Protein AF-0000000086004642 (afdb_homodimer)

pLDDT: mean 96.32, std 4.71, range [56.56, 99.0]

Organism: Nephila pilipes (NCBI:txid299642)

Nearest PDB structures (foldseek):
  8qyt-assembly1_A-2  TM=9.720E-01  e=3.850E-26  Homo sapiens
  8qyw-assembly1_A-2  TM=9.687E-01  e=6.952E-26  Homo sapiens
  1jnw-assembly1_A-2  TM=9.785E-01  e=1.687E-25  Escherichia coli
  3hy8-assembly1_A-2  TM=9.588E-01  e=1.332E-25  Homo sapiens
  1nrg-assembly1_A-2  TM=9.695E-01  e=3.046E-25  Homo sapiens

Sequence (394 aa):
MTFLPEKDPINLFSKWYEEVLNSPCKQPTAMTLATCSKDCIPSARVVLLKEYSKEGFVFFTNINSRKGKELTENPKAALVFHWVEFARQVRIEGDVKLLNDERTDKYFSSRALGSQISAWCSKQSSILKDWQDFEQAIKLKEKEFYNTQVPRPDFWVGFCVIPKVIEFWQEGKYRKHIRFRYTLVEGSDWKVEQLYPMTFLPEKDPINLFSKWYEEVLNSPCKQPTAMTLATCSKDCIPSARVVLLKEYSKEGFVFFTNINSRKGKELTENPKAALVFHWVEFARQVRIEGDVKLLNDERTDKYFSSRALGSQISAWCSKQSSILKDWQDFEQAIKLKEKEFYNTQVPRPDFWVGFCVIPKVIEFWQEGKYRKHIRFRYTLVEGSDWKVEQLYP

Secondary structure (DSSP, 8-state):
--PPPPSSHHHHHHHHHHHHHTSS-S-TTEEEEEEE-TTS-EEEEEEE--EEETTEEEEEEETTSHHHHHHHHS-EEEEEEEEGGGTEEEEEEEEEEEPPHHHHHHHHHHS-HHHHHHHHH--TTSB-S-HHHHHHHHHHHHHHTTTS--PPPTTEEEEEEEEEEEEEEE--GGG--EEEEEEEETTTEEEEEEE--/--PPPPSSHHHHHHHHHHHHHTSS-S-TTEEEEEEE-TTS-EEEEEEE--EEETTEEEEEEETTSHHHHHHHHS-EEEEEEEEGGGTEEEEEEEEEEEPPHHHHHHHHHHS-HHHHHHHHH--TTSB-S-HHHHHHHHHHHHHHTTTSPPPPPTTEEEEEEEEEEEEEEE--GGG--EEEEEEEETTTEEEEEEE--

InterPro domains:
  IPR000659 Pyridoxamine 5'-phosphate oxidase [MF_01629] (2-197)
  IPR000659 Pyridoxamine 5'-phosphate oxidase [PIRSF000190] (5-197)
  IPR000659 Pyridoxamine 5'-phosphate oxidase [PTHR10851] (6-197)
  IPR000659 Pyridoxamine 5'-phosphate oxidase [TIGR00558] (8-197)
  IPR011576 Pyridoxamine 5'-phosphate oxidase, N-terminal [PF01243] (25-131)
  IPR012349 FMN-binding split barrel [G3DSA:2.30.110.10] (3-197)
  IPR019576 Pyridoxine 5'-phosphate oxidase, dimerisation, C-terminal [PF10590] (156-197)
  IPR019740 Pyridoxamine 5'-phosphate oxidase, conserved site [PS01064] (166-179)

Radius of gyration: 21.8 Å; Cα contacts (8 Å, |Δi|>4): 813; chains: 2; bounding box: 55×70×46 Å

Solvent-accessible surface area (backbone atoms only — not comparable to full-atom values): 20864 Å² total; per-residue (Å²): 130,87,79,77,87,58,82,50,63,65,58,47,46,50,56,56,48,52,54,39,65,75,41,90,57,87,60,67,45,47,26,36,41,19,34,17,36,94,84,43,45,27,39,52,46,77,45,52,57,75,47,73,59,97,76,23,42,26,35,70,48,46,44,79,16,64,68,32,46,29,40,71,76,33,40,37,32,12,35,32,37,71,43,70,95,74,41,33,36,41,31,37,28,27,43,47,43,74,54,56,65,67,65,38,47,53,54,52,68,70,46,56,67,58,39,50,45,38,58,74,58,38,58,32,70,34,81,41,91,46,69,65,58,51,54,49,46,36,54,53,45,48,61,72,39,56,98,47,84,71,77,76,55,87,50,56,41,30,39,31,39,32,69,43,32,43,35,44,36,35,71,35,74,51,65,53,29,48,35,40,38,34,36,63,40,88,91,80,41,58,46,77,45,38,29,29,66,130,87,78,78,87,56,80,48,63,65,58,47,46,49,54,56,48,50,54,40,64,74,40,91,57,88,60,66,46,47,27,37,41,20,34,18,35,94,85,44,46,26,40,52,44,77,45,53,57,75,46,71,57,95,76,22,43,27,35,71,48,48,44,79,16,64,70,31,45,29,40,71,76,32,39,38,32,14,34,32,36,71,44,70,94,74,42,33,35,40,32,37,29,27,44,48,43,75,53,57,66,67,66,39,46,55,54,52,66,70,46,56,67,59,37,50,46,38,57,74,58,38,58,31,70,34,80,41,92,46,70,66,58,51,53,49,46,37,53,52,48,49,62,71,38,55,98,48,86,72,76,74,54,87,51,57,42,29,39,30,38,32,69,42,32,42,33,44,38,36,70,36,74,51,66,53,28,47,34,40,38,34,36,64,39,90,92,80,42,61,47,77,44,38,30,28,66

Structure (mmCIF, N/CA/C/O backbone):
data_AF-0000000086004642-model_v1
#
loop_
_entity.id
_entity.type
_entity.pdbx_description
1 polymer "pyridoxal 5'-phosphate synthase"
#
loop_
_atom_site.group_PDB
_atom_site.id
_atom_site.type_symbol
_atom_site.label_atom_id
_atom_site.label_alt_id
_atom_site.label_comp_id
_atom_site.label_asym_id
_atom_site.label_entity_id
_atom_site.label_seq_id
_atom_site.pdbx_PDB_ins_code
_atom_site.Cartn_x
_atom_site.Cartn_y
_atom_site.Cartn_z
_atom_site.occupancy
_atom_site.B_iso_or_equiv
_atom_site.auth_seq_id
_atom_site.auth_comp_id
_atom_site.auth_asym_id
_atom_site.auth_atom_id
_atom_site.pdbx_PDB_model_num
ATOM 1 N N . MET A 1 1 ? 12.594 -7.992 -19.703 1 56.66 1 MET A N 1
ATOM 2 C CA . MET A 1 1 ? 14.016 -7.828 -19.406 1 56.66 1 MET A CA 1
ATOM 3 C C . MET A 1 1 ? 14.305 -8.133 -17.953 1 56.66 1 MET A C 1
ATOM 5 O O . MET A 1 1 ? 13.633 -7.617 -17.047 1 56.66 1 MET A O 1
ATOM 9 N N . THR A 1 2 ? 14.938 -9.203 -17.719 1 77.19 2 THR A N 1
ATOM 10 C CA . THR A 1 2 ? 15.359 -9.68 -16.406 1 77.19 2 THR A CA 1
ATOM 11 C C . THR A 1 2 ? 16.375 -8.727 -15.789 1 77.19 2 THR A C 1
ATOM 13 O O . THR A 1 2 ? 17.328 -8.297 -16.453 1 77.19 2 THR A O 1
ATOM 16 N N . PHE A 1 3 ? 15.977 -8.117 -14.75 1 85.69 3 PHE A N 1
ATOM 17 C CA . PHE A 1 3 ? 16.984 -7.32 -14.078 1 85.69 3 PHE A CA 1
ATOM 18 C C . PHE A 1 3 ? 17.875 -8.195 -13.203 1 85.69 3 PHE A C 1
ATOM 20 O O . PHE A 1 3 ? 17.453 -9.258 -12.742 1 85.69 3 PHE A O 1
ATOM 27 N N . LEU A 1 4 ? 19.078 -7.824 -13.094 1 90.31 4 LEU A N 1
ATOM 28 C CA . LEU A 1 4 ? 20.031 -8.516 -12.227 1 90.31 4 LEU A CA 1
ATOM 29 C C . LEU A 1 4 ? 20.172 -7.789 -10.898 1 90.31 4 LEU A C 1
ATOM 31 O O . LEU A 1 4 ? 20.219 -6.555 -10.859 1 90.31 4 LEU A O 1
ATOM 35 N N . PRO A 1 5 ? 20.312 -8.578 -9.875 1 92.75 5 PRO A N 1
ATOM 36 C CA . PRO A 1 5 ? 20.438 -7.926 -8.562 1 92.75 5 PRO A CA 1
ATOM 37 C C . PRO A 1 5 ? 21.844 -7.344 -8.328 1 92.75 5 PRO A C 1
ATOM 39 O O . PRO A 1 5 ? 22.812 -7.828 -8.906 1 92.75 5 PRO A O 1
ATOM 42 N N . GLU A 1 6 ? 21.875 -6.281 -7.523 1 93.62 6 GLU A N 1
ATOM 43 C CA . GLU A 1 6 ? 23.109 -5.691 -7 1 93.62 6 GLU A CA 1
ATOM 44 C C . GLU A 1 6 ? 23.438 -6.254 -5.617 1 93.62 6 GLU A C 1
ATOM 46 O O . GLU A 1 6 ? 22.578 -6.824 -4.953 1 93.62 6 GLU A O 1
ATOM 51 N N . LYS A 1 7 ? 24.766 -6.113 -5.297 1 92.94 7 LYS A N 1
ATOM 52 C CA . LYS A 1 7 ? 25.156 -6.555 -3.963 1 92.94 7 LYS A CA 1
ATOM 53 C C . LYS A 1 7 ? 24.422 -5.754 -2.885 1 92.94 7 LYS A C 1
ATOM 55 O O . LYS A 1 7 ? 23.906 -6.324 -1.919 1 92.94 7 LYS A O 1
ATOM 60 N N . ASP A 1 8 ? 24.375 -4.449 -3.045 1 95 8 ASP A N 1
ATOM 61 C CA . ASP A 1 8 ? 23.703 -3.559 -2.107 1 95 8 ASP A CA 1
ATOM 62 C C . ASP A 1 8 ? 22.312 -3.162 -2.625 1 95 8 ASP A C 1
ATOM 64 O O . ASP A 1 8 ? 22.203 -2.48 -3.646 1 95 8 ASP A O 1
ATOM 68 N N . PRO A 1 9 ? 21.297 -3.549 -1.919 1 97.69 9 PRO A N 1
ATOM 69 C CA . PRO A 1 9 ? 19.953 -3.234 -2.41 1 97.69 9 PRO A CA 1
ATOM 70 C C . PRO A 1 9 ? 19.688 -1.733 -2.461 1 97.69 9 PRO A C 1
ATOM 72 O O . PRO A 1 9 ? 18.844 -1.282 -3.238 1 97.69 9 PRO A O 1
ATOM 75 N N . ILE A 1 10 ? 20.328 -0.924 -1.676 1 97.56 10 ILE A N 1
ATOM 76 C CA . ILE A 1 10 ? 20.125 0.52 -1.706 1 97.56 10 ILE A CA 1
ATOM 77 C C . ILE A 1 10 ? 20.625 1.085 -3.031 1 97.56 10 ILE A C 1
ATOM 79 O O . ILE A 1 10 ? 20.047 2.029 -3.572 1 97.56 10 ILE A O 1
ATOM 83 N N . ASN A 1 11 ? 21.688 0.501 -3.52 1 97.19 11 ASN A N 1
ATOM 84 C CA . ASN A 1 11 ? 22.188 0.895 -4.836 1 97.19 11 ASN A CA 1
ATOM 85 C C . ASN A 1 11 ? 21.156 0.592 -5.926 1 97.19 11 ASN A C 1
ATOM 87 O O . ASN A 1 11 ? 20.922 1.42 -6.809 1 97.19 11 ASN A O 1
ATOM 91 N N . LEU A 1 12 ? 20.641 -0.6 -5.887 1 98 12 LEU A N 1
ATOM 92 C CA . LEU A 1 12 ? 19.641 -0.976 -6.871 1 98 12 LEU A CA 1
ATOM 93 C C . LEU A 1 12 ? 18.406 -0.085 -6.754 1 98 12 LEU A C 1
ATOM 95 O O . LEU A 1 12 ? 17.859 0.361 -7.77 1 98 12 LEU A O 1
ATOM 99 N N . PHE A 1 13 ? 18.016 0.219 -5.551 1 98.56 13 PHE A N 1
ATOM 100 C CA . PHE A 1 13 ? 16.906 1.14 -5.344 1 98.56 13 PHE A CA 1
ATOM 101 C C . PHE A 1 13 ? 17.188 2.492 -5.984 1 98.56 13 PHE A C 1
ATOM 103 O O . PHE A 1 13 ? 16.344 3.049 -6.684 1 98.56 13 PHE A O 1
ATOM 110 N N . SER A 1 14 ? 18.312 2.973 -5.695 1 98 14 SER A N 1
ATOM 111 C CA . SER A 1 14 ? 18.719 4.273 -6.219 1 98 14 SER A CA 1
ATOM 112 C C . SER A 1 14 ? 18.609 4.312 -7.742 1 98 14 SER A C 1
ATOM 114 O O . SER A 1 14 ? 18.109 5.281 -8.312 1 98 14 SER A O 1
ATOM 116 N N . LYS A 1 15 ? 19.047 3.305 -8.359 1 97.56 15 LYS A N 1
ATOM 117 C CA . LYS A 1 15 ? 19 3.221 -9.812 1 97.56 15 LYS A CA 1
ATOM 118 C C . LYS A 1 15 ? 17.547 3.248 -10.312 1 97.56 15 LYS A C 1
ATOM 120 O O . LYS A 1 15 ? 17.219 4.008 -11.219 1 97.56 15 LYS A O 1
ATOM 125 N N . TRP A 1 16 ? 16.734 2.385 -9.719 1 97.75 16 TRP A N 1
ATOM 126 C CA . TRP A 1 16 ? 15.336 2.344 -10.109 1 97.75 16 TRP A CA 1
ATOM 127 C C . TRP A 1 16 ? 14.656 3.684 -9.844 1 97.75 16 TRP A C 1
ATOM 129 O O . TRP A 1 16 ? 13.922 4.195 -10.688 1 97.75 16 TRP A O 1
ATOM 139 N N . TYR A 1 17 ? 14.914 4.238 -8.68 1 97.94 17 TYR A N 1
ATOM 140 C CA . TYR A 1 17 ? 14.281 5.477 -8.242 1 97.94 17 TYR A CA 1
ATOM 141 C C . TYR A 1 17 ? 14.68 6.641 -9.141 1 97.94 17 TYR A C 1
ATOM 143 O O . TYR A 1 17 ? 13.836 7.453 -9.523 1 97.94 17 TYR A O 1
ATOM 151 N N . GLU A 1 18 ? 15.891 6.746 -9.469 1 97.19 18 GLU A N 1
ATOM 152 C CA . GLU A 1 18 ? 16.375 7.82 -10.336 1 97.19 18 GLU A CA 1
ATOM 153 C C . GLU A 1 18 ? 15.734 7.738 -11.719 1 97.19 18 GLU A C 1
ATOM 155 O O . GLU A 1 18 ? 15.43 8.766 -12.328 1 97.19 18 GLU A O 1
ATOM 160 N N . GLU A 1 19 ? 15.594 6.531 -12.188 1 97.12 19 GLU A N 1
ATOM 161 C CA . GLU A 1 19 ? 14.914 6.352 -13.469 1 97.12 19 GLU A CA 1
ATOM 162 C C . GLU A 1 19 ? 13.484 6.891 -13.414 1 97.12 19 GLU A C 1
ATOM 164 O O . GLU A 1 19 ? 13.031 7.551 -14.352 1 97.12 19 GLU A O 1
ATOM 169 N N . VAL A 1 20 ? 12.828 6.586 -12.289 1 96.94 20 VAL A N 1
ATOM 170 C CA . VAL A 1 20 ? 11.453 7.027 -12.117 1 96.94 20 VAL A CA 1
ATOM 171 C C . VAL A 1 20 ? 11.406 8.547 -12 1 96.94 20 VAL A C 1
ATOM 173 O O . VAL A 1 20 ? 10.562 9.203 -12.617 1 96.94 20 VAL A O 1
ATOM 176 N N . LEU A 1 21 ? 12.32 9.125 -11.234 1 95.75 21 LEU A N 1
ATOM 177 C CA . LEU A 1 21 ? 12.375 10.57 -11.023 1 95.75 21 LEU A CA 1
ATOM 178 C C . LEU A 1 21 ? 12.586 11.305 -12.344 1 95.75 21 LEU A C 1
ATOM 180 O O . LEU A 1 21 ? 12.078 12.414 -12.531 1 95.75 21 LEU A O 1
ATOM 184 N N . ASN A 1 22 ? 13.281 10.695 -13.211 1 94.94 22 ASN A N 1
ATOM 185 C CA . ASN A 1 22 ? 13.633 11.32 -14.484 1 94.94 22 ASN A CA 1
ATOM 186 C C . ASN A 1 22 ? 12.594 11 -15.562 1 94.94 22 ASN A C 1
ATOM 188 O O . ASN A 1 22 ? 12.836 11.234 -16.75 1 94.94 22 ASN A O 1
ATOM 192 N N . SER A 1 23 ? 11.539 10.461 -15.203 1 92.94 23 SER A N 1
ATOM 193 C CA . SER A 1 23 ? 10.438 10.141 -16.109 1 92.94 23 SER A CA 1
ATOM 194 C C . SER A 1 23 ? 9.227 11.031 -15.852 1 92.94 23 SER A C 1
ATOM 196 O O . SER A 1 23 ? 9.219 11.805 -14.891 1 92.94 23 SER A O 1
ATOM 198 N N . PRO A 1 24 ? 8.234 10.992 -16.719 1 89.81 24 PRO A N 1
ATOM 199 C CA . PRO A 1 24 ? 7.043 11.82 -16.516 1 89.81 24 PRO A CA 1
ATOM 200 C C . PRO A 1 24 ? 6.113 11.266 -15.438 1 89.81 24 PRO A C 1
ATOM 202 O O . PRO A 1 24 ? 4.98 11.734 -15.289 1 89.81 24 PRO A O 1
ATOM 205 N N . CYS A 1 25 ? 6.617 10.383 -14.656 1 88.5 25 CYS A N 1
ATOM 206 C CA . CYS A 1 25 ? 5.824 9.844 -13.555 1 88.5 25 CYS A CA 1
ATOM 207 C C . CYS A 1 25 ? 5.324 10.953 -12.641 1 88.5 25 CYS A C 1
ATOM 209 O O . CYS A 1 25 ? 6.105 11.797 -12.203 1 88.5 25 CYS A O 1
ATOM 211 N N . LYS A 1 26 ? 4.051 10.984 -12.289 1 88.88 26 LYS A N 1
ATOM 212 C CA . LYS A 1 26 ? 3.402 12.086 -11.578 1 88.88 26 LYS A CA 1
ATOM 213 C C . LYS A 1 26 ? 3.789 12.086 -10.102 1 88.88 26 LYS A C 1
ATOM 215 O O . LYS A 1 26 ? 3.961 13.156 -9.5 1 88.88 26 LYS A O 1
ATOM 220 N N . GLN A 1 27 ? 3.881 10.977 -9.492 1 93.31 27 GLN A N 1
ATOM 221 C CA . GLN A 1 27 ? 4.203 10.898 -8.07 1 93.31 27 GLN A CA 1
ATOM 222 C C . GLN A 1 27 ? 5.254 9.828 -7.801 1 93.31 27 GLN A C 1
ATOM 224 O O . GLN A 1 27 ? 4.973 8.828 -7.141 1 93.31 27 GLN A O 1
ATOM 229 N N . PRO A 1 28 ? 6.473 10.102 -8.203 1 95.19 28 PRO A N 1
ATOM 230 C CA . PRO A 1 28 ? 7.512 9.078 -8.07 1 95.19 28 PRO A CA 1
ATOM 231 C C . PRO A 1 28 ? 7.863 8.773 -6.617 1 95.19 28 PRO A C 1
ATOM 233 O O . PRO A 1 28 ? 8.398 7.703 -6.32 1 95.19 28 PRO A O 1
ATOM 236 N N . THR A 1 29 ? 7.555 9.727 -5.684 1 97.5 29 THR A N 1
ATOM 237 C CA . THR A 1 29 ? 7.965 9.578 -4.289 1 97.5 29 THR A CA 1
ATOM 238 C C . THR A 1 29 ? 6.875 8.891 -3.475 1 97.5 29 THR A C 1
ATOM 240 O O . THR A 1 29 ? 7.078 8.57 -2.301 1 97.5 29 THR A O 1
ATOM 243 N N . ALA A 1 30 ? 5.695 8.711 -4.047 1 98.38 30 ALA A N 1
ATOM 244 C CA . ALA A 1 30 ? 4.574 8.125 -3.311 1 98.38 30 ALA A CA 1
ATOM 245 C C . ALA A 1 30 ? 4.84 6.66 -2.982 1 98.38 30 ALA A C 1
ATOM 247 O O . ALA A 1 30 ? 5.336 5.91 -3.826 1 98.38 30 ALA A O 1
ATOM 248 N N . MET A 1 31 ? 4.594 6.328 -1.786 1 98.88 31 MET A N 1
ATOM 249 C CA . MET A 1 31 ? 4.68 4.938 -1.342 1 98.88 31 MET A CA 1
ATOM 250 C C . MET A 1 31 ? 3.566 4.613 -0.354 1 98.88 31 MET A C 1
ATOM 252 O O . MET A 1 31 ? 3.084 5.496 0.358 1 98.88 31 MET A O 1
ATOM 256 N N . THR A 1 32 ? 3.158 3.35 -0.374 1 98.94 32 THR A N 1
ATOM 257 C CA . THR A 1 32 ? 2.227 2.895 0.652 1 98.94 32 THR A CA 1
ATOM 258 C C . THR A 1 32 ? 2.971 2.533 1.935 1 98.94 32 THR A C 1
ATOM 260 O O . THR A 1 32 ? 3.996 1.854 1.894 1 98.94 32 THR A O 1
ATOM 263 N N . LEU A 1 33 ? 2.49 3.047 3.01 1 99 33 LEU A N 1
ATOM 264 C CA . LEU A 1 33 ? 2.947 2.686 4.344 1 99 33 LEU A CA 1
ATOM 265 C C . LEU A 1 33 ? 1.953 1.751 5.027 1 99 33 LEU A C 1
ATOM 267 O O . LEU A 1 33 ? 0.793 2.115 5.23 1 99 33 LEU A O 1
ATOM 271 N N . ALA A 1 34 ? 2.41 0.58 5.336 1 98.94 34 ALA A N 1
ATOM 272 C CA . ALA A 1 34 ? 1.61 -0.354 6.125 1 98.94 34 ALA A CA 1
ATOM 273 C C . ALA A 1 34 ? 2.102 -0.412 7.57 1 98.94 34 ALA A C 1
ATOM 275 O O . ALA A 1 34 ? 3.305 -0.523 7.816 1 98.94 34 ALA A O 1
ATOM 276 N N . THR A 1 35 ? 1.223 -0.27 8.516 1 98.88 35 THR A N 1
ATOM 277 C CA . THR A 1 35 ? 1.46 -0.385 9.945 1 98.88 35 THR A CA 1
ATOM 278 C C . THR A 1 35 ? 0.513 -1.404 10.57 1 98.88 35 THR A C 1
ATOM 280 O O . THR A 1 35 ? -0.356 -1.952 9.891 1 98.88 35 THR A O 1
ATOM 283 N N . CYS A 1 36 ? 0.765 -1.748 11.781 1 97.62 36 CYS A N 1
ATOM 284 C CA . CYS A 1 36 ? -0.099 -2.658 12.523 1 97.62 36 CYS A CA 1
ATOM 285 C C . CYS A 1 36 ? -0.291 -2.182 13.953 1 97.62 36 CYS A C 1
ATOM 287 O O . CYS A 1 36 ? 0.66 -1.728 14.594 1 97.62 36 CYS A O 1
ATOM 289 N N . SER A 1 37 ? -1.523 -2.264 14.398 1 96.38 37 SER A N 1
ATOM 290 C CA . SER A 1 37 ? -1.776 -1.946 15.805 1 96.38 37 SER A CA 1
ATOM 291 C C . SER A 1 37 ? -1.261 -3.049 16.719 1 96.38 37 SER A C 1
ATOM 293 O O . SER A 1 37 ? -0.862 -4.117 16.25 1 96.38 37 SER A O 1
ATOM 295 N N . LYS A 1 38 ? -1.326 -2.84 17.984 1 93.5 38 LYS A N 1
ATOM 296 C CA . LYS A 1 38 ? -0.883 -3.824 18.969 1 93.5 38 LYS A CA 1
ATOM 297 C C . LYS A 1 38 ? -1.801 -5.043 18.984 1 93.5 38 LYS A C 1
ATOM 299 O O . LYS A 1 38 ? -1.439 -6.098 19.516 1 93.5 38 LYS A O 1
ATOM 304 N N . ASP A 1 39 ? -2.967 -4.93 18.453 1 94.06 39 ASP A N 1
ATOM 305 C CA . ASP A 1 39 ? -3.934 -6.02 18.406 1 94.06 39 ASP A CA 1
ATOM 306 C C . ASP A 1 39 ? -3.867 -6.742 17.062 1 94.06 39 ASP A C 1
ATOM 308 O O . ASP A 1 39 ? -4.828 -7.406 16.656 1 94.06 39 ASP A O 1
ATOM 312 N N . CYS A 1 40 ? -2.811 -6.48 16.234 1 95.88 40 CYS A N 1
ATOM 313 C CA . CYS A 1 40 ? -2.531 -7.16 14.977 1 95.88 40 CYS A CA 1
ATOM 314 C C . CYS A 1 40 ? -3.539 -6.766 13.906 1 95.88 40 CYS A C 1
ATOM 316 O O . CYS A 1 40 ? -3.982 -7.605 13.117 1 95.88 40 CYS A O 1
ATOM 318 N N . ILE A 1 41 ? -3.98 -5.539 13.945 1 97.81 41 ILE A N 1
ATOM 319 C CA . ILE A 1 41 ? -4.844 -5 12.898 1 97.81 41 ILE A CA 1
ATOM 320 C C . ILE A 1 41 ? -4.012 -4.191 11.906 1 97.81 41 ILE A C 1
ATOM 322 O O . ILE A 1 41 ? -3.449 -3.152 12.258 1 97.81 41 ILE A O 1
ATOM 326 N N . PRO A 1 42 ? -3.957 -4.621 10.68 1 98.62 42 PRO A N 1
ATOM 327 C CA . PRO A 1 42 ? -3.176 -3.883 9.688 1 98.62 42 PRO A CA 1
ATOM 328 C C . PRO A 1 42 ? -3.883 -2.623 9.195 1 98.62 42 PRO A C 1
ATOM 330 O O . PRO A 1 42 ? -5.117 -2.588 9.133 1 98.62 42 PRO A O 1
ATOM 333 N N . SER A 1 43 ? -3.213 -1.63 8.875 1 98.75 43 SER A N 1
ATOM 334 C CA . SER A 1 43 ? -3.646 -0.414 8.195 1 98.75 43 SER A CA 1
ATOM 335 C C . SER A 1 43 ? -2.611 0.046 7.176 1 98.75 43 SER A C 1
ATOM 337 O O . SER A 1 43 ? -1.449 -0.363 7.234 1 98.75 43 SER A O 1
ATOM 339 N N . ALA A 1 44 ? -3.031 0.816 6.23 1 98.94 44 ALA A N 1
ATOM 340 C CA . ALA A 1 44 ? -2.119 1.259 5.18 1 98.94 44 ALA A CA 1
ATOM 341 C C . ALA A 1 44 ? -2.615 2.547 4.527 1 98.94 44 ALA A C 1
ATOM 343 O O . ALA A 1 44 ? -3.822 2.789 4.457 1 98.94 44 ALA A O 1
ATOM 344 N N . ARG A 1 45 ? -1.697 3.365 4.109 1 98.94 45 ARG A N 1
ATOM 345 C CA . ARG A 1 45 ? -1.979 4.617 3.412 1 98.94 45 ARG A CA 1
ATOM 346 C C . ARG A 1 45 ? -0.761 5.09 2.623 1 98.94 45 ARG A C 1
ATOM 348 O O . ARG A 1 45 ? 0.364 4.664 2.895 1 98.94 45 ARG A O 1
ATOM 355 N N . VAL A 1 46 ? -1.061 5.961 1.71 1 98.81 46 VAL A N 1
ATOM 356 C CA . VAL A 1 46 ? 0.027 6.543 0.93 1 98.81 46 VAL A CA 1
ATOM 357 C C . VAL A 1 46 ? 0.704 7.652 1.733 1 98.81 46 VAL A C 1
ATOM 359 O O . VAL A 1 46 ? 0.031 8.453 2.389 1 98.81 46 VAL A O 1
ATOM 362 N N . VAL A 1 47 ? 1.998 7.617 1.772 1 98.75 47 VAL A N 1
ATOM 363 C CA . VAL A 1 47 ? 2.844 8.711 2.246 1 98.75 47 VAL A CA 1
ATOM 364 C C . VAL A 1 47 ? 3.906 9.031 1.197 1 98.75 47 VAL A C 1
ATOM 366 O O . VAL A 1 47 ? 4 8.352 0.172 1 98.75 47 VAL A O 1
ATOM 369 N N . LEU A 1 48 ? 4.648 10.102 1.414 1 98.31 48 LEU A N 1
ATOM 370 C CA . LEU A 1 48 ? 5.652 10.523 0.442 1 98.31 48 LEU A CA 1
ATOM 371 C C . LEU A 1 48 ? 7.062 10.312 0.988 1 98.31 48 LEU A C 1
ATOM 373 O O . LEU A 1 48 ? 7.371 10.75 2.098 1 98.31 48 LEU A O 1
ATOM 377 N N . LEU A 1 49 ? 7.855 9.648 0.205 1 98.75 49 LEU A N 1
ATOM 378 C CA . LEU A 1 49 ? 9.273 9.547 0.533 1 98.75 49 LEU A CA 1
ATOM 379 C C . LEU A 1 49 ? 9.953 10.914 0.437 1 98.75 49 LEU A C 1
ATOM 381 O O . LEU A 1 49 ? 9.82 11.609 -0.574 1 98.75 49 LEU A O 1
ATOM 385 N N . LYS A 1 50 ? 10.711 11.273 1.434 1 98.12 50 LYS A N 1
ATOM 386 C CA . LYS A 1 50 ? 11.367 12.578 1.403 1 98.12 50 LYS A CA 1
ATOM 387 C C . LYS A 1 50 ? 12.883 12.422 1.312 1 98.12 50 LYS A C 1
ATOM 389 O O . LYS A 1 50 ? 13.562 13.25 0.7 1 98.12 50 LYS A O 1
ATOM 394 N N . GLU A 1 51 ? 13.375 11.414 1.974 1 96.88 51 GLU A N 1
ATOM 395 C CA . GLU A 1 51 ? 14.789 11.07 1.969 1 96.88 51 GLU A CA 1
ATOM 396 C C . GLU A 1 51 ? 14.992 9.562 2.041 1 96.88 51 GLU A C 1
ATOM 398 O O . GLU A 1 51 ? 14.148 8.844 2.58 1 96.88 51 GLU A O 1
ATOM 403 N N . TYR A 1 52 ? 16.109 9.18 1.467 1 97.81 52 TYR A N 1
ATOM 404 C CA . TYR A 1 52 ? 16.547 7.801 1.686 1 97.81 52 TYR A CA 1
ATOM 405 C C . TYR A 1 52 ? 18.062 7.707 1.688 1 97.81 52 TYR A C 1
ATOM 407 O O . TYR A 1 52 ? 18.75 8.547 1.1 1 97.81 52 TYR A O 1
ATOM 415 N N . SER A 1 53 ? 18.578 6.781 2.377 1 97 53 SER A N 1
ATOM 416 C CA . SER A 1 53 ? 19.984 6.426 2.457 1 97 53 SER A CA 1
ATOM 417 C C . SER A 1 53 ? 20.172 5.008 2.994 1 97 53 SER A C 1
ATOM 419 O O . SER A 1 53 ? 19.203 4.254 3.113 1 97 53 SER A O 1
ATOM 421 N N . LYS A 1 54 ? 21.375 4.645 3.277 1 93.62 54 LYS A N 1
ATOM 422 C CA . LYS A 1 54 ? 21.641 3.352 3.898 1 93.62 54 LYS A CA 1
ATOM 423 C C . LYS A 1 54 ? 21.016 3.27 5.289 1 93.62 54 LYS A C 1
ATOM 425 O O . LYS A 1 54 ? 20.766 2.176 5.793 1 93.62 54 LYS A O 1
ATOM 430 N N . GLU A 1 55 ? 20.734 4.488 5.852 1 95.12 55 GLU A N 1
ATOM 431 C CA . GLU A 1 55 ? 20.156 4.527 7.191 1 95.12 55 GLU A CA 1
ATOM 432 C C . GLU A 1 55 ? 18.672 4.207 7.164 1 95.12 55 GLU A C 1
ATOM 434 O O . GLU A 1 55 ? 18.094 3.84 8.188 1 95.12 55 GLU A O 1
ATOM 439 N N . GLY A 1 56 ? 18.062 4.5 5.98 1 98.19 56 GLY A N 1
ATOM 440 C CA . GLY A 1 56 ? 16.656 4.133 5.898 1 98.19 56 GLY A CA 1
ATOM 441 C C . GLY A 1 56 ? 15.844 5.066 5.02 1 98.19 56 GLY A C 1
ATOM 442 O O . GLY A 1 56 ? 16.406 5.801 4.203 1 98.19 56 GLY A O 1
ATOM 443 N N . PHE A 1 57 ? 14.57 4.965 5.039 1 98.88 57 PHE A N 1
ATOM 444 C CA . PHE A 1 57 ? 13.594 5.695 4.242 1 98.88 57 PHE A CA 1
ATOM 445 C C . PHE A 1 57 ? 12.766 6.633 5.121 1 98.88 57 PHE A C 1
ATOM 447 O O . PHE A 1 57 ? 12.156 6.195 6.098 1 98.88 57 PHE A O 1
ATOM 454 N N . VAL A 1 58 ? 12.641 7.918 4.762 1 98.88 58 VAL A N 1
ATOM 455 C CA . VAL A 1 58 ? 12.125 8.93 5.672 1 98.88 58 VAL A CA 1
ATOM 456 C C . VAL A 1 58 ? 10.836 9.523 5.109 1 98.88 58 VAL A C 1
ATOM 458 O O . VAL A 1 58 ? 10.742 9.805 3.912 1 98.88 58 VAL A O 1
ATOM 461 N N . PHE A 1 59 ? 9.906 9.656 5.965 1 98.88 59 PHE A N 1
ATOM 462 C CA . PHE A 1 59 ? 8.695 10.43 5.691 1 98.88 59 PHE A CA 1
ATOM 463 C C . PHE A 1 59 ? 8.289 11.25 6.906 1 98.88 59 PHE A C 1
ATOM 465 O O . PHE A 1 59 ? 8.742 10.984 8.023 1 98.88 59 PHE A O 1
ATOM 472 N N . PHE A 1 60 ? 7.469 12.266 6.723 1 98.75 60 PHE A N 1
ATOM 473 C CA . PHE A 1 60 ? 7.043 13.164 7.789 1 98.75 60 PHE A CA 1
ATOM 474 C C . PHE A 1 60 ? 5.527 13.117 7.965 1 98.75 60 PHE A C 1
ATOM 476 O O . PHE A 1 60 ? 4.797 12.852 7.008 1 98.75 60 PHE A O 1
ATOM 483 N N . THR A 1 61 ? 5.117 13.305 9.156 1 98.38 61 THR A N 1
ATOM 484 C CA . THR A 1 61 ? 3.691 13.211 9.445 1 98.38 61 THR A CA 1
ATOM 485 C C . THR A 1 61 ? 3.381 13.805 10.82 1 98.38 61 THR A C 1
ATOM 487 O O . THR A 1 61 ? 4.254 14.398 11.453 1 98.38 61 THR A O 1
ATOM 490 N N . ASN A 1 62 ? 2.109 13.797 11.156 1 98.56 62 ASN A N 1
ATOM 491 C CA . ASN A 1 62 ? 1.638 14.141 12.492 1 98.56 62 ASN A CA 1
ATOM 492 C C . ASN A 1 62 ? 1.683 12.938 13.43 1 98.56 62 ASN A C 1
ATOM 494 O O . ASN A 1 62 ? 1.046 11.914 13.172 1 98.56 62 ASN A O 1
ATOM 498 N N . ILE A 1 63 ? 2.377 13 14.555 1 98.44 63 ILE A N 1
ATOM 499 C CA . ILE A 1 63 ? 2.582 11.875 15.453 1 98.44 63 ILE A CA 1
ATOM 500 C C . ILE A 1 63 ? 1.248 11.453 16.062 1 98.44 63 ILE A C 1
ATOM 502 O O . ILE A 1 63 ? 1.096 10.312 16.516 1 98.44 63 ILE A O 1
ATOM 506 N N . ASN A 1 64 ? 0.31 12.352 16.062 1 98.25 64 ASN A N 1
ATOM 507 C CA . ASN A 1 64 ? -0.986 12.078 16.672 1 98.25 64 ASN A CA 1
ATOM 508 C C . ASN A 1 64 ? -1.949 11.438 15.68 1 98.25 64 ASN A C 1
ATOM 510 O O . ASN A 1 64 ? -3.064 11.062 16.047 1 98.25 64 ASN A O 1
ATOM 514 N N . SER A 1 65 ? -1.561 11.352 14.398 1 98.38 65 SER A N 1
ATOM 515 C CA . SER A 1 65 ? -2.373 10.641 13.422 1 98.38 65 SER A CA 1
ATOM 516 C C . SER A 1 65 ? -2.449 9.148 13.742 1 98.38 65 SER A C 1
ATOM 518 O O . SER A 1 65 ? -1.712 8.656 14.602 1 98.38 65 SER A O 1
ATOM 520 N N . ARG A 1 66 ? -3.242 8.453 13.117 1 97.81 66 ARG A N 1
ATOM 521 C CA . ARG A 1 66 ? -3.34 7.012 13.32 1 97.81 66 ARG A CA 1
ATOM 522 C C . ARG A 1 66 ? -2 6.328 13.062 1 97.81 66 ARG A C 1
ATOM 524 O O . ARG A 1 66 ? -1.562 5.492 13.852 1 97.81 66 ARG A O 1
ATOM 531 N N . LYS A 1 67 ? -1.435 6.668 11.852 1 98.62 67 LYS A N 1
ATOM 532 C CA . LYS A 1 67 ? -0.153 6.039 11.547 1 98.62 67 LYS A CA 1
ATOM 533 C C . LYS A 1 67 ? 0.895 6.391 12.602 1 98.62 67 LYS A C 1
ATOM 535 O O . LYS A 1 67 ? 1.699 5.543 12.992 1 98.62 67 LYS A O 1
ATOM 540 N N . GLY A 1 68 ? 0.896 7.664 13.047 1 98.5 68 GLY A N 1
ATOM 541 C CA . GLY A 1 68 ? 1.823 8.062 14.094 1 98.5 68 GLY A CA 1
ATOM 542 C C . GLY A 1 68 ? 1.659 7.262 15.367 1 98.5 68 GLY A C 1
ATOM 543 O O . GLY A 1 68 ? 2.643 6.781 15.938 1 98.5 68 GLY A O 1
ATOM 544 N N . LYS A 1 69 ? 0.476 7.105 15.844 1 98.25 69 LYS A N 1
ATOM 545 C CA . LYS A 1 69 ? 0.185 6.355 17.062 1 98.25 69 LYS A CA 1
ATOM 546 C C . LYS A 1 69 ? 0.569 4.887 16.906 1 98.25 69 LYS A C 1
ATOM 548 O O . LYS A 1 69 ? 1.184 4.305 17.812 1 98.25 69 LYS A O 1
ATOM 553 N N . GLU A 1 70 ? 0.207 4.312 15.789 1 98.44 70 GLU A N 1
ATOM 554 C CA . GLU A 1 70 ? 0.527 2.91 15.547 1 98.44 70 GLU A CA 1
ATOM 555 C C . GLU A 1 70 ? 2.035 2.68 15.539 1 98.44 70 GLU A C 1
ATOM 557 O O . GLU A 1 70 ? 2.521 1.699 16.109 1 98.44 70 GLU A O 1
ATOM 562 N N . LEU A 1 71 ? 2.771 3.598 14.906 1 98.5 71 LEU A N 1
ATOM 563 C CA . LEU A 1 71 ? 4.219 3.455 14.805 1 98.5 71 LEU A CA 1
ATOM 564 C C . LEU A 1 71 ? 4.887 3.672 16.156 1 98.5 71 LEU A C 1
ATOM 566 O O . LEU A 1 71 ? 5.961 3.127 16.422 1 98.5 71 LEU A O 1
ATOM 570 N N . THR A 1 72 ? 4.254 4.492 16.969 1 97.75 72 THR A N 1
ATOM 571 C CA . THR A 1 72 ? 4.77 4.715 18.328 1 97.75 72 THR A CA 1
ATOM 572 C C . THR A 1 72 ? 4.586 3.471 19.188 1 97.75 72 THR A C 1
ATOM 574 O O . THR A 1 72 ? 5.477 3.105 19.953 1 97.75 72 THR A O 1
ATOM 577 N N . GLU A 1 73 ? 3.504 2.754 19 1 97.19 73 GLU A N 1
ATOM 578 C CA . GLU A 1 73 ? 3.172 1.581 19.797 1 97.19 73 GLU A CA 1
ATOM 579 C C . GLU A 1 73 ? 3.857 0.33 19.266 1 97.19 73 GLU A C 1
ATOM 581 O O . GLU A 1 73 ? 4.238 -0.556 20.031 1 97.19 73 GLU A O 1
ATOM 586 N N . ASN A 1 74 ? 3.922 0.204 18.016 1 98.06 74 ASN A N 1
ATOM 587 C CA . ASN A 1 74 ? 4.547 -0.889 17.281 1 98.06 74 ASN A CA 1
ATOM 588 C C . ASN A 1 74 ? 5.453 -0.369 16.172 1 98.06 74 ASN A C 1
ATOM 590 O O . ASN A 1 74 ? 5.035 -0.263 15.023 1 98.06 74 ASN A O 1
ATOM 594 N N . PRO A 1 75 ? 6.707 -0.115 16.484 1 98.44 75 PRO A N 1
ATOM 595 C CA . PRO A 1 75 ? 7.598 0.597 15.57 1 98.44 75 PRO A CA 1
ATOM 596 C C . PRO A 1 75 ? 8.141 -0.302 14.461 1 98.44 75 PRO A C 1
ATOM 598 O O . PRO A 1 75 ? 9.359 -0.409 14.289 1 98.44 75 PRO A O 1
ATOM 601 N N . LYS A 1 76 ? 7.297 -0.942 13.734 1 98.69 76 LYS A N 1
ATOM 602 C CA . LYS A 1 76 ? 7.551 -1.755 12.547 1 98.69 76 LYS A CA 1
ATOM 603 C C . LYS A 1 76 ? 6.668 -1.316 11.383 1 98.69 76 LYS A C 1
ATOM 605 O O . LYS A 1 76 ? 5.504 -0.97 11.578 1 98.69 76 LYS A O 1
ATOM 610 N N . ALA A 1 77 ? 7.227 -1.312 10.211 1 98.88 77 ALA A N 1
ATOM 611 C CA . ALA A 1 77 ? 6.461 -0.857 9.055 1 98.88 77 ALA A CA 1
ATOM 612 C C . ALA A 1 77 ? 6.883 -1.604 7.793 1 98.88 77 ALA A C 1
ATOM 614 O O . ALA A 1 77 ? 7.953 -2.215 7.754 1 98.88 77 ALA A O 1
ATOM 615 N N . ALA A 1 78 ? 6.039 -1.619 6.855 1 98.94 78 ALA A N 1
ATOM 616 C CA . ALA A 1 78 ? 6.324 -2.033 5.484 1 98.94 78 ALA A CA 1
ATOM 617 C C . ALA A 1 78 ? 6.016 -0.909 4.5 1 98.94 78 ALA A C 1
ATOM 619 O O . ALA A 1 78 ? 5.016 -0.201 4.648 1 98.94 78 ALA A O 1
ATOM 620 N N . LEU A 1 79 ? 6.832 -0.729 3.533 1 98.94 79 LEU A N 1
ATOM 621 C CA . LEU A 1 79 ? 6.656 0.242 2.459 1 98.94 79 LEU A CA 1
ATOM 622 C C . LEU A 1 79 ? 6.488 -0.459 1.115 1 98.94 79 LEU A C 1
ATOM 624 O O . LEU A 1 79 ? 7.102 -1.498 0.871 1 98.94 79 LEU A O 1
ATOM 628 N N . VAL A 1 80 ? 5.688 0.123 0.269 1 98.94 80 VAL A N 1
ATOM 629 C CA . VAL A 1 80 ? 5.535 -0.391 -1.089 1 98.94 80 VAL A CA 1
ATOM 630 C C . VAL A 1 80 ? 5.613 0.76 -2.088 1 98.94 80 VAL A C 1
ATOM 632 O O . VAL A 1 80 ? 4.781 1.672 -2.061 1 98.94 80 VAL A O 1
ATOM 635 N N . PHE A 1 81 ? 6.637 0.746 -2.934 1 98.88 81 PHE A N 1
ATOM 636 C CA . PHE A 1 81 ? 6.66 1.55 -4.148 1 98.88 81 PHE A CA 1
ATOM 637 C C . PHE A 1 81 ? 6.102 0.765 -5.328 1 98.88 81 PHE A C 1
ATOM 639 O O . PHE A 1 81 ? 6.539 -0.354 -5.602 1 98.88 81 PHE A O 1
ATOM 646 N N . HIS A 1 82 ? 5.164 1.275 -5.934 1 98.31 82 HIS A N 1
ATOM 647 C CA . HIS A 1 82 ? 4.633 0.671 -7.148 1 98.31 82 HIS A CA 1
ATOM 648 C C . HIS A 1 82 ? 4.715 1.638 -8.328 1 98.31 82 HIS A C 1
ATOM 650 O O . HIS A 1 82 ? 3.871 2.527 -8.461 1 98.31 82 HIS A O 1
ATOM 656 N N . TRP A 1 83 ? 5.688 1.441 -9.102 1 97.38 83 TRP A N 1
ATOM 657 C CA . TRP A 1 83 ? 5.895 2.277 -10.281 1 97.38 83 TRP A CA 1
ATOM 658 C C . TRP A 1 83 ? 5.324 1.61 -11.523 1 97.38 83 TRP A C 1
ATOM 660 O O . TRP A 1 83 ? 6.059 0.978 -12.289 1 97.38 83 TRP A O 1
ATOM 670 N N . VAL A 1 84 ? 4.074 1.9 -11.773 1 95.25 84 VAL A N 1
ATOM 671 C CA . VAL A 1 84 ? 3.256 1.211 -12.758 1 95.25 84 VAL A CA 1
ATOM 672 C C . VAL A 1 84 ? 3.844 1.421 -14.156 1 95.25 84 VAL A C 1
ATOM 674 O O . VAL A 1 84 ? 3.898 0.488 -14.961 1 95.25 84 VAL A O 1
ATOM 677 N N . GLU A 1 85 ? 4.312 2.643 -14.469 1 93.06 85 GLU A N 1
ATOM 678 C CA . GLU A 1 85 ? 4.844 2.971 -15.789 1 93.06 85 GLU A CA 1
ATOM 679 C C . GLU A 1 85 ? 6.078 2.135 -16.109 1 93.06 85 GLU A C 1
ATOM 681 O O . GLU A 1 85 ? 6.418 1.938 -17.281 1 93.06 85 GLU A O 1
ATOM 686 N N . PHE A 1 86 ? 6.734 1.637 -15.117 1 95 86 PHE A N 1
ATOM 687 C CA . PHE A 1 86 ? 7.957 0.861 -15.289 1 95 86 PHE A CA 1
ATOM 688 C C . PHE A 1 86 ? 7.703 -0.616 -15.008 1 95 86 PHE A C 1
ATOM 690 O O . PHE A 1 86 ? 8.617 -1.438 -15.109 1 95 86 PHE A O 1
ATOM 697 N N . ALA A 1 87 ? 6.453 -0.935 -14.555 1 95.81 87 ALA A N 1
ATOM 698 C CA . ALA A 1 87 ? 6.078 -2.295 -14.172 1 95.81 87 ALA A CA 1
ATOM 699 C C . ALA A 1 87 ? 7.012 -2.834 -13.094 1 95.81 87 ALA A C 1
ATOM 701 O O . ALA A 1 87 ? 7.512 -3.955 -13.203 1 95.81 87 ALA A O 1
ATOM 702 N N . ARG A 1 88 ? 7.246 -1.953 -12.07 1 97.69 88 ARG A N 1
ATOM 703 C CA . ARG A 1 88 ? 8.18 -2.289 -11 1 97.69 88 ARG A CA 1
ATOM 704 C C . ARG A 1 88 ? 7.547 -2.037 -9.633 1 97.69 88 ARG A C 1
ATOM 706 O O . ARG A 1 88 ? 6.777 -1.089 -9.461 1 97.69 88 ARG A O 1
ATOM 713 N N . GLN A 1 89 ? 7.902 -2.896 -8.734 1 98.62 89 GLN A N 1
ATOM 714 C CA . GLN A 1 89 ? 7.543 -2.748 -7.328 1 98.62 89 GLN A CA 1
ATOM 715 C C . GLN A 1 89 ? 8.758 -2.928 -6.426 1 98.62 89 GLN A C 1
ATOM 717 O O . GLN A 1 89 ? 9.594 -3.803 -6.668 1 98.62 89 GLN A O 1
ATOM 722 N N . VAL A 1 90 ? 8.883 -2.115 -5.422 1 98.88 90 VAL A N 1
ATOM 723 C CA . VAL A 1 90 ? 9.852 -2.309 -4.352 1 98.88 90 VAL A CA 1
ATOM 724 C C . VAL A 1 90 ? 9.133 -2.379 -3.006 1 98.88 90 VAL A C 1
ATOM 726 O O . VAL A 1 90 ? 8.297 -1.525 -2.695 1 98.88 90 VAL A O 1
ATOM 729 N N . ARG A 1 91 ? 9.422 -3.381 -2.244 1 98.94 91 ARG A N 1
ATOM 730 C CA . ARG A 1 91 ? 8.891 -3.541 -0.894 1 98.94 91 ARG A CA 1
ATOM 731 C C . ARG A 1 91 ? 10.008 -3.439 0.145 1 98.94 91 ARG A C 1
ATOM 733 O O . ARG A 1 91 ? 11.102 -3.975 -0.054 1 98.94 91 ARG A O 1
ATOM 740 N N . ILE A 1 92 ? 9.758 -2.738 1.174 1 98.88 92 ILE A N 1
ATOM 741 C CA . ILE A 1 92 ? 10.727 -2.539 2.246 1 98.88 92 ILE A CA 1
ATOM 742 C C . ILE A 1 92 ? 10.07 -2.828 3.594 1 98.88 92 ILE A C 1
ATOM 744 O O . ILE A 1 92 ? 8.945 -2.393 3.852 1 98.88 92 ILE A O 1
ATOM 748 N N . GLU A 1 93 ? 10.75 -3.592 4.383 1 98.75 93 GLU A N 1
ATOM 749 C CA . GLU A 1 93 ? 10.289 -3.873 5.742 1 98.75 93 GLU A CA 1
ATOM 750 C C . GLU A 1 93 ? 11.398 -3.607 6.762 1 98.75 93 GLU A C 1
ATOM 752 O O . GLU A 1 93 ? 12.57 -3.904 6.508 1 98.75 93 GLU A O 1
ATOM 757 N N . GLY A 1 94 ? 10.938 -3.053 7.902 1 98.38 94 GLY A N 1
ATOM 758 C CA . GLY A 1 94 ? 11.945 -2.836 8.922 1 98.38 94 GLY A CA 1
ATOM 759 C C . GLY A 1 94 ? 11.406 -2.121 10.148 1 98.38 94 GLY A C 1
ATOM 760 O O . GLY A 1 94 ? 10.195 -1.958 10.297 1 98.38 94 GLY A O 1
ATOM 761 N N . ASP A 1 95 ? 12.32 -1.761 11.062 1 98.38 95 ASP A N 1
ATOM 762 C CA . ASP A 1 95 ? 12 -1.008 12.266 1 98.38 95 ASP A CA 1
ATOM 763 C C . ASP A 1 95 ? 11.852 0.481 11.969 1 98.38 95 ASP A C 1
ATOM 765 O O . ASP A 1 95 ? 12.375 0.968 10.961 1 98.38 95 ASP A O 1
ATOM 769 N N . VAL A 1 96 ? 11.133 1.139 12.797 1 98.75 96 VAL A N 1
ATOM 770 C CA . VAL A 1 96 ? 10.883 2.564 12.602 1 98.75 96 VAL A CA 1
ATOM 771 C C . VAL A 1 96 ? 11.445 3.354 13.781 1 98.75 96 VAL A C 1
ATOM 773 O O . VAL A 1 96 ? 11.289 2.947 14.938 1 98.75 96 VAL A O 1
ATOM 776 N N . LYS A 1 97 ? 12.055 4.465 13.492 1 98.56 97 LYS A N 1
ATOM 777 C CA . LYS A 1 97 ? 12.539 5.383 14.523 1 98.56 97 LYS A CA 1
ATOM 778 C C . LYS A 1 97 ? 12.133 6.82 14.211 1 98.56 97 LYS A C 1
ATOM 780 O O . LYS A 1 97 ? 11.938 7.18 13.047 1 98.56 97 LYS A O 1
ATOM 785 N N . LEU A 1 98 ? 12.039 7.59 15.258 1 98.38 98 LEU A N 1
ATOM 786 C CA . LEU A 1 98 ? 11.828 9.023 15.086 1 98.38 98 LEU A CA 1
ATOM 787 C C . LEU A 1 98 ? 13.117 9.719 14.664 1 98.38 98 LEU A C 1
ATOM 789 O O . LEU A 1 98 ? 14.195 9.383 15.156 1 98.38 98 LEU A O 1
ATOM 793 N N . LEU A 1 99 ? 12.969 10.648 13.758 1 97.81 99 LEU A N 1
ATOM 794 C CA . LEU A 1 99 ? 14.094 11.508 13.43 1 97.81 99 LEU A CA 1
ATOM 795 C C . LEU A 1 99 ? 14.344 12.539 14.531 1 97.81 99 LEU A C 1
ATOM 797 O O . LEU A 1 99 ? 13.43 12.852 15.297 1 97.81 99 LEU A O 1
ATOM 801 N N . ASN A 1 100 ? 15.531 13.039 14.531 1 96.69 100 ASN A N 1
ATOM 802 C CA . ASN A 1 100 ? 15.805 14.094 15.5 1 96.69 100 ASN A CA 1
ATOM 803 C C . ASN A 1 100 ? 15.164 15.414 15.086 1 96.69 100 ASN A C 1
ATOM 805 O O . ASN A 1 100 ? 14.805 15.594 13.922 1 96.69 100 ASN A O 1
ATOM 809 N N . ASP A 1 101 ? 15.117 16.312 15.969 1 97.25 101 ASP A N 1
ATOM 810 C CA . ASP A 1 101 ? 14.414 17.578 15.773 1 97.25 101 ASP A CA 1
ATOM 811 C C . ASP A 1 101 ? 15.109 18.438 14.727 1 97.25 101 ASP A C 1
ATOM 813 O O . ASP A 1 101 ? 14.453 19.125 13.93 1 97.25 101 ASP A O 1
ATOM 817 N N . GLU A 1 102 ? 16.328 18.406 14.711 1 97.31 102 GLU A N 1
ATOM 818 C CA . GLU A 1 102 ? 17.078 19.25 13.789 1 97.31 102 GLU A CA 1
ATOM 819 C C . GLU A 1 102 ? 16.75 18.906 12.336 1 97.31 102 GLU A C 1
ATOM 821 O O . GLU A 1 102 ? 16.453 19.797 11.539 1 97.31 102 GLU A O 1
ATOM 826 N N . ARG A 1 103 ? 16.812 17.609 12.008 1 96.44 103 ARG A N 1
ATOM 827 C CA . ARG A 1 103 ? 16.469 17.156 10.664 1 96.44 103 ARG A CA 1
ATOM 828 C C . ARG A 1 103 ? 15.008 17.453 10.336 1 96.44 103 ARG A C 1
ATOM 830 O O . ARG A 1 103 ? 14.688 17.859 9.219 1 96.44 103 ARG A O 1
ATOM 837 N N . THR A 1 104 ? 14.219 17.25 11.266 1 98.38 104 THR A N 1
ATOM 838 C CA . THR A 1 104 ? 12.789 17.5 11.078 1 98.38 104 THR A CA 1
ATOM 839 C C . THR A 1 104 ? 12.523 19 10.875 1 98.38 104 THR A C 1
ATOM 841 O O . THR A 1 104 ? 11.758 19.375 9.992 1 98.38 104 THR A O 1
ATOM 844 N N . ASP A 1 105 ? 13.164 19.859 11.664 1 98.31 105 ASP A N 1
ATOM 845 C CA . ASP A 1 105 ? 13.031 21.312 11.523 1 98.31 105 ASP A CA 1
ATOM 846 C C . ASP A 1 105 ? 13.469 21.781 10.141 1 98.31 105 ASP A C 1
ATOM 848 O O . ASP A 1 105 ? 12.82 22.609 9.523 1 98.31 105 ASP A O 1
ATOM 852 N N . LYS A 1 106 ? 14.57 21.234 9.734 1 97.69 106 LYS A N 1
ATOM 853 C CA . LYS A 1 106 ? 15.117 21.594 8.43 1 97.69 106 LYS A CA 1
ATOM 854 C C . LYS A 1 106 ? 14.117 21.312 7.316 1 97.69 106 LYS A C 1
ATOM 856 O O . LYS A 1 106 ? 13.867 22.172 6.465 1 97.69 106 LYS A O 1
ATOM 861 N N . TYR A 1 107 ? 13.594 20.156 7.316 1 98.12 107 TYR A N 1
ATOM 862 C CA . TYR A 1 107 ? 12.641 19.828 6.262 1 98.12 107 TYR A CA 1
ATOM 863 C C . TYR A 1 107 ? 11.375 20.656 6.383 1 98.12 107 TYR A C 1
ATOM 865 O O . TYR A 1 107 ? 10.852 21.156 5.379 1 98.12 107 TYR A O 1
ATOM 873 N N . PHE A 1 108 ? 10.844 20.797 7.637 1 98.44 108 PHE A N 1
ATOM 874 C CA . PHE A 1 108 ? 9.625 21.578 7.844 1 98.44 108 PHE A CA 1
ATOM 875 C C . PHE A 1 108 ? 9.758 22.969 7.25 1 98.44 108 PHE A C 1
ATOM 877 O O . PHE A 1 108 ? 8.852 23.453 6.57 1 98.44 108 PHE A O 1
ATOM 884 N N . SER A 1 109 ? 10.836 23.594 7.449 1 97.56 109 SER A N 1
ATOM 885 C CA . SER A 1 109 ? 11.07 24.969 7.02 1 97.56 109 SER A CA 1
ATOM 886 C C . SER A 1 109 ? 11.156 25.062 5.5 1 97.56 109 SER A C 1
ATOM 888 O O . SER A 1 109 ? 10.984 26.141 4.934 1 97.56 109 SER A O 1
ATOM 890 N N . SER A 1 110 ? 11.492 23.953 4.848 1 97 110 SER A N 1
ATOM 891 C CA . SER A 1 110 ? 11.625 23.953 3.396 1 97 110 SER A CA 1
ATOM 892 C C . SER A 1 110 ? 10.266 23.797 2.719 1 97 110 SER A C 1
ATOM 894 O O . SER A 1 110 ? 10.148 24 1.506 1 97 110 SER A O 1
ATOM 896 N N . ARG A 1 111 ? 9.211 23.5 3.436 1 97.19 111 ARG A N 1
ATOM 897 C CA . ARG A 1 111 ? 7.879 23.266 2.887 1 97.19 111 ARG A CA 1
ATOM 898 C C . ARG A 1 111 ? 7.234 24.594 2.461 1 97.19 111 ARG A C 1
ATOM 900 O O . ARG A 1 111 ? 7.602 25.656 2.957 1 97.19 111 ARG A O 1
ATOM 907 N N . ALA A 1 112 ? 6.289 24.5 1.505 1 96.12 112 ALA A N 1
ATOM 908 C CA . ALA A 1 112 ? 5.504 25.672 1.128 1 96.12 112 ALA A CA 1
ATOM 909 C C . ALA A 1 112 ? 4.789 26.266 2.34 1 96.12 112 ALA A C 1
ATOM 911 O O . ALA A 1 112 ? 4.316 25.531 3.209 1 96.12 112 ALA A O 1
ATOM 912 N N . LEU A 1 113 ? 4.711 27.547 2.377 1 96.19 113 LEU A N 1
ATOM 913 C CA . LEU A 1 113 ? 4.105 28.266 3.5 1 96.19 113 LEU A CA 1
ATOM 914 C C . LEU A 1 113 ? 2.713 27.719 3.795 1 96.19 113 LEU A C 1
ATOM 916 O O . LEU A 1 113 ? 2.371 27.469 4.953 1 96.19 113 LEU A O 1
ATOM 920 N N . GLY A 1 114 ? 1.876 27.547 2.768 1 96.25 114 GLY A N 1
ATOM 921 C CA . GLY A 1 114 ? 0.542 26.984 2.955 1 96.25 114 GLY A CA 1
ATOM 922 C C . GLY A 1 114 ? 0.543 25.641 3.645 1 96.25 114 GLY A C 1
ATOM 923 O O . GLY A 1 114 ? -0.325 25.359 4.473 1 96.25 114 GLY A O 1
ATOM 924 N N . SER A 1 115 ? 1.496 24.781 3.295 1 97 115 SER A N 1
ATOM 925 C CA . SER A 1 115 ? 1.605 23.453 3.896 1 97 115 SER A CA 1
ATOM 926 C C . SER A 1 115 ? 2.031 23.531 5.359 1 97 115 SER A C 1
ATOM 928 O O . SER A 1 115 ? 1.569 22.766 6.191 1 97 115 SER A O 1
ATOM 930 N N . GLN A 1 116 ? 2.953 24.484 5.652 1 98.06 116 GLN A N 1
ATOM 931 C CA . GLN A 1 116 ? 3.346 24.703 7.039 1 98.06 116 GLN A CA 1
ATOM 932 C C . GLN A 1 116 ? 2.146 25.109 7.891 1 98.06 116 GLN A C 1
ATOM 934 O O . GLN A 1 116 ? 1.923 24.547 8.961 1 98.06 116 GLN A O 1
ATOM 939 N N . ILE A 1 117 ? 1.387 26.016 7.375 1 97.81 117 ILE A N 1
ATOM 940 C CA . ILE A 1 117 ? 0.242 26.562 8.102 1 97.81 117 ILE A CA 1
ATOM 941 C C . ILE A 1 117 ? -0.818 25.484 8.273 1 97.81 117 ILE A C 1
ATOM 943 O O . ILE A 1 117 ? -1.372 25.312 9.367 1 97.81 117 ILE A O 1
ATOM 947 N N . SER A 1 118 ? -1.08 24.75 7.203 1 97.25 118 SER A N 1
ATOM 948 C CA . SER A 1 118 ? -2.053 23.672 7.27 1 97.25 118 SER A CA 1
ATOM 949 C C . SER A 1 118 ? -1.652 22.641 8.312 1 97.25 118 SER A C 1
ATOM 951 O O . SER A 1 118 ? -2.51 22.078 9.008 1 97.25 118 SER A O 1
ATOM 953 N N . ALA A 1 119 ? -0.363 22.344 8.406 1 97.12 119 ALA A N 1
ATOM 954 C CA . ALA A 1 119 ? 0.131 21.375 9.391 1 97.12 119 ALA A CA 1
ATOM 955 C C . ALA A 1 119 ? -0.204 21.812 10.812 1 97.12 119 ALA A C 1
ATOM 957 O O . ALA A 1 119 ? -0.52 21 11.672 1 97.12 119 ALA A O 1
ATOM 958 N N . TRP A 1 120 ? -0.156 23.078 11.094 1 97.62 120 TRP A N 1
ATOM 959 C CA . TRP A 1 120 ? -0.482 23.625 12.406 1 97.62 120 TRP A CA 1
ATOM 960 C C . TRP A 1 120 ? -1.963 23.438 12.719 1 97.62 120 TRP A C 1
ATOM 962 O O . TRP A 1 120 ? -2.344 23.297 13.883 1 97.62 120 TRP A O 1
ATOM 972 N N . CYS A 1 121 ? -2.746 23.438 11.664 1 97.81 121 CYS A N 1
ATOM 973 C CA . CYS A 1 121 ? -4.188 23.562 11.859 1 97.81 121 CYS A CA 1
ATOM 974 C C . CYS A 1 121 ? -4.863 22.188 11.758 1 97.81 121 CYS A C 1
ATOM 976 O O . CYS A 1 121 ? -6.008 22.031 12.18 1 97.81 121 CYS A O 1
ATOM 978 N N . SER A 1 122 ? -4.188 21.234 11.211 1 96.88 122 SER A N 1
ATOM 979 C CA . SER A 1 122 ? -4.785 19.922 10.961 1 96.88 122 SER A CA 1
ATOM 980 C C . SER A 1 122 ? -4.602 19 12.164 1 96.88 122 SER A C 1
ATOM 982 O O . SER A 1 122 ? -3.473 18.734 12.578 1 96.88 122 SER A O 1
ATOM 984 N N . LYS A 1 123 ? -5.668 18.547 12.758 1 97.31 123 LYS A N 1
ATOM 985 C CA . LYS A 1 123 ? -5.656 17.438 13.711 1 97.31 123 LYS A CA 1
ATOM 986 C C . LYS A 1 123 ? -5.766 16.094 12.992 1 97.31 123 LYS A C 1
ATOM 988 O O . LYS A 1 123 ? -6.762 15.375 13.148 1 97.31 123 LYS A O 1
ATOM 993 N N . GLN A 1 124 ? -4.707 15.797 12.258 1 96.5 124 GLN A N 1
ATOM 994 C CA . GLN A 1 124 ? -4.691 14.766 11.227 1 96.5 124 GLN A CA 1
ATOM 995 C C . GLN A 1 124 ? -5.355 13.484 11.727 1 96.5 124 GLN A C 1
ATOM 997 O O . GLN A 1 124 ? -5.027 12.984 12.805 1 96.5 124 GLN A O 1
ATOM 1002 N N . SER A 1 125 ? -6.336 12.953 11 1 96.25 125 SER A N 1
ATOM 1003 C CA . SER A 1 125 ? -7.035 11.68 11.156 1 96.25 125 SER A CA 1
ATOM 1004 C C . SER A 1 125 ? -8.125 11.773 12.219 1 96.25 125 SER A C 1
ATOM 1006 O O . SER A 1 125 ? -8.836 10.797 12.477 1 96.25 125 SER A O 1
ATOM 1008 N N . SER A 1 126 ? -8.234 12.922 12.898 1 97.81 126 SER A N 1
ATOM 1009 C CA . SER A 1 126 ? -9.359 13.133 13.805 1 97.81 126 SER A CA 1
ATOM 1010 C C . SER A 1 126 ? -10.594 13.617 13.047 1 97.81 126 SER A C 1
ATOM 1012 O O . SER A 1 126 ? -10.5 14.023 11.883 1 97.81 126 SER A O 1
ATOM 1014 N N . ILE A 1 127 ? -11.703 13.555 13.727 1 98.12 127 ILE A N 1
ATOM 1015 C CA . ILE A 1 127 ? -12.969 13.961 13.125 1 98.12 127 ILE A CA 1
ATOM 1016 C C . ILE A 1 127 ? -12.984 15.477 12.914 1 98.12 127 ILE A C 1
ATOM 1018 O O . ILE A 1 127 ? -12.617 16.234 13.812 1 98.12 127 ILE A O 1
ATOM 1022 N N . LEU A 1 128 ? -13.289 15.914 11.719 1 97.69 128 LEU A N 1
ATOM 1023 C CA . LEU A 1 128 ? -13.516 17.297 11.344 1 97.69 128 LEU A CA 1
ATOM 1024 C C . LEU A 1 128 ? -15.008 17.609 11.289 1 97.69 128 LEU A C 1
ATOM 1026 O O . LEU A 1 128 ? -15.688 17.25 10.328 1 97.69 128 LEU A O 1
ATOM 1030 N N . LYS A 1 129 ? -15.484 18.312 12.188 1 95.69 129 LYS A N 1
ATOM 1031 C CA . LYS A 1 129 ? -16.922 18.547 12.312 1 95.69 129 LYS A CA 1
ATOM 1032 C C . LYS A 1 129 ? -17.406 19.562 11.281 1 95.69 129 LYS A C 1
ATOM 1034 O O . LYS A 1 129 ? -18.516 19.453 10.758 1 95.69 129 LYS A O 1
ATOM 1039 N N . ASP A 1 130 ? -16.547 20.531 11.086 1 94.12 130 ASP A N 1
ATOM 1040 C CA . ASP A 1 130 ? -16.922 21.609 10.172 1 94.12 130 ASP A CA 1
ATOM 1041 C C . ASP A 1 130 ? -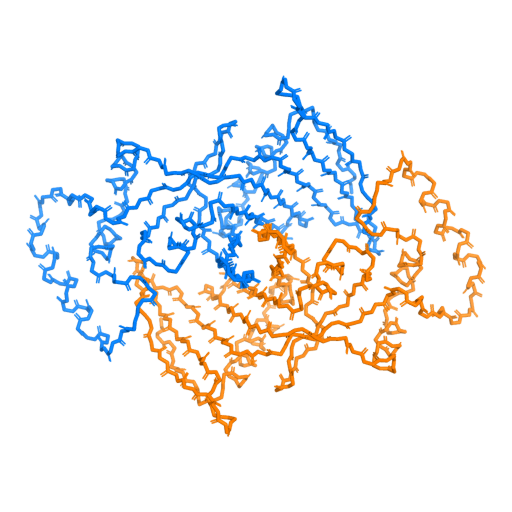15.727 22.109 9.375 1 94.12 130 ASP A C 1
ATOM 1043 O O . ASP A 1 130 ? -14.781 22.672 9.945 1 94.12 130 ASP A O 1
ATOM 1047 N N . TRP A 1 131 ? -15.805 21.969 8.109 1 94.12 131 TRP A N 1
ATOM 1048 C CA . TRP A 1 131 ? -14.742 22.391 7.195 1 94.12 131 TRP A CA 1
ATOM 1049 C C . TRP A 1 131 ? -14.453 23.875 7.355 1 94.12 131 TRP A C 1
ATOM 1051 O O . TRP A 1 131 ? -13.297 24.297 7.289 1 94.12 131 TRP A O 1
ATOM 1061 N N . GLN A 1 132 ? -15.484 24.656 7.57 1 94.62 132 GLN A N 1
ATOM 1062 C CA . GLN A 1 132 ? -15.328 26.094 7.695 1 94.62 132 GLN A CA 1
ATOM 1063 C C . GLN A 1 132 ? -14.469 26.453 8.906 1 94.62 132 GLN A C 1
ATOM 1065 O O . GLN A 1 132 ? -13.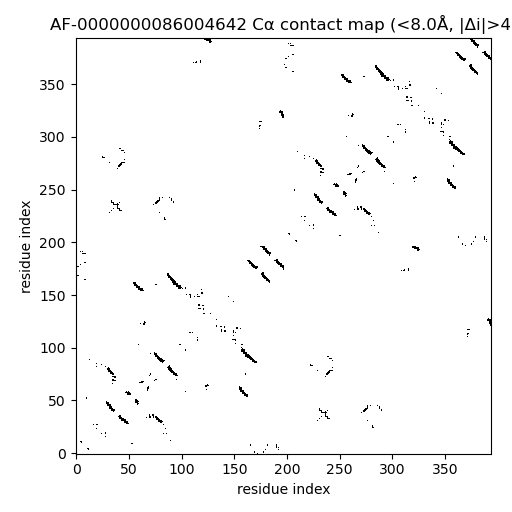727 27.438 8.867 1 94.62 132 GLN A O 1
ATOM 1070 N N . ASP A 1 133 ? -14.641 25.656 9.953 1 95.69 133 ASP A N 1
ATOM 1071 C CA . ASP A 1 133 ? -13.812 25.891 11.133 1 95.69 133 ASP A CA 1
ATOM 1072 C C . ASP A 1 133 ? -12.328 25.672 10.812 1 95.69 133 ASP A C 1
ATOM 1074 O O . ASP A 1 133 ? -11.469 26.406 11.297 1 95.69 133 ASP A O 1
ATOM 1078 N N . PHE A 1 134 ? -12.07 24.703 10.062 1 96.38 134 PHE A N 1
ATOM 1079 C CA . PHE A 1 134 ? -10.711 24.406 9.633 1 96.38 134 PHE A CA 1
ATOM 1080 C C . PHE A 1 134 ? -10.156 25.547 8.773 1 96.38 134 PHE A C 1
ATOM 1082 O O . PHE A 1 134 ? -9.031 26 9 1 96.38 134 PHE A O 1
ATOM 1089 N N . GLU A 1 135 ? -10.906 25.984 7.875 1 95.31 135 GLU A N 1
ATOM 1090 C CA . GLU A 1 135 ? -10.492 27.078 7 1 95.31 135 GLU A CA 1
ATOM 1091 C C . GLU A 1 135 ? -10.242 28.359 7.801 1 95.31 135 GLU A C 1
ATOM 1093 O O . GLU A 1 135 ? -9.297 29.094 7.516 1 95.31 135 GLU A O 1
ATOM 1098 N N . GLN A 1 136 ? -11.125 28.594 8.766 1 97.19 136 GLN A N 1
ATOM 1099 C CA . GLN A 1 136 ? -10.953 29.781 9.609 1 97.19 136 GLN A CA 1
ATOM 1100 C C . GLN A 1 136 ? -9.672 29.688 10.438 1 97.19 136 GLN A C 1
ATOM 1102 O O . GLN A 1 136 ? -8.977 30.672 10.617 1 97.19 136 GLN A O 1
ATOM 1107 N N . ALA A 1 137 ? -9.406 28.484 10.938 1 97.31 137 ALA A N 1
ATOM 1108 C CA . ALA A 1 137 ? -8.164 28.281 11.688 1 97.31 137 ALA A CA 1
ATOM 1109 C C . ALA A 1 137 ? -6.945 28.578 10.82 1 97.31 137 ALA A C 1
ATOM 1111 O O . ALA A 1 137 ? -5.973 29.156 11.289 1 97.31 137 ALA A O 1
ATOM 1112 N N . ILE A 1 138 ? -6.965 28.188 9.609 1 97.12 138 ILE A N 1
ATOM 1113 C CA . ILE A 1 138 ? -5.879 28.422 8.664 1 97.12 138 ILE A CA 1
ATOM 1114 C C . ILE A 1 138 ? -5.684 29.922 8.477 1 97.12 138 ILE A C 1
ATOM 1116 O O . ILE A 1 138 ? -4.559 30.422 8.539 1 97.12 138 ILE A O 1
ATOM 1120 N N . LYS A 1 139 ? -6.781 30.625 8.273 1 97.12 139 LYS A N 1
ATOM 1121 C CA . LYS A 1 139 ? -6.711 32.062 8.078 1 97.12 139 LYS A CA 1
ATOM 1122 C C . LYS A 1 139 ? -6.113 32.75 9.297 1 97.12 139 LYS A C 1
ATOM 1124 O O . LYS A 1 139 ? -5.297 33.688 9.164 1 97.12 139 LYS A O 1
ATOM 1129 N N . LEU A 1 140 ? -6.574 32.344 10.422 1 97.88 140 LEU A N 1
ATOM 1130 C CA . LEU A 1 140 ? -6.074 32.906 11.664 1 97.88 140 LEU A CA 1
ATOM 1131 C C . LEU A 1 140 ? -4.578 32.656 11.82 1 97.88 140 LEU A C 1
ATOM 1133 O O . LEU A 1 140 ? -3.826 33.562 12.219 1 97.88 140 LEU A O 1
ATOM 1137 N N . LYS A 1 141 ? -4.141 31.453 11.508 1 97.56 141 LYS A N 1
ATOM 1138 C CA . LYS A 1 141 ? -2.729 31.109 11.625 1 97.56 141 LYS A CA 1
ATOM 1139 C C . LYS A 1 141 ? -1.89 31.844 10.586 1 97.56 141 LYS A C 1
ATOM 1141 O O . LYS A 1 141 ? -0.743 32.219 10.859 1 97.56 141 LYS A O 1
ATOM 1146 N N . GLU A 1 142 ? -2.422 32.031 9.422 1 96.56 142 GLU A N 1
ATOM 1147 C CA . GLU A 1 142 ? -1.748 32.844 8.398 1 96.56 142 GLU A CA 1
ATOM 1148 C C . GLU A 1 142 ? -1.468 34.25 8.891 1 96.56 142 GLU A C 1
ATOM 1150 O O . GLU A 1 142 ? -0.389 34.812 8.648 1 96.56 142 GLU A O 1
ATOM 1155 N N . LYS A 1 143 ? -2.465 34.812 9.547 1 97.25 143 LYS A N 1
ATOM 1156 C CA . LYS A 1 143 ? -2.305 36.125 10.109 1 97.25 143 LYS A CA 1
ATOM 1157 C C . LYS A 1 143 ? -1.256 36.156 11.219 1 97.25 143 LYS A C 1
ATOM 1159 O O . LYS A 1 143 ? -0.443 37.062 11.305 1 97.25 143 LYS A O 1
ATOM 1164 N N . GLU A 1 144 ? -1.344 35.125 12.023 1 97.12 144 GLU A N 1
ATOM 1165 C CA . GLU A 1 144 ? -0.417 35 13.148 1 97.12 144 GLU A CA 1
ATOM 1166 C C . GLU A 1 144 ? 1.03 34.969 12.664 1 97.12 144 GLU A C 1
ATOM 1168 O O . GLU A 1 144 ? 1.91 35.562 13.273 1 97.12 144 GLU A O 1
ATOM 1173 N N . PHE A 1 145 ? 1.327 34.219 11.594 1 96.5 145 PHE A N 1
ATOM 1174 C CA . PHE A 1 145 ? 2.699 34 11.148 1 96.5 145 PHE A CA 1
ATOM 1175 C C . PHE A 1 145 ? 3.02 34.906 9.945 1 96.5 145 PHE A C 1
ATOM 1177 O O . PHE A 1 145 ? 3.953 34.625 9.188 1 96.5 145 PHE A O 1
ATOM 1184 N N . TYR A 1 146 ? 2.217 35.844 9.766 1 93.69 146 TYR A N 1
ATOM 1185 C CA . TYR A 1 146 ? 2.42 36.75 8.633 1 93.69 146 TYR A CA 1
ATOM 1186 C C . TYR A 1 146 ? 3.82 37.344 8.664 1 93.69 146 TYR A C 1
ATOM 1188 O O . TYR A 1 146 ? 4.234 37.938 9.664 1 93.69 146 TYR A O 1
ATOM 1196 N N . ASN A 1 147 ? 4.578 37.125 7.66 1 93.62 147 ASN A N 1
ATOM 1197 C CA . ASN A 1 147 ? 5.914 37.656 7.441 1 93.62 147 ASN A CA 1
ATOM 1198 C C . ASN A 1 147 ? 6.898 37.188 8.5 1 93.62 147 ASN A C 1
ATOM 1200 O O . ASN A 1 147 ? 7.824 37.906 8.867 1 93.62 147 ASN A O 1
ATOM 1204 N N . THR A 1 148 ? 6.672 36.094 9.141 1 94.88 148 THR A N 1
ATOM 1205 C CA . THR A 1 148 ? 7.57 35.469 10.094 1 94.88 148 THR A CA 1
ATOM 1206 C C . THR A 1 148 ? 7.797 34 9.719 1 94.88 148 THR A C 1
ATOM 1208 O O . THR A 1 148 ? 7.027 33.406 8.953 1 94.88 148 THR A O 1
ATOM 1211 N N . GLN A 1 149 ? 8.875 33.531 10.141 1 95.5 149 GLN A N 1
ATOM 1212 C CA . GLN A 1 149 ? 9.109 32.094 9.961 1 95.5 149 GLN A CA 1
ATOM 1213 C C . GLN A 1 149 ? 8.117 31.281 10.781 1 95.5 149 GLN A C 1
ATOM 1215 O O . GLN A 1 149 ? 7.875 31.578 11.953 1 95.5 149 GLN A O 1
ATOM 1220 N N . VAL A 1 150 ? 7.484 30.312 10.195 1 97.94 150 VAL A N 1
ATOM 1221 C CA . VAL A 1 150 ? 6.551 29.438 10.883 1 97.94 150 VAL A CA 1
ATOM 1222 C C . VAL A 1 150 ? 7.32 28.344 11.633 1 97.94 150 VAL A C 1
ATOM 1224 O O . VAL A 1 150 ? 7.996 27.516 11.016 1 97.94 150 VAL A O 1
ATOM 1227 N N . PRO A 1 151 ? 7.25 28.312 12.945 1 97.88 151 PRO A N 1
ATOM 1228 C CA . PRO A 1 151 ? 7.926 27.234 13.672 1 97.88 151 PRO A CA 1
ATOM 1229 C C . PRO A 1 151 ? 7.262 25.875 13.461 1 97.88 151 PRO A C 1
ATOM 1231 O O . PRO A 1 151 ? 6.051 25.797 13.242 1 97.88 151 PRO A O 1
ATOM 1234 N N . ARG A 1 152 ? 8.031 24.844 13.508 1 98.31 152 ARG A N 1
ATOM 1235 C CA . ARG A 1 152 ? 7.48 23.484 13.438 1 98.31 152 ARG A CA 1
ATOM 1236 C C . ARG A 1 152 ? 6.676 23.156 14.688 1 98.31 152 ARG A C 1
ATOM 1238 O O . ARG A 1 152 ? 7.164 23.328 15.805 1 98.31 152 ARG A O 1
ATOM 1245 N N . PRO A 1 153 ? 5.453 22.719 14.5 1 98 153 PRO A N 1
ATOM 1246 C CA . PRO A 1 153 ? 4.789 22.203 15.703 1 98 153 PRO A CA 1
ATOM 1247 C C . PRO A 1 153 ? 5.441 20.922 16.234 1 98 153 PRO A C 1
ATOM 1249 O O . PRO A 1 153 ? 5.906 20.094 15.438 1 98 153 PRO A O 1
ATOM 1252 N N . ASP A 1 154 ? 5.355 20.641 17.5 1 97.31 154 ASP A N 1
ATOM 1253 C CA . ASP A 1 154 ? 6.012 19.5 18.156 1 97.31 154 ASP A CA 1
ATOM 1254 C C . ASP A 1 154 ? 5.438 18.188 17.641 1 97.31 154 ASP A C 1
ATOM 1256 O O . ASP A 1 154 ? 6.141 17.172 17.609 1 97.31 154 ASP A O 1
ATOM 1260 N N . PHE A 1 155 ? 4.266 18.25 17.234 1 98.31 155 PHE A N 1
ATOM 1261 C CA . PHE A 1 155 ? 3.596 17 16.859 1 98.31 155 PHE A CA 1
ATOM 1262 C C . PHE A 1 155 ? 3.906 16.641 15.414 1 98.31 155 PHE A C 1
ATOM 1264 O O . PHE A 1 155 ? 3.551 15.547 14.961 1 98.31 155 PHE A O 1
ATOM 1271 N N . TRP A 1 156 ? 4.445 17.547 14.664 1 98.5 156 TRP A N 1
ATOM 1272 C CA . TRP A 1 156 ? 4.891 17.234 13.305 1 98.5 156 TRP A CA 1
ATOM 1273 C C . TRP A 1 156 ? 6.293 16.625 13.32 1 98.5 156 TRP A C 1
ATOM 1275 O O . TRP A 1 156 ? 7.258 17.297 13.719 1 98.5 156 TRP A O 1
ATOM 1285 N N . VAL A 1 157 ? 6.453 15.359 12.906 1 98.75 157 VAL A N 1
ATOM 1286 C CA . VAL A 1 157 ? 7.691 14.625 13.133 1 98.75 157 VAL A CA 1
ATOM 1287 C C . VAL A 1 157 ? 8.094 13.883 11.859 1 98.75 157 VAL A C 1
ATOM 1289 O O . VAL A 1 157 ? 7.301 13.789 10.914 1 98.75 157 VAL A O 1
ATOM 1292 N N . GLY A 1 158 ? 9.32 13.422 11.844 1 98.69 158 GLY A N 1
ATOM 1293 C CA . GLY A 1 158 ? 9.812 12.516 10.82 1 98.69 158 GLY A CA 1
ATOM 1294 C C . GLY A 1 158 ? 10.039 11.109 11.336 1 98.69 158 GLY A C 1
ATOM 1295 O O . GLY A 1 158 ? 10.5 10.922 12.469 1 98.69 158 GLY A O 1
ATOM 1296 N N . PHE A 1 159 ? 9.688 10.156 10.555 1 98.88 159 PHE A N 1
ATOM 1297 C CA . PHE A 1 159 ? 9.969 8.758 10.828 1 98.88 159 PHE A CA 1
ATOM 1298 C C . PHE A 1 159 ? 10.945 8.188 9.805 1 98.88 159 PHE A C 1
ATOM 1300 O O . PHE A 1 159 ? 10.922 8.578 8.633 1 98.88 159 PHE A O 1
ATOM 1307 N N . CYS A 1 160 ? 11.781 7.375 10.258 1 98.88 160 CYS A N 1
ATOM 1308 C CA . CYS A 1 160 ? 12.719 6.641 9.414 1 98.88 160 CYS A CA 1
ATOM 1309 C C . CYS A 1 160 ? 12.469 5.141 9.5 1 98.88 160 CYS A C 1
ATOM 1311 O O . CYS A 1 160 ? 12.523 4.562 10.586 1 98.88 160 CYS A O 1
ATOM 1313 N N . VAL A 1 161 ? 12.211 4.504 8.414 1 98.88 161 VAL A N 1
ATOM 1314 C CA . VAL A 1 161 ? 12.117 3.051 8.344 1 98.88 161 VAL A CA 1
ATOM 1315 C C . VAL A 1 161 ? 13.492 2.457 8.062 1 98.88 161 VAL A C 1
ATOM 1317 O O . VAL A 1 161 ? 14.078 2.703 7.008 1 98.88 161 VAL A O 1
ATOM 1320 N N . ILE A 1 162 ? 14.008 1.727 8.977 1 98.38 162 ILE A N 1
ATOM 1321 C CA . ILE A 1 162 ? 15.305 1.072 8.867 1 98.38 162 ILE A CA 1
ATOM 1322 C C . ILE A 1 162 ? 15.133 -0.311 8.242 1 98.38 162 ILE A C 1
ATOM 1324 O O . ILE A 1 162 ? 14.648 -1.238 8.898 1 98.38 162 ILE A O 1
ATOM 1328 N N . PRO A 1 163 ? 15.602 -0.485 6.996 1 98.06 163 PRO A N 1
ATOM 1329 C CA . PRO A 1 163 ? 15.25 -1.706 6.266 1 98.06 163 PRO A CA 1
ATOM 1330 C C . PRO A 1 163 ? 15.945 -2.947 6.824 1 98.06 163 PRO A C 1
ATOM 1332 O O . PRO A 1 163 ? 17.141 -2.912 7.109 1 98.06 163 PRO A O 1
ATOM 1335 N N . LYS A 1 164 ? 15.195 -3.988 6.965 1 97.62 164 LYS A N 1
ATOM 1336 C CA . LYS A 1 164 ? 15.695 -5.328 7.262 1 97.62 164 LYS A CA 1
ATOM 1337 C C . LYS A 1 164 ? 15.492 -6.266 6.078 1 97.62 164 LYS A C 1
ATOM 1339 O O . LYS A 1 164 ? 16.219 -7.246 5.922 1 97.62 164 LYS A O 1
ATOM 1344 N N . VAL A 1 165 ? 14.516 -6.008 5.344 1 98.25 165 VAL A N 1
ATOM 1345 C CA . VAL A 1 165 ? 14.195 -6.738 4.121 1 98.25 165 VAL A CA 1
ATOM 1346 C C . VAL A 1 165 ? 13.867 -5.754 3 1 98.25 165 VAL A C 1
ATOM 1348 O O . VAL A 1 165 ? 13.156 -4.766 3.223 1 98.25 165 VAL A O 1
ATOM 1351 N N . ILE A 1 166 ? 14.375 -5.934 1.844 1 98.75 166 ILE A N 1
ATOM 1352 C CA . ILE A 1 166 ? 14.023 -5.195 0.634 1 98.75 166 ILE A CA 1
ATOM 1353 C C . ILE A 1 166 ? 13.773 -6.176 -0.512 1 98.75 166 ILE A C 1
ATOM 1355 O O . ILE A 1 166 ? 14.586 -7.062 -0.766 1 98.75 166 ILE A O 1
ATOM 1359 N N . GLU A 1 167 ? 12.68 -6.055 -1.159 1 98.88 167 GLU A N 1
ATOM 1360 C CA . GLU A 1 167 ? 12.336 -6.934 -2.273 1 98.88 167 GLU A CA 1
ATOM 1361 C C . GLU A 1 167 ? 12.062 -6.133 -3.543 1 98.88 167 GLU A C 1
ATOM 1363 O O . GLU A 1 167 ? 11.336 -5.137 -3.51 1 98.88 167 GLU A O 1
ATOM 1368 N N . PHE A 1 168 ? 12.656 -6.559 -4.652 1 98.81 168 PHE A N 1
ATOM 1369 C CA . PHE A 1 168 ? 12.453 -5.965 -5.969 1 98.81 168 PHE A CA 1
ATOM 1370 C C . PHE A 1 168 ? 11.625 -6.887 -6.855 1 98.81 168 PHE A C 1
ATOM 1372 O O . PHE A 1 168 ? 11.883 -8.094 -6.922 1 98.81 168 PHE A O 1
ATOM 1379 N N . TRP A 1 169 ? 10.641 -6.336 -7.461 1 98.5 169 TRP A N 1
ATOM 1380 C CA . TRP A 1 169 ? 9.727 -7.066 -8.336 1 98.5 169 TRP A CA 1
ATOM 1381 C C . TRP A 1 169 ? 9.617 -6.383 -9.695 1 98.5 169 TRP A C 1
ATOM 1383 O O . TRP A 1 169 ? 9.469 -5.16 -9.773 1 98.5 169 TRP A O 1
ATOM 1393 N N . GLN A 1 170 ? 9.703 -7.109 -10.758 1 97.88 170 GLN A N 1
ATOM 1394 C CA . GLN A 1 170 ? 9.5 -6.641 -12.125 1 97.88 170 GLN A CA 1
ATOM 1395 C C . GLN A 1 170 ? 8.539 -7.551 -12.883 1 97.88 170 GLN A C 1
ATOM 1397 O O . GLN A 1 170 ? 8.68 -8.773 -12.852 1 97.88 170 GLN A O 1
ATOM 1402 N N . GLU A 1 171 ? 7.645 -6.953 -13.508 1 96.75 171 GLU A N 1
ATOM 1403 C CA . GLU A 1 171 ? 6.621 -7.703 -14.234 1 96.75 171 GLU A CA 1
ATOM 1404 C C . GLU A 1 171 ? 7.23 -8.516 -15.367 1 96.75 171 GLU A C 1
ATOM 1406 O O . GLU A 1 171 ? 8.125 -8.039 -16.078 1 96.75 171 GLU A O 1
ATOM 1411 N N . GLY A 1 172 ? 6.82 -9.75 -15.453 1 94.25 172 GLY A N 1
ATOM 1412 C CA . GLY A 1 172 ? 7.117 -10.602 -16.594 1 94.25 172 GLY A CA 1
ATOM 1413 C C . GLY A 1 172 ? 5.875 -11.062 -17.328 1 94.25 172 GLY A C 1
ATOM 1414 O O . GLY A 1 172 ? 4.754 -10.898 -16.844 1 94.25 172 GLY A O 1
ATOM 1415 N N . LYS A 1 173 ? 6.086 -11.68 -18.516 1 92.62 173 LYS A N 1
ATOM 1416 C CA . LYS A 1 173 ? 4.957 -12.188 -19.281 1 92.62 173 LYS A CA 1
ATOM 1417 C C . LYS A 1 173 ? 4.324 -13.398 -18.594 1 92.62 173 LYS A C 1
ATOM 1419 O O . LYS A 1 173 ? 5.027 -14.242 -18.047 1 92.62 173 LYS A O 1
ATOM 1424 N N . TYR A 1 174 ? 2.973 -13.414 -18.578 1 92 174 TYR A N 1
ATOM 1425 C CA . TYR A 1 174 ? 2.205 -14.539 -18.047 1 92 174 TYR A CA 1
ATOM 1426 C C . TYR A 1 174 ? 2.539 -14.797 -16.594 1 92 174 TYR A C 1
ATOM 1428 O O . TYR A 1 174 ? 2.76 -15.938 -16.188 1 92 174 TYR A O 1
ATOM 1436 N N . ARG A 1 175 ? 2.758 -13.727 -15.836 1 91.44 175 ARG A N 1
ATOM 1437 C CA . ARG A 1 175 ? 2.951 -13.727 -14.391 1 91.44 175 ARG A CA 1
ATOM 1438 C C . ARG A 1 175 ? 4.297 -14.344 -14.016 1 91.44 175 ARG A C 1
ATOM 1440 O O . ARG A 1 175 ? 4.5 -14.758 -12.875 1 91.44 175 ARG A O 1
ATOM 1447 N N . LYS A 1 176 ? 5.211 -14.43 -15.086 1 93.75 176 LYS A N 1
ATOM 1448 C CA . LYS A 1 176 ? 6.578 -14.852 -14.781 1 93.75 176 LYS A CA 1
ATOM 1449 C C . LYS A 1 176 ? 7.422 -13.672 -14.305 1 93.75 176 LYS A C 1
ATOM 1451 O O . LYS A 1 176 ? 8.43 -13.336 -14.922 1 93.75 176 LYS A O 1
ATOM 1456 N N . HIS A 1 177 ? 6.992 -13.141 -13.195 1 96.81 177 HIS A N 1
ATOM 1457 C CA . HIS A 1 177 ? 7.645 -11.977 -12.609 1 96.81 177 HIS A CA 1
ATOM 1458 C C . HIS A 1 177 ? 9.031 -12.336 -12.086 1 96.81 177 HIS A C 1
ATOM 1460 O O . HIS A 1 177 ? 9.281 -13.477 -11.688 1 96.81 177 HIS A O 1
ATOM 1466 N N . ILE A 1 178 ? 9.875 -11.422 -12.102 1 97.19 178 ILE A N 1
ATOM 1467 C CA . ILE A 1 178 ? 11.195 -11.555 -11.508 1 97.19 178 ILE A CA 1
ATOM 1468 C C . ILE A 1 178 ? 11.211 -10.914 -10.117 1 97.19 178 ILE A C 1
ATOM 1470 O O . ILE A 1 178 ? 10.797 -9.766 -9.961 1 97.19 178 ILE A O 1
ATOM 1474 N N . ARG A 1 179 ? 11.688 -11.672 -9.148 1 98.12 179 ARG A N 1
ATOM 1475 C CA . ARG A 1 179 ? 11.703 -11.195 -7.766 1 98.12 179 ARG A CA 1
ATOM 1476 C C . ARG A 1 179 ? 13.039 -11.5 -7.094 1 98.12 179 ARG A C 1
ATOM 1478 O O . ARG A 1 179 ? 13.5 -12.641 -7.109 1 98.12 179 ARG A O 1
ATOM 1485 N N . PHE A 1 180 ? 13.602 -10.508 -6.516 1 98.38 180 PHE A N 1
ATOM 1486 C CA . PHE A 1 180 ? 14.766 -10.68 -5.656 1 98.38 180 PHE A CA 1
ATOM 1487 C C . PHE A 1 180 ? 14.508 -10.078 -4.277 1 98.38 180 PHE A C 1
ATOM 1489 O O . PHE A 1 180 ? 14.055 -8.945 -4.164 1 98.38 180 PHE A O 1
ATOM 1496 N N . ARG A 1 181 ? 14.852 -10.82 -3.26 1 98.5 181 ARG A N 1
ATOM 1497 C CA . ARG A 1 181 ? 14.703 -10.383 -1.877 1 98.5 181 ARG A CA 1
ATOM 1498 C C . ARG A 1 181 ? 16.062 -10.266 -1.192 1 98.5 181 ARG A C 1
ATOM 1500 O O . ARG A 1 181 ? 16.875 -11.188 -1.257 1 98.5 181 ARG A O 1
ATOM 1507 N N . TYR A 1 182 ? 16.266 -9.156 -0.642 1 98.38 182 TYR A N 1
ATOM 1508 C CA . TYR A 1 182 ? 17.438 -8.898 0.203 1 98.38 182 TYR A CA 1
ATOM 1509 C C . TYR A 1 182 ? 17.062 -8.969 1.679 1 98.38 182 TYR A C 1
ATOM 1511 O O . TYR A 1 182 ? 16.078 -8.359 2.111 1 98.38 182 TYR A O 1
ATOM 1519 N N . THR A 1 183 ? 17.812 -9.719 2.459 1 98 183 THR A N 1
ATOM 1520 C CA . THR A 1 183 ? 17.641 -9.789 3.904 1 98 183 THR A CA 1
ATOM 1521 C C . THR A 1 183 ? 18.922 -9.391 4.625 1 98 183 THR A C 1
ATOM 1523 O O . THR A 1 183 ? 20 -9.883 4.297 1 98 183 THR A O 1
ATOM 1526 N N . LEU A 1 184 ? 18.75 -8.445 5.527 1 96.5 184 LEU A N 1
ATOM 1527 C CA . LEU A 1 184 ? 19.906 -8.016 6.309 1 96.5 184 LEU A CA 1
ATOM 1528 C C . LEU A 1 184 ? 20.375 -9.117 7.25 1 96.5 184 LEU A C 1
ATOM 1530 O O . LEU A 1 184 ? 19.578 -9.656 8.023 1 96.5 184 LEU A O 1
ATOM 1534 N N . VAL A 1 185 ? 21.578 -9.492 7.102 1 92.5 185 VAL A N 1
ATOM 1535 C CA . VAL A 1 185 ? 22.156 -10.531 7.945 1 92.5 185 VAL A CA 1
ATOM 1536 C C . VAL A 1 185 ? 23.141 -9.906 8.93 1 92.5 185 VAL A C 1
ATOM 1538 O O . VAL A 1 185 ? 23.562 -8.766 8.75 1 92.5 185 VAL A O 1
ATOM 1541 N N . GLU A 1 186 ? 23.438 -10.617 9.922 1 83.06 186 GLU A N 1
ATOM 1542 C CA . GLU A 1 186 ? 24.406 -10.141 10.898 1 83.06 186 GLU A CA 1
ATOM 1543 C C . GLU A 1 186 ? 25.703 -9.68 10.227 1 83.06 186 GLU A C 1
ATOM 1545 O O . GLU A 1 186 ? 26.156 -10.297 9.258 1 83.06 186 GLU A O 1
ATOM 1550 N N . GLY A 1 187 ? 26.328 -8.57 10.688 1 75.19 187 GLY A N 1
ATOM 1551 C CA . GLY A 1 187 ? 27.562 -8.016 10.141 1 75.19 187 GLY A CA 1
ATOM 1552 C C . GLY A 1 187 ? 27.312 -7.047 9 1 75.19 187 GLY A C 1
ATOM 1553 O O . GLY A 1 187 ? 28.234 -6.73 8.242 1 75.19 187 GLY A O 1
ATOM 1554 N N . SER A 1 188 ? 26.172 -6.699 8.672 1 66.88 188 SER A N 1
ATOM 1555 C CA . SER A 1 188 ? 25.75 -5.629 7.781 1 66.88 188 SER A CA 1
ATOM 1556 C C . SER A 1 188 ? 25.781 -6.078 6.324 1 66.88 188 SER A C 1
ATOM 1558 O O . SER A 1 188 ? 25.953 -5.258 5.422 1 66.88 188 SER A O 1
ATOM 1560 N N . ASP A 1 189 ? 25.703 -7.305 6.156 1 87.88 189 ASP A N 1
ATOM 1561 C CA . ASP A 1 189 ? 25.656 -7.805 4.785 1 87.88 189 ASP A CA 1
ATOM 1562 C C . ASP A 1 189 ? 24.234 -8.219 4.402 1 87.88 189 ASP A C 1
ATOM 1564 O O . ASP A 1 189 ? 23.406 -8.508 5.273 1 87.88 189 ASP A O 1
ATOM 1568 N N . TRP A 1 190 ? 23.938 -8 3.121 1 96.38 190 TRP A N 1
ATOM 1569 C CA . TRP A 1 190 ? 22.641 -8.398 2.564 1 96.38 190 TRP A CA 1
ATOM 1570 C C . TRP A 1 190 ? 22.734 -9.766 1.896 1 96.38 190 TRP A C 1
ATOM 1572 O O . TRP A 1 190 ? 23.656 -10.016 1.104 1 96.38 190 TRP A O 1
ATOM 1582 N N . LYS A 1 191 ? 21.891 -10.664 2.338 1 96.69 191 LYS A N 1
ATOM 1583 C CA . LYS A 1 191 ? 21.688 -11.906 1.599 1 96.69 191 LYS A CA 1
ATOM 1584 C C . LYS A 1 191 ? 20.656 -11.727 0.49 1 96.69 191 LYS A C 1
ATOM 1586 O O . LYS A 1 191 ? 19.562 -11.203 0.729 1 96.69 191 LYS A O 1
ATOM 1591 N N . VAL A 1 192 ? 21.031 -12.148 -0.707 1 96.69 192 VAL A N 1
ATOM 1592 C CA . VAL A 1 192 ? 20.125 -11.969 -1.845 1 96.69 192 VAL A CA 1
ATOM 1593 C C . VAL A 1 192 ? 19.594 -13.32 -2.299 1 96.69 192 VAL A C 1
ATOM 1595 O O . VAL A 1 192 ? 20.359 -14.281 -2.453 1 96.69 192 VAL A O 1
ATOM 1598 N N . GLU A 1 193 ? 18.281 -13.406 -2.475 1 97.5 193 GLU A N 1
ATOM 1599 C CA . GLU A 1 193 ? 17.625 -14.617 -2.961 1 97.5 193 GLU A CA 1
ATOM 1600 C C . GLU A 1 193 ? 16.578 -14.281 -4.031 1 97.5 193 GLU A C 1
ATOM 1602 O O . GLU A 1 193 ? 15.883 -13.273 -3.932 1 97.5 193 GLU A O 1
ATOM 1607 N N . GLN A 1 194 ? 16.547 -15.117 -5.039 1 97.62 194 GLN A N 1
ATOM 1608 C CA . GLN A 1 194 ? 15.453 -15.008 -6 1 97.62 194 GLN A CA 1
ATOM 1609 C C . GLN A 1 194 ? 14.219 -15.766 -5.512 1 97.62 194 GLN A C 1
ATOM 1611 O O . GLN A 1 194 ? 14.336 -16.812 -4.879 1 97.62 194 GLN A O 1
ATOM 1616 N N . LEU A 1 195 ? 13.102 -15.227 -5.781 1 98.19 195 LEU A N 1
ATOM 1617 C CA . LEU A 1 195 ? 11.852 -15.859 -5.355 1 98.19 195 LEU A CA 1
ATOM 1618 C C . LEU A 1 195 ? 11.016 -16.281 -6.559 1 98.19 195 LEU A C 1
ATOM 1620 O O . LEU A 1 195 ? 11.102 -15.656 -7.621 1 98.19 195 LEU A O 1
ATOM 1624 N N . TYR A 1 196 ? 10.227 -17.328 -6.348 1 98.06 196 TYR A N 1
ATOM 1625 C CA . TYR A 1 196 ? 9.18 -17.625 -7.32 1 98.06 196 TYR A CA 1
ATOM 1626 C C . TYR A 1 196 ? 8.203 -16.469 -7.453 1 98.06 196 TYR A C 1
ATOM 1628 O O . TYR A 1 196 ? 7.895 -15.797 -6.469 1 98.06 196 TYR A O 1
ATOM 1636 N N . PRO A 1 197 ? 7.676 -16.312 -8.648 1 95.56 197 PRO A N 1
ATOM 1637 C CA . PRO A 1 197 ? 6.68 -15.25 -8.844 1 95.56 197 PRO A CA 1
ATOM 1638 C C . PRO A 1 197 ? 5.367 -15.531 -8.117 1 95.56 197 PRO A C 1
ATOM 1640 O O . PRO A 1 197 ? 5.055 -16.688 -7.824 1 95.56 197 PRO A O 1
ATOM 1643 N N . MET B 1 1 ? -11.641 20.266 -6.16 1 56.56 1 MET B N 1
ATOM 1644 C CA . MET B 1 1 ? -13.07 19.984 -6.168 1 56.56 1 MET B CA 1
ATOM 1645 C C . MET B 1 1 ? -13.43 19.031 -5.031 1 56.56 1 MET B C 1
ATOM 1647 O O . MET B 1 1 ? -12.797 17.984 -4.855 1 56.56 1 MET B O 1
ATOM 1651 N N . THR B 1 2 ? -14.094 19.547 -4.074 1 77.19 2 THR B N 1
ATOM 1652 C CA . THR B 1 2 ? -14.594 18.828 -2.91 1 77.19 2 THR B CA 1
ATOM 1653 C C . THR B 1 2 ? -15.609 17.766 -3.326 1 77.19 2 THR B C 1
ATOM 1655 O O . THR B 1 2 ? -16.5 18.047 -4.129 1 77.19 2 THR B O 1
ATOM 1658 N N . PHE B 1 3 ? -15.242 16.562 -3.125 1 85.31 3 PHE B N 1
ATOM 1659 C CA . PHE B 1 3 ? -16.266 15.562 -3.385 1 85.31 3 PHE B CA 1
ATOM 1660 C C . PHE B 1 3 ? -17.203 15.422 -2.188 1 85.31 3 PHE B C 1
ATOM 1662 O O . PHE B 1 3 ? -16.812 15.703 -1.054 1 85.31 3 PHE B O 1
ATOM 1669 N N . LEU B 1 4 ? -18.391 15.125 -2.465 1 90.25 4 LEU B N 1
ATOM 1670 C CA . LEU B 1 4 ? -19.375 14.875 -1.418 1 90.25 4 LEU B CA 1
ATOM 1671 C C . LEU B 1 4 ? -19.562 13.375 -1.189 1 90.25 4 LEU B C 1
ATOM 1673 O O . LEU B 1 4 ? -19.578 12.594 -2.145 1 90.25 4 LEU B O 1
ATOM 1677 N N . PRO B 1 5 ? -19.734 13.039 0.053 1 92.75 5 PRO B N 1
ATOM 1678 C CA . PRO B 1 5 ? -19.891 11.609 0.328 1 92.75 5 PRO B CA 1
ATOM 1679 C C . PRO B 1 5 ? -21.281 11.094 -0.031 1 92.75 5 PRO B C 1
ATOM 1681 O O . PRO B 1 5 ? -22.25 11.852 -0.014 1 92.75 5 PRO B O 1
ATOM 1684 N N . GLU B 1 6 ? -21.328 9.82 -0.381 1 93.75 6 GLU B N 1
ATOM 1685 C CA . GLU B 1 6 ? -22.562 9.062 -0.567 1 93.75 6 GLU B CA 1
ATOM 1686 C C . GLU B 1 6 ? -22.938 8.305 0.704 1 93.75 6 GLU B C 1
ATOM 1688 O O . GLU B 1 6 ? -22.109 8.102 1.587 1 93.75 6 GLU B O 1
ATOM 1693 N N . LYS B 1 7 ? -24.281 7.992 0.741 1 93.06 7 LYS B N 1
ATOM 1694 C CA . LYS B 1 7 ? -24.719 7.203 1.89 1 93.06 7 LYS B CA 1
ATOM 1695 C C . LYS B 1 7 ? -24.016 5.848 1.925 1 93.06 7 LYS B C 1
ATOM 1697 O O . LYS B 1 7 ? -23.547 5.414 2.979 1 93.06 7 LYS B O 1
ATOM 1702 N N . ASP B 1 8 ? -23.938 5.184 0.791 1 95.12 8 ASP B N 1
ATOM 1703 C CA . ASP B 1 8 ? -23.281 3.885 0.667 1 95.12 8 ASP B CA 1
ATOM 1704 C C . ASP B 1 8 ? -21.891 4.035 0.084 1 95.12 8 ASP B C 1
ATOM 1706 O O . ASP B 1 8 ? -21.719 4.438 -1.07 1 95.12 8 ASP B O 1
ATOM 1710 N N . PRO B 1 9 ? -20.906 3.689 0.852 1 97.75 9 PRO B N 1
ATOM 1711 C CA . PRO B 1 9 ? -19.531 3.867 0.349 1 97.75 9 PRO B CA 1
ATOM 1712 C C . PRO B 1 9 ? -19.234 2.992 -0.868 1 97.75 9 PRO B C 1
ATOM 1714 O O . PRO B 1 9 ? -18.359 3.324 -1.671 1 97.75 9 PRO B O 1
ATOM 1717 N N . ILE B 1 10 ? -19.891 1.893 -1.055 1 97.56 10 ILE B N 1
ATOM 1718 C CA . ILE B 1 10 ? -19.672 1.04 -2.217 1 97.56 10 ILE B CA 1
ATOM 1719 C C . ILE B 1 10 ? -20.125 1.761 -3.482 1 97.56 10 ILE B C 1
ATOM 1721 O O . ILE B 1 10 ? -19.516 1.612 -4.543 1 97.56 10 ILE B O 1
ATOM 1725 N N . ASN B 1 11 ? -21.188 2.52 -3.35 1 97.25 11 ASN B N 1
ATOM 1726 C CA . ASN B 1 11 ? -21.625 3.336 -4.477 1 97.25 11 ASN B CA 1
ATOM 1727 C C . ASN B 1 11 ? -20.562 4.371 -4.863 1 97.25 11 ASN B C 1
ATOM 1729 O O . ASN B 1 11 ? -20.297 4.566 -6.047 1 97.25 11 ASN B O 1
ATOM 1733 N N . LEU B 1 12 ? -20.078 5.047 -3.885 1 98 12 LEU B N 1
ATOM 1734 C CA . LEU B 1 12 ? -19.047 6.043 -4.152 1 98 12 LEU B CA 1
ATOM 1735 C C . LEU B 1 12 ? -17.812 5.391 -4.754 1 98 12 LEU B C 1
ATOM 1737 O O . LEU B 1 12 ? -17.219 5.914 -5.707 1 98 12 LEU B O 1
ATOM 1741 N N . PHE B 1 13 ? -17.438 4.246 -4.246 1 98.5 13 PHE B N 1
ATOM 1742 C CA . PHE B 1 13 ? -16.328 3.502 -4.82 1 98.5 13 PHE B CA 1
ATOM 1743 C C . PHE B 1 13 ? -16.578 3.199 -6.293 1 98.5 13 PHE B C 1
ATOM 1745 O O . PHE B 1 13 ? -15.695 3.4 -7.133 1 98.5 13 PHE B O 1
ATOM 1752 N N . SER B 1 14 ? -17.719 2.697 -6.52 1 98 14 SER B N 1
ATOM 1753 C CA . SER B 1 14 ? -18.078 2.336 -7.887 1 98 14 SER B CA 1
ATOM 1754 C C . SER B 1 14 ? -17.922 3.521 -8.836 1 98 14 SER B C 1
ATOM 1756 O O . SER B 1 14 ? -17.391 3.377 -9.93 1 98 14 SER B O 1
ATOM 1758 N N . LYS B 1 15 ? -18.359 4.629 -8.422 1 97.56 15 LYS B N 1
ATOM 1759 C CA . LYS B 1 15 ? -18.25 5.84 -9.234 1 97.56 15 LYS B CA 1
ATOM 1760 C C . LYS B 1 15 ? -16.797 6.191 -9.516 1 97.56 15 LYS B C 1
ATOM 1762 O O . LYS B 1 15 ? -16.422 6.445 -10.656 1 97.56 15 LYS B O 1
ATOM 1767 N N . TRP B 1 16 ? -16.016 6.23 -8.438 1 97.69 16 TRP B N 1
ATOM 1768 C CA . TRP B 1 16 ? -14.594 6.543 -8.602 1 97.69 16 TRP B CA 1
ATOM 1769 C C . TRP B 1 16 ? -13.906 5.508 -9.484 1 97.69 16 TRP B C 1
ATOM 1771 O O . TRP B 1 16 ? -13.141 5.859 -10.383 1 97.69 16 TRP B O 1
ATOM 1781 N N . TYR B 1 17 ? -14.203 4.258 -9.227 1 97.94 17 TYR B N 1
ATOM 1782 C CA . TYR B 1 17 ? -13.57 3.146 -9.93 1 97.94 17 TYR B CA 1
ATOM 1783 C C . TYR B 1 17 ? -13.914 3.168 -11.414 1 97.94 17 TYR B C 1
ATOM 1785 O O . TYR B 1 17 ? -13.047 2.969 -12.266 1 97.94 17 TYR B O 1
ATOM 1793 N N . GLU B 1 18 ? -15.109 3.395 -11.734 1 97.12 18 GLU B N 1
ATOM 1794 C CA . GLU B 1 18 ? -15.547 3.441 -13.125 1 97.12 18 GL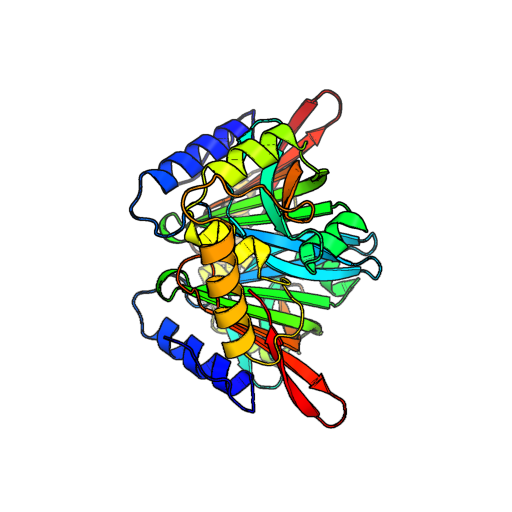U B CA 1
ATOM 1795 C C . GLU B 1 18 ? -14.875 4.582 -13.883 1 97.12 18 GLU B C 1
ATOM 1797 O O . GLU B 1 18 ? -14.531 4.438 -15.055 1 97.12 18 GLU B O 1
ATOM 1802 N N . GLU B 1 19 ? -14.734 5.68 -13.203 1 97 19 GLU B N 1
ATOM 1803 C CA . GLU B 1 19 ? -14.016 6.797 -13.812 1 97 19 GLU B CA 1
ATOM 1804 C C . GLU B 1 19 ? -12.586 6.398 -14.164 1 97 19 GLU B C 1
ATOM 1806 O O . GLU B 1 19 ? -12.094 6.734 -15.25 1 97 19 GLU B O 1
ATOM 1811 N N . VAL B 1 20 ? -11.961 5.684 -13.219 1 96.88 20 VAL B N 1
ATOM 1812 C CA . VAL B 1 20 ? -10.578 5.254 -13.43 1 96.88 20 VAL B CA 1
ATOM 1813 C C . VAL B 1 20 ? -10.523 4.238 -14.562 1 96.88 20 VAL B C 1
ATOM 1815 O O . VAL B 1 20 ? -9.648 4.32 -15.438 1 96.88 20 VAL B O 1
ATOM 1818 N N . LEU B 1 21 ? -11.461 3.307 -14.602 1 95.56 21 LEU B N 1
ATOM 1819 C CA . LEU B 1 21 ? -11.5 2.266 -15.617 1 95.56 21 LEU B CA 1
ATOM 1820 C C . LEU B 1 21 ? -11.664 2.873 -17.016 1 95.56 21 LEU B C 1
ATOM 1822 O O . LEU B 1 21 ? -11.141 2.346 -17.984 1 95.56 21 LEU B O 1
ATOM 1826 N N . ASN B 1 22 ? -12.344 3.924 -17.062 1 94.69 22 ASN B N 1
ATOM 1827 C CA . ASN B 1 22 ? -12.641 4.57 -18.344 1 94.69 22 ASN B CA 1
ATOM 1828 C C . ASN B 1 22 ? -11.578 5.598 -18.703 1 94.69 22 ASN B C 1
ATOM 1830 O O . ASN B 1 22 ? -11.789 6.414 -19.609 1 94.69 22 ASN B O 1
ATOM 1834 N N . SER B 1 23 ? -10.539 5.629 -18.031 1 92.69 23 SER B N 1
ATOM 1835 C CA . SER B 1 23 ? -9.414 6.52 -18.297 1 92.69 23 SER B CA 1
ATOM 1836 C C . SER B 1 23 ? -8.203 5.75 -18.797 1 92.69 23 SER B C 1
ATOM 1838 O O . SER B 1 23 ? -8.211 4.52 -18.828 1 92.69 23 SER B O 1
ATOM 1840 N N . PRO B 1 24 ? -7.184 6.445 -19.281 1 89.25 24 PRO B N 1
ATOM 1841 C CA . PRO B 1 24 ? -5.984 5.762 -19.781 1 89.25 24 PRO B CA 1
ATOM 1842 C C . PRO B 1 24 ? -5.102 5.234 -18.656 1 89.25 24 PRO B C 1
ATOM 1844 O O . PRO B 1 24 ? -3.967 4.816 -18.891 1 89.25 24 PRO B O 1
ATOM 1847 N N . CYS B 1 25 ? -5.648 5.16 -17.484 1 88.31 25 CYS B N 1
ATOM 1848 C CA . CYS B 1 25 ? -4.898 4.605 -16.359 1 88.31 25 CYS B CA 1
ATOM 1849 C C . CYS B 1 25 ? -4.41 3.195 -16.672 1 88.31 25 CYS B C 1
ATOM 1851 O O . CYS B 1 25 ? -5.191 2.342 -17.109 1 88.31 25 CYS B O 1
ATOM 1853 N N . LYS B 1 26 ? -3.152 2.881 -16.453 1 88.5 26 LYS B N 1
ATOM 1854 C CA . LYS B 1 26 ? -2.51 1.64 -16.875 1 88.5 26 LYS B CA 1
ATOM 1855 C C . LYS B 1 26 ? -2.934 0.472 -15.984 1 88.5 26 LYS B C 1
ATOM 1857 O O . LYS B 1 26 ? -3.096 -0.651 -16.469 1 88.5 26 LYS B O 1
ATOM 1862 N N . GLN B 1 27 ? -3.064 0.67 -14.719 1 93.31 27 GLN B N 1
ATOM 1863 C CA . GLN B 1 27 ? -3.426 -0.411 -13.812 1 93.31 27 GLN B CA 1
ATOM 1864 C C . GLN B 1 27 ? -4.504 0.035 -12.828 1 93.31 27 GLN B C 1
ATOM 1866 O O . GLN B 1 27 ? -4.258 0.105 -11.617 1 93.31 27 GLN B O 1
ATOM 1871 N N . PRO B 1 28 ? -5.695 0.194 -13.328 1 95.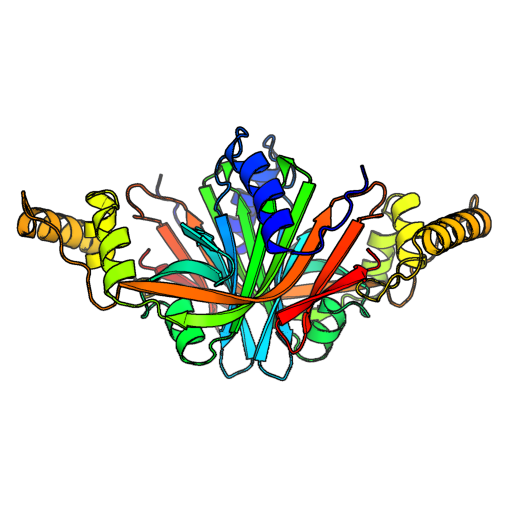19 28 PRO B N 1
ATOM 1872 C CA . PRO B 1 28 ? -6.754 0.723 -12.469 1 95.19 28 PRO B CA 1
ATOM 1873 C C . PRO B 1 28 ? -7.148 -0.246 -11.352 1 95.19 28 PRO B C 1
ATOM 1875 O O . PRO B 1 28 ? -7.711 0.171 -10.336 1 95.19 28 PRO B O 1
ATOM 1878 N N . THR B 1 29 ? -6.848 -1.568 -11.539 1 97.44 29 THR B N 1
ATOM 1879 C CA . THR B 1 29 ? -7.301 -2.58 -10.594 1 97.44 29 THR B CA 1
ATOM 1880 C C . THR B 1 29 ? -6.242 -2.834 -9.523 1 97.44 29 THR B C 1
ATOM 1882 O O . THR B 1 29 ? -6.48 -3.574 -8.57 1 97.44 29 THR B O 1
ATOM 1885 N N . ALA B 1 30 ? -5.051 -2.289 -9.695 1 98.38 30 ALA B N 1
ATOM 1886 C CA . ALA B 1 30 ? -3.959 -2.535 -8.758 1 98.38 30 ALA B CA 1
ATOM 1887 C C . ALA B 1 30 ? -4.254 -1.904 -7.398 1 98.38 30 ALA B C 1
ATOM 1889 O O . ALA B 1 30 ? -4.723 -0.768 -7.32 1 98.38 30 ALA B O 1
ATOM 1890 N N . MET B 1 31 ? -4.051 -2.658 -6.391 1 98.88 31 MET B N 1
ATOM 1891 C CA . MET B 1 31 ? -4.172 -2.172 -5.02 1 98.88 31 MET B CA 1
ATOM 1892 C C . MET B 1 31 ? -3.094 -2.777 -4.129 1 98.88 31 MET B C 1
ATOM 1894 O O . MET B 1 31 ? -2.623 -3.887 -4.383 1 98.88 31 MET B O 1
ATOM 1898 N N . THR B 1 32 ? -2.697 -2 -3.137 1 98.94 32 THR B N 1
ATOM 1899 C CA . THR B 1 32 ? -1.799 -2.555 -2.129 1 98.94 32 THR B CA 1
ATOM 1900 C C . THR B 1 32 ? -2.582 -3.338 -1.079 1 98.94 32 THR B C 1
ATOM 1902 O O . THR B 1 32 ? -3.609 -2.869 -0.585 1 98.94 32 THR B O 1
ATOM 1905 N N . LEU B 1 33 ? -2.131 -4.516 -0.818 1 99 33 LEU B N 1
ATOM 1906 C CA . LEU B 1 33 ? -2.637 -5.348 0.268 1 99 33 LEU B CA 1
ATOM 1907 C C . LEU B 1 33 ? -1.676 -5.336 1.452 1 99 33 LEU B C 1
ATOM 1909 O O . LEU B 1 33 ? -0.516 -5.734 1.319 1 99 33 LEU B O 1
ATOM 1913 N N . ALA B 1 34 ? -2.162 -4.863 2.555 1 98.94 34 ALA B N 1
ATOM 1914 C CA . ALA B 1 34 ? -1.399 -4.934 3.799 1 98.94 34 ALA B CA 1
ATOM 1915 C C . ALA B 1 34 ? -1.934 -6.039 4.703 1 98.94 34 ALA B C 1
ATOM 1917 O O . ALA B 1 34 ? -3.145 -6.156 4.902 1 98.94 34 ALA B O 1
ATOM 1918 N N . THR B 1 35 ? -1.083 -6.883 5.199 1 98.88 35 THR B N 1
ATOM 1919 C CA . THR B 1 35 ? -1.364 -7.949 6.152 1 98.88 35 THR B CA 1
ATOM 1920 C C . THR B 1 35 ? -0.457 -7.836 7.371 1 98.88 35 THR B C 1
ATOM 1922 O O . THR B 1 35 ? 0.418 -6.969 7.426 1 98.88 35 THR B O 1
ATOM 1925 N N . CYS B 1 36 ? -0.759 -8.594 8.367 1 97.69 36 CYS B N 1
ATOM 1926 C CA . CYS B 1 36 ? 0.061 -8.633 9.57 1 97.69 36 CYS B CA 1
ATOM 1927 C C . CYS B 1 36 ? 0.221 -10.062 10.07 1 97.69 36 CYS B C 1
ATOM 1929 O O . CYS B 1 36 ? -0.738 -10.836 10.07 1 97.69 36 CYS B O 1
ATOM 1931 N N . SER B 1 37 ? 1.444 -10.391 10.453 1 96.38 37 SER B N 1
ATOM 1932 C CA . SER B 1 37 ? 1.663 -11.695 11.055 1 96.38 37 SER B CA 1
ATOM 1933 C C . SER B 1 37 ? 1.105 -11.75 12.469 1 96.38 37 SER B C 1
ATOM 1935 O O . SER B 1 37 ? 0.711 -10.727 13.031 1 96.38 37 SER B O 1
ATOM 1937 N N . LYS B 1 38 ? 1.136 -12.875 13.07 1 93.44 38 LYS B N 1
ATOM 1938 C CA . LYS B 1 38 ? 0.651 -13.055 14.438 1 93.44 38 LYS B CA 1
ATOM 1939 C C . LYS B 1 38 ? 1.552 -12.336 15.438 1 93.44 38 LYS B C 1
ATOM 1941 O O . LYS B 1 38 ? 1.159 -12.109 16.578 1 93.44 38 LYS B O 1
ATOM 1946 N N . ASP B 1 39 ? 2.732 -12.016 15.062 1 94 39 ASP B N 1
ATOM 1947 C CA . ASP B 1 39 ? 3.688 -11.32 15.922 1 94 39 ASP B CA 1
ATOM 1948 C C . ASP B 1 39 ? 3.654 -9.82 15.68 1 94 39 ASP B C 1
ATOM 1950 O O . ASP B 1 39 ? 4.617 -9.109 15.984 1 94 39 ASP B O 1
ATOM 1954 N N . CYS B 1 40 ? 2.627 -9.305 14.938 1 95.81 40 CYS B N 1
ATOM 1955 C CA . CYS B 1 40 ? 2.375 -7.891 14.711 1 95.81 40 CYS B CA 1
ATOM 1956 C C . CYS B 1 40 ? 3.42 -7.293 13.773 1 95.81 40 CYS B C 1
ATOM 1958 O O . CYS B 1 40 ? 3.869 -6.164 13.977 1 95.81 40 CYS B O 1
ATOM 1960 N N . ILE B 1 41 ? 3.877 -8.078 12.836 1 97.81 41 ILE B N 1
ATOM 1961 C CA . ILE B 1 41 ? 4.777 -7.59 11.805 1 97.81 41 ILE B CA 1
ATOM 1962 C C . ILE B 1 41 ? 3.986 -7.281 10.531 1 97.81 41 ILE B C 1
ATOM 1964 O O . ILE B 1 41 ? 3.424 -8.18 9.914 1 97.81 41 ILE B O 1
ATOM 1968 N N . PRO B 1 42 ? 3.973 -6.039 10.133 1 98.69 42 PRO B N 1
ATOM 1969 C CA . PRO B 1 42 ? 3.23 -5.688 8.922 1 98.69 42 PRO B CA 1
ATOM 1970 C C . PRO B 1 42 ? 3.969 -6.078 7.641 1 98.69 42 PRO B C 1
ATOM 1972 O O . PRO B 1 42 ? 5.203 -6.07 7.609 1 98.69 42 PRO B O 1
ATOM 1975 N N . SER B 1 43 ? 3.314 -6.422 6.637 1 98.75 43 SER B N 1
ATOM 1976 C CA . SER B 1 43 ? 3.783 -6.633 5.27 1 98.75 43 SER B CA 1
ATOM 1977 C C . SER B 1 43 ? 2.785 -6.086 4.254 1 98.75 43 SER B C 1
ATOM 1979 O O . SER B 1 43 ? 1.614 -5.875 4.578 1 98.75 43 SER B O 1
ATOM 1981 N N . ALA B 1 44 ? 3.248 -5.809 3.082 1 98.94 44 ALA B N 1
ATOM 1982 C CA . ALA B 1 44 ? 2.371 -5.234 2.064 1 98.94 44 ALA B CA 1
ATOM 1983 C C . ALA B 1 44 ? 2.906 -5.508 0.663 1 98.94 44 ALA B C 1
ATOM 1985 O O . ALA B 1 44 ? 4.117 -5.625 0.465 1 98.94 44 ALA B O 1
ATOM 1986 N N . ARG B 1 45 ? 2.014 -5.652 -0.269 1 98.94 45 ARG B N 1
ATOM 1987 C CA . ARG B 1 45 ? 2.334 -5.863 -1.677 1 98.94 45 ARG B CA 1
ATOM 1988 C C . ARG B 1 45 ? 1.147 -5.512 -2.568 1 98.94 45 ARG B C 1
ATOM 1990 O O . ARG B 1 45 ? 0.008 -5.461 -2.102 1 98.94 45 ARG B O 1
ATOM 1997 N N . VAL B 1 46 ? 1.487 -5.312 -3.805 1 98.81 46 VAL B N 1
ATOM 1998 C CA . VAL B 1 46 ? 0.433 -5.027 -4.773 1 98.81 46 VAL B CA 1
ATOM 1999 C C . VAL B 1 46 ? -0.253 -6.328 -5.184 1 98.81 46 VAL B C 1
ATOM 2001 O O . VAL B 1 46 ? 0.41 -7.348 -5.398 1 98.81 46 VAL B O 1
ATOM 2004 N N . VAL B 1 47 ? -1.548 -6.32 -5.18 1 98.75 47 VAL B N 1
ATOM 2005 C CA . VAL B 1 47 ? -2.393 -7.344 -5.785 1 98.75 47 VAL B CA 1
ATOM 2006 C C . VAL B 1 47 ? -3.412 -6.691 -6.715 1 98.75 47 VAL B C 1
ATOM 2008 O O . VAL B 1 47 ? -3.484 -5.461 -6.801 1 98.75 47 VAL B O 1
ATOM 2011 N N . LEU B 1 48 ? -4.141 -7.508 -7.453 1 98.31 48 LEU B N 1
ATOM 2012 C CA . LEU B 1 48 ? -5.105 -6.977 -8.414 1 98.31 48 LEU B CA 1
ATOM 2013 C C . LEU B 1 48 ? -6.535 -7.262 -7.957 1 98.31 48 LEU B C 1
ATOM 2015 O O . LEU B 1 48 ? -6.875 -8.406 -7.648 1 98.31 48 LEU B O 1
ATOM 2019 N N . LEU B 1 49 ? -7.316 -6.215 -7.93 1 98.75 49 LEU B N 1
ATOM 2020 C CA . LEU B 1 49 ? -8.75 -6.391 -7.695 1 98.75 49 LEU B CA 1
ATOM 2021 C C . LEU B 1 49 ? -9.398 -7.133 -8.859 1 98.75 49 LEU B C 1
ATOM 2023 O O . LEU B 1 49 ? -9.227 -6.754 -10.016 1 98.75 49 LEU B O 1
ATOM 2027 N N . LYS B 1 50 ? -10.188 -8.133 -8.562 1 98.12 50 LYS B N 1
ATOM 2028 C CA . LYS B 1 50 ? -10.836 -8.891 -9.633 1 98.12 50 LYS B CA 1
ATOM 2029 C C . LYS B 1 50 ? -12.344 -8.688 -9.609 1 98.12 50 LYS B C 1
ATOM 2031 O O . LYS B 1 50 ? -12.992 -8.688 -10.656 1 98.12 50 LYS B O 1
ATOM 2036 N N . GLU B 1 51 ? -12.875 -8.602 -8.43 1 96.88 51 GLU B N 1
ATOM 2037 C CA . GLU B 1 51 ? -14.297 -8.359 -8.203 1 96.88 51 GLU B CA 1
ATOM 2038 C C . GLU B 1 51 ? -14.516 -7.496 -6.961 1 96.88 51 GLU B C 1
ATOM 2040 O O . GLU B 1 51 ? -13.703 -7.512 -6.035 1 96.88 51 GLU B O 1
ATOM 2045 N N . TYR B 1 52 ? -15.617 -6.781 -7.043 1 97.88 52 TYR B N 1
ATOM 2046 C CA . TYR B 1 52 ? -16.078 -6.117 -5.828 1 97.88 52 TYR B CA 1
ATOM 2047 C C . TYR B 1 52 ? -17.594 -6.039 -5.793 1 97.88 52 TYR B C 1
ATOM 2049 O O . TYR B 1 52 ? -18.25 -6.066 -6.84 1 97.88 52 TYR B O 1
ATOM 2057 N N . SER B 1 53 ? -18.141 -6.02 -4.66 1 97.06 53 SER B N 1
ATOM 2058 C CA . SER B 1 53 ? -19.562 -5.848 -4.367 1 97.06 53 SER B CA 1
ATOM 2059 C C . SER B 1 53 ? -19.781 -5.414 -2.922 1 97.06 53 SER B C 1
ATOM 2061 O O . SER B 1 53 ? -18.828 -5.062 -2.223 1 97.06 53 SER B O 1
ATOM 2063 N N . LYS B 1 54 ? -21 -5.395 -2.494 1 93.69 54 LYS B N 1
ATOM 2064 C CA . LYS B 1 54 ? -21.297 -5.098 -1.098 1 93.69 54 LYS B CA 1
ATOM 2065 C C . LYS B 1 54 ? -20.719 -6.16 -0.172 1 93.69 54 LYS B C 1
ATOM 2067 O O . LYS B 1 54 ? -20.484 -5.902 1.011 1 93.69 54 LYS B O 1
ATOM 2072 N N . GLU B 1 55 ? -20.438 -7.363 -0.778 1 95.06 55 GLU B N 1
ATOM 2073 C CA . GLU B 1 55 ? -19.906 -8.461 0.017 1 95.06 55 GLU B CA 1
ATOM 2074 C C . GLU B 1 55 ? -18.422 -8.258 0.299 1 95.06 55 GLU B C 1
ATOM 2076 O O . GLU B 1 55 ? -17.875 -8.859 1.227 1 95.06 55 GLU B O 1
ATOM 2081 N N . GLY B 1 56 ? -17.766 -7.512 -0.638 1 98.19 56 GLY B N 1
ATOM 2082 C CA . GLY B 1 56 ? -16.359 -7.242 -0.355 1 98.19 56 GLY B CA 1
ATOM 2083 C C . GLY B 1 56 ? -15.516 -7.125 -1.605 1 98.19 56 GLY B C 1
ATOM 2084 O O . GLY B 1 56 ? -16.031 -6.918 -2.701 1 98.19 56 GLY B O 1
ATOM 2085 N N . PHE B 1 57 ? -14.242 -7.102 -1.473 1 98.88 57 PHE B N 1
ATOM 2086 C CA . PHE B 1 57 ? -13.234 -6.93 -2.51 1 98.88 57 PHE B CA 1
ATOM 2087 C C . PHE B 1 57 ? -12.422 -8.211 -2.695 1 98.88 57 PHE B C 1
ATOM 2089 O O . PHE B 1 57 ? -11.844 -8.727 -1.738 1 98.88 57 PHE B O 1
ATOM 2096 N N . VAL B 1 58 ? -12.266 -8.703 -3.926 1 98.88 58 VAL B N 1
ATOM 2097 C CA . VAL B 1 58 ? -11.766 -10.055 -4.168 1 98.88 58 VAL B CA 1
ATOM 2098 C C . VAL B 1 58 ? -10.453 -9.984 -4.941 1 98.88 58 VAL B C 1
ATOM 2100 O O . VAL B 1 58 ? -10.32 -9.203 -5.883 1 98.88 58 VAL B O 1
ATOM 2103 N N . PHE B 1 59 ? -9.539 -10.766 -4.504 1 98.88 59 PHE B N 1
ATOM 2104 C CA . PHE B 1 59 ? -8.32 -11.039 -5.254 1 98.88 59 PHE B CA 1
ATOM 2105 C C . PHE B 1 59 ? -7.938 -12.508 -5.156 1 98.88 59 PHE B C 1
ATOM 2107 O O . PHE B 1 59 ? -8.43 -13.227 -4.277 1 98.88 59 PHE B O 1
ATOM 2114 N N . PHE B 1 60 ? -7.105 -12.984 -6.051 1 98.75 60 PHE B N 1
ATOM 2115 C CA . PHE B 1 60 ? -6.695 -14.383 -6.102 1 98.75 60 PHE B CA 1
ATOM 2116 C C . PHE B 1 60 ? -5.188 -14.516 -5.914 1 98.75 60 PHE B C 1
ATOM 2118 O O . PHE B 1 60 ? -4.434 -13.609 -6.273 1 98.75 60 PHE B O 1
ATOM 2125 N N . THR B 1 61 ? -4.797 -15.594 -5.328 1 98.38 61 THR B N 1
ATOM 2126 C CA . THR B 1 61 ? -3.383 -15.789 -5.031 1 98.38 61 THR B CA 1
ATOM 2127 C C . THR B 1 61 ? -3.105 -17.25 -4.668 1 98.38 61 THR B C 1
ATOM 2129 O O . THR B 1 61 ? -3.99 -18.094 -4.773 1 98.38 61 THR B O 1
ATOM 2132 N N . ASN B 1 62 ? -1.839 -17.516 -4.414 1 98.56 62 ASN B N 1
ATOM 2133 C CA . ASN B 1 62 ? -1.399 -18.797 -3.857 1 98.56 62 ASN B CA 1
ATOM 2134 C C . ASN B 1 62 ? -1.493 -18.812 -2.336 1 98.56 62 ASN B C 1
ATOM 2136 O O . ASN B 1 62 ? -0.864 -17.984 -1.665 1 98.56 62 ASN B O 1
ATOM 2140 N N . ILE B 1 63 ? -2.221 -19.734 -1.727 1 98.44 63 ILE B N 1
ATOM 2141 C CA . ILE B 1 63 ? -2.473 -19.75 -0.29 1 98.44 63 ILE B CA 1
ATOM 2142 C C . ILE B 1 63 ? -1.165 -20 0.459 1 98.44 63 ILE B C 1
ATOM 2144 O O . ILE B 1 63 ? -1.044 -19.672 1.64 1 98.44 63 ILE B O 1
ATOM 2148 N N . ASN B 1 64 ? -0.222 -20.562 -0.222 1 98.25 64 ASN B N 1
ATOM 2149 C CA . ASN B 1 64 ? 1.049 -20.906 0.41 1 98.25 64 ASN B CA 1
ATOM 2150 C C . ASN B 1 64 ? 2.035 -19.734 0.346 1 98.25 64 ASN B C 1
ATOM 2152 O O . ASN B 1 64 ? 3.131 -19.812 0.901 1 98.25 64 ASN B O 1
ATOM 2156 N N . SER B 1 65 ? 1.687 -18.672 -0.386 1 98.38 65 SER B N 1
ATOM 2157 C CA . SER B 1 65 ? 2.518 -17.469 -0.385 1 98.38 65 SER B CA 1
ATOM 2158 C C . SER B 1 65 ? 2.564 -16.828 0.998 1 98.38 65 SER B C 1
ATOM 2160 O O . SER B 1 65 ? 1.797 -17.203 1.888 1 98.38 65 SER B O 1
ATOM 2162 N N . ARG B 1 66 ? 3.363 -15.922 1.2 1 97.81 66 ARG B N 1
ATOM 2163 C CA . ARG B 1 66 ? 3.43 -15.211 2.473 1 97.81 66 ARG B CA 1
ATOM 2164 C C . ARG B 1 66 ? 2.088 -14.57 2.814 1 97.81 66 ARG B C 1
ATOM 2166 O O . ARG B 1 66 ? 1.612 -14.68 3.945 1 97.81 66 ARG B O 1
ATOM 2173 N N . LYS B 1 67 ? 1.569 -13.805 1.789 1 98.62 67 LYS B N 1
ATOM 2174 C CA . LYS B 1 67 ? 0.288 -13.164 2.061 1 98.62 67 LYS B CA 1
ATOM 2175 C C . LYS B 1 67 ? -0.787 -14.195 2.393 1 98.62 67 LYS B C 1
ATOM 2177 O O . LYS B 1 67 ? -1.616 -13.969 3.277 1 98.62 67 LYS B O 1
ATOM 2182 N N . GLY B 1 68 ? -0.782 -15.32 1.655 1 98.5 68 GLY B N 1
ATOM 2183 C CA . GLY B 1 68 ? -1.737 -16.375 1.947 1 98.5 68 GLY B CA 1
ATOM 2184 C C . GLY B 1 68 ? -1.625 -16.906 3.363 1 98.5 68 GLY B C 1
ATOM 2185 O O . GLY B 1 68 ? -2.633 -17.047 4.059 1 98.5 68 GLY B O 1
ATOM 2186 N N . LYS B 1 69 ? -0.46 -17.203 3.809 1 98.25 69 LYS B N 1
ATOM 2187 C CA . LYS B 1 69 ? -0.22 -17.719 5.152 1 98.25 69 LYS B CA 1
ATOM 2188 C C . LYS B 1 69 ? -0.622 -16.703 6.215 1 98.25 69 LYS B C 1
ATOM 2190 O O . LYS B 1 69 ? -1.273 -17.047 7.203 1 98.25 69 LYS B O 1
ATOM 2195 N N . GLU B 1 70 ? -0.224 -15.469 6.008 1 98.44 70 GLU B N 1
ATOM 2196 C CA . GLU B 1 70 ? -0.56 -14.414 6.961 1 98.44 70 GLU B CA 1
ATOM 2197 C C . GLU B 1 70 ? -2.07 -14.25 7.09 1 98.44 70 GLU B C 1
ATOM 2199 O O . GLU B 1 70 ? -2.592 -14.102 8.195 1 98.44 70 GLU B O 1
ATOM 2204 N N . LEU B 1 71 ? -2.771 -14.297 5.953 1 98.5 71 LEU B N 1
ATOM 2205 C CA . LEU B 1 71 ? -4.219 -14.102 5.957 1 98.5 71 LEU B CA 1
ATOM 2206 C C . LEU B 1 71 ? -4.922 -15.297 6.59 1 98.5 71 LEU B C 1
ATOM 2208 O O . LEU B 1 71 ? -6.012 -15.156 7.148 1 98.5 71 LEU B O 1
ATOM 2212 N N . THR B 1 72 ? -4.312 -16.453 6.457 1 97.75 72 THR B N 1
ATOM 2213 C CA . THR B 1 72 ? -4.867 -17.656 7.078 1 97.75 72 THR B CA 1
ATOM 2214 C C . THR B 1 72 ? -4.73 -17.578 8.602 1 9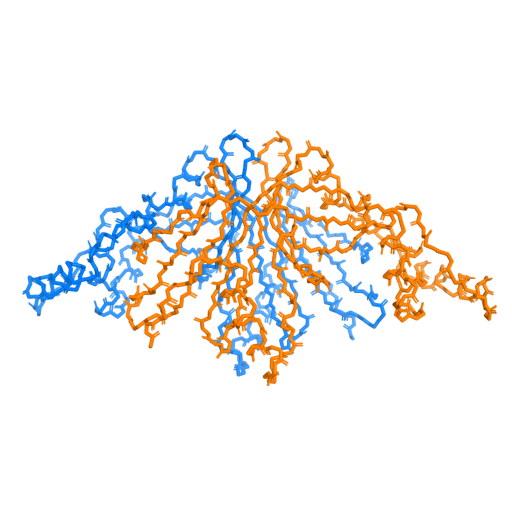7.75 72 THR B C 1
ATOM 2216 O O . THR B 1 72 ? -5.652 -17.953 9.328 1 97.75 72 THR B O 1
ATOM 2219 N N . GLU B 1 73 ? -3.646 -17.031 9.086 1 97.25 73 GLU B N 1
ATOM 2220 C CA . GLU B 1 73 ? -3.357 -16.969 10.516 1 97.25 73 GLU B CA 1
ATOM 2221 C C . GLU B 1 73 ? -4.043 -15.766 11.164 1 97.25 73 GLU B C 1
ATOM 2223 O O . GLU B 1 73 ? -4.465 -15.836 12.32 1 97.25 73 GLU B O 1
ATOM 2228 N N . ASN B 1 74 ? -4.07 -14.695 10.516 1 98.12 74 ASN B N 1
ATOM 2229 C CA . ASN B 1 74 ? -4.684 -13.43 10.922 1 98.12 74 ASN B CA 1
ATOM 2230 C C . ASN B 1 74 ? -5.551 -12.852 9.805 1 98.12 74 ASN B C 1
ATOM 2232 O O . ASN B 1 74 ? -5.098 -11.992 9.039 1 98.12 74 ASN B O 1
ATOM 2236 N N . PRO B 1 75 ? -6.809 -13.242 9.758 1 98.44 75 PRO B N 1
ATOM 2237 C CA . PRO B 1 75 ? -7.656 -12.93 8.602 1 98.44 75 PRO B CA 1
ATOM 2238 C C . PRO B 1 75 ? -8.18 -11.5 8.633 1 98.44 75 PRO B C 1
ATOM 2240 O O . PRO B 1 75 ? -9.398 -11.281 8.57 1 98.44 75 PRO B O 1
ATOM 2243 N N . LYS B 1 76 ? -7.328 -10.539 8.719 1 98.69 76 LYS B N 1
ATOM 2244 C CA . LYS B 1 76 ? -7.559 -9.102 8.641 1 98.69 76 LYS B CA 1
ATOM 2245 C C . LYS B 1 76 ? -6.633 -8.453 7.613 1 98.69 76 LYS B C 1
ATOM 2247 O O . LYS B 1 76 ? -5.469 -8.836 7.488 1 98.69 76 LYS B O 1
ATOM 2252 N N . ALA B 1 77 ? -7.156 -7.52 6.879 1 98.88 77 ALA B N 1
ATOM 2253 C CA . ALA B 1 77 ? -6.348 -6.887 5.84 1 98.88 77 ALA B CA 1
ATOM 2254 C C . ALA B 1 77 ? -6.738 -5.426 5.652 1 98.88 77 ALA B C 1
ATOM 2256 O O . ALA B 1 77 ? -7.812 -5 6.086 1 98.88 77 ALA B O 1
ATOM 2257 N N . ALA B 1 78 ? -5.871 -4.684 5.117 1 98.94 78 ALA B N 1
ATOM 2258 C CA . ALA B 1 78 ? -6.117 -3.338 4.602 1 98.94 78 ALA B CA 1
ATOM 2259 C C . ALA B 1 78 ? -5.762 -3.242 3.121 1 98.94 78 ALA B C 1
ATOM 2261 O O . ALA B 1 78 ? -4.762 -3.809 2.678 1 98.94 78 ALA B O 1
ATOM 2262 N N . LEU B 1 79 ? -6.547 -2.566 2.369 1 98.94 79 LEU B N 1
ATOM 2263 C CA . LEU B 1 79 ? -6.324 -2.307 0.952 1 98.94 79 LEU B CA 1
ATOM 2264 C C . LEU B 1 79 ? -6.125 -0.815 0.698 1 98.94 79 LEU B C 1
ATOM 2266 O O . LEU B 1 79 ? -6.754 0.019 1.355 1 98.94 79 LEU B O 1
ATOM 2270 N N . VAL B 1 80 ? -5.289 -0.511 -0.251 1 98.94 80 VAL B N 1
ATOM 2271 C CA . VAL B 1 80 ? -5.105 0.877 -0.664 1 98.94 80 VAL B CA 1
ATOM 2272 C C . VAL B 1 80 ? -5.137 0.971 -2.188 1 98.94 80 VAL B C 1
ATOM 2274 O O . VAL B 1 80 ? -4.293 0.384 -2.869 1 98.94 80 VAL B O 1
ATOM 2277 N N . PHE B 1 81 ? -6.133 1.666 -2.719 1 98.81 81 PHE B N 1
ATOM 2278 C CA . PHE B 1 81 ? -6.105 2.145 -4.098 1 98.81 81 PHE B CA 1
ATOM 2279 C C . PHE B 1 81 ? -5.52 3.549 -4.168 1 98.81 81 PHE B C 1
ATOM 2281 O O . PHE B 1 81 ? -5.961 4.453 -3.457 1 98.81 81 PHE B O 1
ATOM 2288 N N . HIS B 1 82 ? -4.559 3.705 -4.906 1 98.31 82 HIS B N 1
ATOM 2289 C CA . HIS B 1 82 ? -4.004 5.031 -5.152 1 98.31 82 HIS B CA 1
ATOM 2290 C C . HIS B 1 82 ? -4.043 5.379 -6.637 1 98.31 82 HIS B C 1
ATOM 2292 O O . HIS B 1 82 ? -3.186 4.934 -7.406 1 98.31 82 HIS B O 1
ATOM 2298 N N . TRP B 1 83 ? -5 6.125 -6.984 1 97.38 83 TRP B N 1
ATOM 2299 C CA . TRP B 1 83 ? -5.16 6.559 -8.367 1 97.38 83 TRP B CA 1
ATOM 2300 C C . TRP B 1 83 ? -4.559 7.945 -8.578 1 97.38 83 TRP B C 1
ATOM 2302 O O . TRP B 1 83 ? -5.273 8.945 -8.555 1 97.38 83 TRP B O 1
ATOM 2312 N N . VAL B 1 84 ? -3.291 7.941 -8.914 1 95.19 84 VAL B N 1
ATOM 2313 C CA . VAL B 1 84 ? -2.447 9.133 -8.945 1 95.19 84 VAL B CA 1
ATOM 2314 C C . VAL B 1 84 ? -2.98 10.117 -9.977 1 95.19 84 VAL B C 1
ATOM 2316 O O . VAL B 1 84 ? -3.014 11.328 -9.734 1 95.19 84 VAL B O 1
ATOM 2319 N N . GLU B 1 85 ? -3.43 9.625 -11.148 1 93.06 85 GLU B N 1
ATOM 2320 C CA . GLU B 1 85 ? -3.914 10.484 -12.227 1 93.06 85 GLU B CA 1
ATOM 2321 C C . GLU B 1 85 ? -5.145 11.273 -11.797 1 93.06 85 GLU B C 1
ATOM 2323 O O . GLU B 1 85 ? -5.434 12.336 -12.352 1 93.06 85 GLU B O 1
ATOM 2328 N N . PHE B 1 86 ? -5.836 10.805 -10.812 1 94.94 86 PHE B N 1
ATOM 2329 C CA . PHE B 1 86 ? -7.059 11.438 -10.344 1 94.94 86 PHE B CA 1
ATOM 2330 C C . PHE B 1 86 ? -6.836 12.109 -8.992 1 94.94 86 PHE B C 1
ATOM 2332 O O . PHE B 1 86 ? -7.754 12.711 -8.43 1 94.94 86 PHE B O 1
ATOM 2339 N N . ALA B 1 87 ? -5.609 11.906 -8.422 1 95.69 87 ALA B N 1
ATOM 2340 C CA . ALA B 1 87 ? -5.266 12.422 -7.102 1 95.69 87 ALA B CA 1
ATOM 2341 C C . ALA B 1 87 ? -6.242 11.906 -6.047 1 95.69 87 ALA B C 1
ATOM 2343 O O . ALA B 1 87 ? -6.762 12.688 -5.238 1 95.69 87 ALA B O 1
ATOM 2344 N N . ARG B 1 88 ? -6.504 10.57 -6.133 1 97.69 88 ARG B N 1
ATOM 2345 C CA . ARG B 1 88 ? -7.473 9.938 -5.246 1 97.69 88 ARG B CA 1
ATOM 2346 C C . ARG B 1 88 ? -6.891 8.688 -4.598 1 97.69 88 ARG B C 1
ATOM 2348 O O . ARG B 1 88 ? -6.113 7.965 -5.223 1 97.69 88 ARG B O 1
ATOM 2355 N N . GLN B 1 89 ? -7.285 8.5 -3.387 1 98.62 89 GLN B N 1
ATOM 2356 C CA . GLN B 1 89 ? -6.965 7.289 -2.643 1 98.62 89 GLN B CA 1
ATOM 2357 C C . GLN B 1 89 ? -8.211 6.699 -1.988 1 98.62 89 GLN B C 1
ATOM 2359 O O . GLN B 1 89 ? -9.047 7.434 -1.465 1 98.62 89 GLN B O 1
ATOM 2364 N N . VAL B 1 90 ? -8.344 5.406 -2.027 1 98.88 90 VAL B N 1
ATOM 2365 C CA . VAL B 1 90 ? -9.352 4.688 -1.254 1 98.88 90 VAL B CA 1
ATOM 2366 C C . VAL B 1 90 ? -8.672 3.652 -0.358 1 98.88 90 VAL B C 1
ATOM 2368 O O . VAL B 1 90 ? -7.836 2.873 -0.823 1 98.88 90 VAL B O 1
ATOM 2371 N N . ARG B 1 91 ? -9 3.66 0.881 1 98.94 91 ARG B N 1
ATOM 2372 C CA . ARG B 1 91 ? -8.516 2.678 1.845 1 98.94 91 ARG B CA 1
ATOM 2373 C C . ARG B 1 91 ? -9.656 1.807 2.359 1 98.94 91 ARG B C 1
ATOM 2375 O O . ARG B 1 91 ? -10.75 2.307 2.635 1 98.94 91 ARG B O 1
ATOM 2382 N N . ILE B 1 92 ? -9.43 0.569 2.439 1 98.88 92 ILE B N 1
ATOM 2383 C CA . ILE B 1 92 ? -10.43 -0.39 2.904 1 98.88 92 ILE B CA 1
ATOM 2384 C C . ILE B 1 92 ? -9.812 -1.293 3.973 1 98.88 92 ILE B C 1
ATOM 2386 O O . ILE B 1 92 ? -8.695 -1.779 3.816 1 98.88 92 ILE B O 1
ATOM 2390 N N . GLU B 1 93 ? -10.523 -1.45 5.035 1 98.75 93 GLU B N 1
ATOM 2391 C CA . GLU B 1 93 ? -10.117 -2.365 6.094 1 98.75 93 GLU B CA 1
ATOM 2392 C C . GLU B 1 93 ? -11.25 -3.318 6.469 1 98.75 93 GLU B C 1
ATOM 2394 O O . GLU B 1 93 ? -12.414 -2.92 6.512 1 98.75 93 GLU B O 1
ATOM 2399 N N . GLY B 1 94 ? -10.82 -4.562 6.738 1 98.44 94 GLY B N 1
ATOM 2400 C CA . GLY B 1 94 ? -11.859 -5.492 7.152 1 98.44 94 GLY B CA 1
ATOM 2401 C C . GLY B 1 94 ? -11.344 -6.906 7.348 1 98.44 94 GLY B C 1
ATOM 2402 O O . GLY B 1 94 ? -10.133 -7.141 7.348 1 98.44 94 GLY B O 1
ATOM 2403 N N . ASP B 1 95 ? -12.281 -7.832 7.594 1 98.38 95 ASP B N 1
ATOM 2404 C CA . ASP B 1 95 ? -11.984 -9.25 7.738 1 98.38 95 ASP B CA 1
ATOM 2405 C C . ASP B 1 95 ? -11.805 -9.922 6.375 1 98.38 95 ASP B C 1
ATOM 2407 O O . ASP B 1 95 ? -12.273 -9.406 5.359 1 98.38 95 ASP B O 1
ATOM 2411 N N . VAL B 1 96 ? -11.109 -11 6.383 1 98.75 96 VAL B N 1
ATOM 2412 C CA . VAL B 1 96 ? -10.836 -11.711 5.141 1 98.75 96 VAL B CA 1
ATOM 2413 C C . VAL B 1 96 ? -11.422 -13.125 5.215 1 98.75 96 VAL B C 1
ATOM 2415 O O . VAL B 1 96 ? -11.305 -13.797 6.242 1 98.75 96 VAL B O 1
ATOM 2418 N N . LYS B 1 97 ? -12 -13.555 4.133 1 98.56 97 LYS B N 1
ATOM 2419 C CA . LYS B 1 97 ? -12.508 -14.922 4.012 1 98.56 97 LYS B CA 1
ATOM 2420 C C . LYS B 1 97 ? -12.062 -15.555 2.695 1 98.56 97 LYS B C 1
ATOM 2422 O O . LYS B 1 97 ? -11.828 -14.852 1.711 1 98.56 97 LYS B O 1
ATOM 2427 N N . LEU B 1 98 ? -11.984 -16.859 2.725 1 98.38 98 LEU B N 1
ATOM 2428 C CA . LEU B 1 98 ? -11.75 -17.609 1.491 1 98.38 98 LEU B CA 1
ATOM 2429 C C . LEU B 1 98 ? -13.016 -17.672 0.647 1 98.38 98 LEU B C 1
ATOM 2431 O O . LEU B 1 98 ? -14.117 -17.844 1.182 1 98.38 98 LEU B O 1
ATOM 2435 N N . LEU B 1 99 ? -12.828 -17.531 -0.643 1 97.81 99 LEU B N 1
ATOM 2436 C CA . LEU B 1 99 ? -13.938 -17.766 -1.557 1 97.81 99 LEU B CA 1
ATOM 2437 C C . LEU B 1 99 ? -14.195 -19.266 -1.705 1 97.81 99 LEU B C 1
ATOM 2439 O O . LEU B 1 99 ? -13.305 -20.078 -1.46 1 97.81 99 LEU B O 1
ATOM 2443 N N . ASN B 1 100 ? -15.391 -19.547 -2.141 1 96.69 100 ASN B N 1
ATOM 2444 C CA . ASN B 1 100 ? -15.672 -20.969 -2.402 1 96.69 100 ASN B CA 1
ATOM 2445 C C . ASN B 1 100 ? -15 -21.438 -3.686 1 96.69 100 ASN B C 1
ATOM 2447 O O . ASN B 1 100 ? -14.602 -20.625 -4.523 1 96.69 100 ASN B O 1
ATOM 2451 N N . ASP B 1 101 ? -14.945 -22.703 -3.859 1 97.25 101 ASP B N 1
ATOM 2452 C CA . ASP B 1 101 ? -14.219 -23.312 -4.961 1 97.25 101 ASP B CA 1
ATOM 2453 C C . ASP B 1 101 ? -14.867 -23 -6.301 1 97.25 101 ASP B C 1
ATOM 2455 O O . ASP B 1 101 ? -14.172 -22.781 -7.297 1 97.25 101 ASP B O 1
ATOM 2459 N N . GLU B 1 102 ? -16.094 -22.953 -6.312 1 97.31 102 GLU B N 1
ATOM 2460 C CA . GLU B 1 102 ? -16.797 -22.719 -7.57 1 97.31 102 GLU B CA 1
ATOM 2461 C C . GLU B 1 102 ? -16.438 -21.359 -8.172 1 97.31 102 GLU B C 1
ATOM 2463 O O . GLU B 1 102 ? -16.109 -21.281 -9.359 1 97.31 102 GLU B O 1
ATOM 2468 N N . ARG B 1 103 ? -16.5 -20.312 -7.34 1 96.5 103 ARG B N 1
ATOM 2469 C CA . ARG B 1 103 ? -16.141 -18.969 -7.797 1 96.5 103 ARG B CA 1
ATOM 2470 C C . ARG B 1 103 ? -14.664 -18.906 -8.18 1 96.5 103 ARG B C 1
ATOM 2472 O O . ARG B 1 103 ? -14.305 -18.266 -9.172 1 96.5 103 ARG B O 1
ATOM 2479 N N . THR B 1 104 ? -13.906 -19.531 -7.441 1 98.38 104 THR B N 1
ATOM 2480 C CA . THR B 1 104 ? -12.469 -19.562 -7.711 1 98.38 104 THR B CA 1
ATOM 2481 C C . THR B 1 104 ? -12.172 -20.312 -9.008 1 98.38 104 THR B C 1
ATOM 2483 O O . THR B 1 104 ? -11.375 -19.844 -9.828 1 98.38 104 THR B O 1
ATOM 2486 N N . ASP B 1 105 ? -12.812 -21.453 -9.242 1 98.31 105 ASP B N 1
ATOM 2487 C CA . ASP B 1 105 ? -12.656 -22.234 -10.469 1 98.31 105 ASP B CA 1
ATOM 2488 C C . ASP B 1 105 ? -13.055 -21.406 -11.695 1 98.31 105 ASP B C 1
ATOM 2490 O O . ASP B 1 105 ? -12.367 -21.438 -12.719 1 98.31 105 ASP B O 1
ATOM 2494 N N . LYS B 1 106 ? -14.148 -20.734 -11.539 1 97.69 106 LYS B N 1
ATOM 2495 C CA . LYS B 1 106 ? -14.656 -19.922 -12.641 1 97.69 106 LYS B CA 1
ATOM 2496 C C . LYS B 1 106 ? -13.633 -18.875 -13.062 1 97.69 106 LYS B C 1
ATOM 2498 O O . LYS B 1 106 ? -13.336 -18.734 -14.25 1 97.69 106 LYS B O 1
ATOM 2503 N N . TYR B 1 107 ? -13.117 -18.188 -12.125 1 98.06 107 TYR B N 1
ATOM 2504 C CA . TYR B 1 107 ? -12.141 -17.156 -12.477 1 98.06 107 TYR B CA 1
ATOM 2505 C C . TYR B 1 107 ? -10.867 -17.781 -13.031 1 98.06 107 TYR B C 1
ATOM 2507 O O . TYR B 1 107 ? -10.305 -17.281 -14.016 1 98.06 107 TYR B O 1
ATOM 2515 N N . PHE B 1 108 ? -10.375 -18.859 -12.367 1 98.38 108 PHE B N 1
ATOM 2516 C CA . PHE B 1 108 ? -9.148 -19.516 -12.82 1 98.38 108 PHE B CA 1
ATOM 2517 C C . PHE B 1 108 ? -9.242 -19.891 -14.289 1 98.38 108 PHE B C 1
ATOM 2519 O O . PHE B 1 108 ? -8.305 -19.656 -15.062 1 98.38 108 PHE B O 1
ATOM 2526 N N . SER B 1 109 ? -10.312 -20.406 -14.695 1 97.5 109 SER B N 1
ATOM 2527 C CA . SER B 1 109 ? -10.516 -20.906 -16.062 1 97.5 109 SER B CA 1
ATOM 2528 C C . SER B 1 109 ? -10.547 -19.75 -17.062 1 97.5 109 SER B C 1
ATOM 2530 O O . SER B 1 109 ? -10.352 -19.953 -18.25 1 97.5 109 SER B O 1
ATOM 2532 N N . SER B 1 110 ? -10.898 -18.562 -16.578 1 96.94 110 SER B N 1
ATOM 2533 C CA . SER B 1 110 ? -10.984 -17.406 -17.469 1 96.94 110 SER B CA 1
ATOM 2534 C C . SER B 1 110 ? -9.609 -16.797 -17.719 1 96.94 110 SER B C 1
ATOM 2536 O O . SER B 1 110 ? -9.453 -15.953 -18.594 1 96.94 110 SER B O 1
ATOM 2538 N N . ARG B 1 111 ? -8.578 -17.188 -17.016 1 97.12 111 ARG B N 1
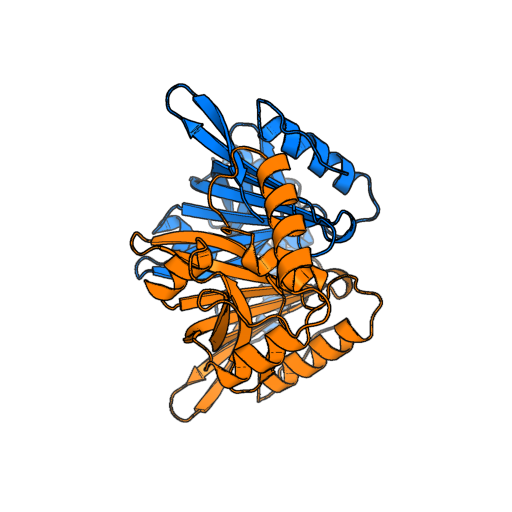ATOM 2539 C CA . ARG B 1 111 ? -7.238 -16.641 -17.125 1 97.12 111 ARG B CA 1
ATOM 2540 C C . ARG B 1 111 ? -6.559 -17.109 -18.406 1 97.12 111 ARG B C 1
ATOM 2542 O O . ARG B 1 111 ? -6.926 -18.141 -18.969 1 97.12 111 ARG B O 1
ATOM 2549 N N . ALA B 1 112 ? -5.586 -16.297 -18.891 1 96.06 112 ALA B N 1
ATOM 2550 C CA . ALA B 1 112 ? -4.77 -16.719 -20.031 1 96.06 112 ALA B CA 1
ATOM 2551 C C . ALA B 1 112 ? -4.086 -18.062 -19.75 1 96.06 112 ALA B C 1
ATOM 2553 O O . ALA B 1 112 ? -3.645 -18.312 -18.625 1 96.06 112 ALA B O 1
ATOM 2554 N N . LEU B 1 113 ? -3.986 -18.875 -20.75 1 96.12 113 LEU B N 1
ATOM 2555 C CA . LEU B 1 113 ? -3.404 -20.203 -20.609 1 96.12 113 LEU B CA 1
ATOM 2556 C C . LEU B 1 113 ? -2.027 -20.125 -19.953 1 96.12 113 LEU B C 1
ATOM 2558 O O . LEU B 1 113 ? -1.725 -20.906 -19.047 1 96.12 113 LEU B O 1
ATOM 2562 N N . GLY B 1 114 ? -1.164 -19.219 -20.422 1 96.19 114 GLY B N 1
ATOM 2563 C CA . GLY B 1 114 ? 0.156 -19.047 -19.828 1 96.19 114 GLY B CA 1
ATOM 2564 C C . GLY B 1 114 ? 0.117 -18.781 -18.344 1 96.19 114 GLY B C 1
ATOM 2565 O O . GLY B 1 114 ? 0.957 -19.281 -17.594 1 96.19 114 GLY B O 1
ATOM 2566 N N . SER B 1 115 ? -0.834 -17.953 -17.891 1 96.88 115 SER B N 1
ATOM 2567 C CA . SER B 1 115 ? -0.979 -17.625 -16.484 1 96.88 115 SER B CA 1
ATOM 2568 C C . SER B 1 115 ? -1.446 -18.828 -15.672 1 96.88 115 SER B C 1
ATOM 2570 O O . SER B 1 115 ? -1.02 -19.031 -14.531 1 96.88 115 SER B O 1
ATOM 2572 N N . GLN B 1 116 ? -2.365 -19.625 -16.266 1 98.06 116 GLN B N 1
ATOM 2573 C CA . GLN B 1 116 ? -2.799 -20.844 -15.617 1 98.06 116 GLN B CA 1
ATOM 2574 C C . GLN B 1 116 ? -1.621 -21.797 -15.391 1 98.06 116 GLN B C 1
ATOM 2576 O O . GLN B 1 116 ? -1.437 -22.312 -14.281 1 98.06 116 GLN B O 1
ATOM 2581 N N . ILE B 1 117 ? -0.846 -21.953 -16.391 1 97.75 117 ILE B N 1
ATOM 2582 C CA . ILE B 1 117 ? 0.282 -22.891 -16.344 1 97.75 117 ILE B CA 1
ATOM 2583 C C . ILE B 1 117 ? 1.322 -22.375 -15.352 1 97.75 117 ILE B C 1
ATOM 2585 O O . ILE B 1 117 ? 1.841 -23.156 -14.547 1 97.75 117 ILE B O 1
ATOM 2589 N N . SER B 1 118 ? 1.616 -21.094 -15.43 1 97.19 118 SER B N 1
ATOM 2590 C CA . SER B 1 118 ? 2.574 -20.5 -14.5 1 97.19 118 SER B CA 1
ATOM 2591 C C . SER B 1 118 ? 2.129 -20.703 -13.055 1 97.19 118 SER B C 1
ATOM 2593 O O . SER B 1 118 ? 2.957 -20.922 -12.164 1 97.19 118 SER B O 1
ATOM 2595 N N . ALA B 1 119 ? 0.836 -20.562 -12.789 1 97.06 119 ALA B N 1
ATOM 2596 C CA . ALA B 1 119 ? 0.3 -20.75 -11.445 1 97.06 119 ALA B CA 1
ATOM 2597 C C . ALA B 1 119 ? 0.598 -22.156 -10.922 1 97.06 119 ALA B C 1
ATOM 2599 O O . ALA B 1 119 ? 0.875 -22.344 -9.734 1 97.06 119 ALA B O 1
ATOM 2600 N N . TRP B 1 120 ?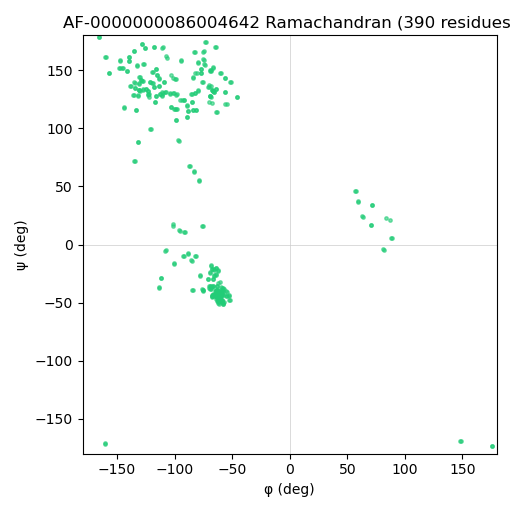 0.559 -23.156 -11.742 1 97.56 120 TRP B N 1
ATOM 2601 C CA . TRP B 1 120 ? 0.852 -24.531 -11.375 1 97.56 120 TRP B CA 1
ATOM 2602 C C . TRP B 1 120 ? 2.32 -24.688 -11 1 97.56 120 TRP B C 1
ATOM 2604 O O . TRP B 1 120 ? 2.666 -25.531 -10.156 1 97.56 120 TRP B O 1
ATOM 2614 N N . CYS B 1 121 ? 3.133 -23.859 -11.609 1 97.75 121 CYS B N 1
ATOM 2615 C CA . CYS B 1 121 ? 4.566 -24.109 -11.531 1 97.75 121 CYS B CA 1
ATOM 2616 C C . CYS B 1 121 ? 5.223 -23.203 -10.492 1 97.75 121 CYS B C 1
ATOM 2618 O O . CYS B 1 121 ? 6.355 -23.453 -10.07 1 97.75 121 CYS B O 1
ATOM 2620 N N . SER B 1 122 ? 4.551 -22.172 -10.086 1 96.81 122 SER B N 1
ATOM 2621 C CA . SER B 1 122 ? 5.137 -21.188 -9.18 1 96.81 122 SER B CA 1
ATOM 2622 C C . SER B 1 122 ? 4.898 -21.578 -7.723 1 96.81 122 SER B C 1
ATOM 2624 O O . SER B 1 122 ? 3.752 -21.719 -7.293 1 96.81 122 SER B O 1
ATOM 2626 N N . LYS B 1 123 ? 5.93 -21.781 -6.957 1 97.25 123 LYS B N 1
ATOM 2627 C CA . LYS B 1 123 ? 5.875 -21.875 -5.5 1 97.25 123 LYS B CA 1
ATOM 2628 C C . LYS B 1 123 ? 5.988 -20.484 -4.867 1 97.25 123 LYS B C 1
ATOM 2630 O O . LYS B 1 123 ? 6.965 -20.188 -4.176 1 97.25 123 LYS B O 1
ATOM 2635 N N . GLN B 1 124 ? 4.957 -19.703 -5.105 1 96.44 124 GLN B N 1
ATOM 2636 C CA . GLN B 1 124 ? 4.965 -18.25 -4.906 1 96.44 124 GLN B CA 1
ATOM 2637 C C . GLN B 1 124 ? 5.594 -17.891 -3.568 1 96.44 124 GLN B C 1
ATOM 2639 O O . GLN B 1 124 ? 5.223 -18.438 -2.527 1 96.44 124 GLN B O 1
ATOM 2644 N N . SER B 1 125 ? 6.586 -17.016 -3.553 1 96.19 125 SER B N 1
ATOM 2645 C CA . SER B 1 125 ? 7.266 -16.375 -2.428 1 96.19 125 SER B CA 1
ATOM 2646 C C . SER B 1 125 ? 8.328 -17.297 -1.834 1 96.19 125 SER B C 1
ATOM 2648 O O . SER B 1 125 ? 9.023 -16.922 -0.891 1 96.19 125 SER B O 1
ATOM 2650 N N . SER B 1 126 ? 8.422 -18.547 -2.326 1 97.81 126 SER B N 1
ATOM 2651 C CA . SER B 1 126 ? 9.523 -19.406 -1.917 1 97.81 126 SER B CA 1
ATOM 2652 C C . SER B 1 126 ? 10.789 -19.109 -2.725 1 97.81 126 SER B C 1
ATOM 2654 O O . SER B 1 126 ? 10.727 -18.422 -3.748 1 97.81 126 SER B O 1
ATOM 2656 N N . ILE B 1 127 ? 11.875 -19.625 -2.232 1 98.06 127 ILE B N 1
ATOM 2657 C CA . ILE B 1 127 ? 13.164 -19.406 -2.881 1 98.06 127 ILE B CA 1
ATOM 2658 C C . ILE B 1 127 ? 13.211 -20.156 -4.211 1 98.06 127 ILE B C 1
ATOM 2660 O O . ILE B 1 127 ? 12.828 -21.328 -4.281 1 98.06 127 ILE B O 1
ATOM 2664 N N . LEU B 1 128 ? 13.547 -19.484 -5.266 1 97.62 128 LEU B N 1
ATOM 2665 C CA . LEU B 1 128 ? 13.805 -20.031 -6.594 1 97.62 128 LEU B CA 1
ATOM 2666 C C . LEU B 1 128 ? 15.305 -20.203 -6.832 1 97.62 128 LEU B C 1
ATOM 2668 O O . LEU B 1 128 ? 16 -19.219 -7.094 1 97.62 128 LEU B O 1
ATOM 2672 N N . LYS B 1 129 ? 15.773 -21.344 -6.828 1 95.56 129 LYS B N 1
ATOM 2673 C CA . LYS B 1 129 ? 17.203 -21.625 -6.902 1 95.56 129 LYS B CA 1
ATOM 2674 C C . LYS B 1 129 ? 17.734 -21.422 -8.32 1 95.56 129 LYS B C 1
ATOM 2676 O O . LYS B 1 129 ? 18.859 -20.969 -8.516 1 95.56 129 LYS B O 1
ATOM 2681 N N . ASP B 1 130 ? 16.891 -21.844 -9.242 1 93.94 130 ASP B N 1
ATOM 2682 C CA . ASP B 1 130 ? 17.312 -21.781 -10.641 1 93.94 130 ASP B CA 1
ATOM 2683 C C . ASP B 1 130 ? 16.141 -21.422 -11.555 1 93.94 130 ASP B C 1
ATOM 2685 O O . ASP B 1 130 ? 15.188 -22.203 -11.688 1 93.94 130 ASP B O 1
ATOM 2689 N N . TRP B 1 131 ? 16.25 -20.328 -12.203 1 94 131 TRP B N 1
ATOM 2690 C CA . TRP B 1 131 ? 15.227 -19.844 -13.125 1 94 131 TRP B CA 1
ATOM 2691 C C . TRP B 1 131 ? 14.953 -20.875 -14.219 1 94 131 TRP B C 1
ATOM 2693 O O . TRP B 1 131 ? 13.805 -21.062 -14.633 1 94 131 TRP B O 1
ATOM 2703 N N . GLN B 1 132 ? 15.984 -21.531 -14.672 1 94.44 132 GLN B N 1
ATOM 2704 C CA . GLN B 1 132 ? 15.852 -22.5 -15.75 1 94.44 132 GLN B CA 1
ATOM 2705 C C . GLN B 1 132 ? 14.969 -23.672 -15.328 1 94.44 132 GLN B C 1
ATOM 2707 O O . GLN B 1 132 ? 14.234 -24.219 -16.156 1 94.44 132 GLN B O 1
ATOM 2712 N N . ASP B 1 133 ? 15.094 -24.016 -14.055 1 95.56 133 ASP B N 1
ATOM 2713 C CA . ASP B 1 133 ? 14.234 -25.094 -13.547 1 95.56 133 ASP B CA 1
ATOM 2714 C C . ASP B 1 133 ? 12.766 -24.688 -13.609 1 95.56 133 ASP B C 1
ATOM 2716 O O . ASP B 1 133 ? 11.906 -25.5 -13.93 1 95.56 133 ASP B O 1
ATOM 2720 N N . PHE B 1 134 ? 12.508 -23.5 -13.305 1 96.25 134 PHE B N 1
ATOM 2721 C CA . PHE B 1 134 ? 11.156 -22.969 -13.367 1 96.25 134 PHE B CA 1
ATOM 2722 C C . PHE B 1 134 ? 10.641 -22.953 -14.805 1 96.25 134 PHE B C 1
ATOM 2724 O O . PHE B 1 134 ? 9.523 -23.406 -15.07 1 96.25 134 PHE B O 1
ATOM 2731 N N . GLU B 1 135 ? 11.43 -22.531 -15.688 1 95.19 135 GLU B N 1
ATOM 2732 C CA . GLU B 1 135 ? 11.055 -22.484 -17.094 1 95.19 135 GLU B CA 1
ATOM 2733 C C . GLU B 1 135 ? 10.805 -23.891 -17.641 1 95.19 135 GLU B C 1
ATOM 2735 O O . GLU B 1 135 ? 9.875 -24.109 -18.422 1 95.19 135 GLU B O 1
ATOM 2740 N N . GLN B 1 136 ? 11.664 -24.812 -17.219 1 97.06 136 GLN B N 1
ATOM 2741 C CA . GLN B 1 136 ? 11.492 -26.203 -17.641 1 97.06 136 GLN B CA 1
ATOM 2742 C C . GLN B 1 136 ? 10.188 -26.781 -17.109 1 97.06 136 GLN B C 1
ATOM 2744 O O . GLN B 1 136 ? 9.492 -27.516 -17.812 1 97.06 136 GLN B O 1
ATOM 2749 N N . ALA B 1 137 ? 9.891 -26.453 -15.852 1 97.25 137 ALA B N 1
ATOM 2750 C CA . ALA B 1 137 ? 8.625 -26.906 -15.273 1 97.25 137 ALA B CA 1
ATOM 2751 C C . ALA B 1 137 ? 7.438 -26.375 -16.078 1 97.25 137 ALA B C 1
ATOM 2753 O O . ALA B 1 137 ? 6.461 -27.094 -16.281 1 97.25 137 ALA B O 1
ATOM 2754 N N . ILE B 1 138 ? 7.477 -25.188 -16.484 1 97 138 ILE B N 1
ATOM 2755 C CA . ILE B 1 138 ? 6.422 -24.562 -17.281 1 97 138 ILE B CA 1
ATOM 2756 C C . ILE B 1 138 ? 6.254 -25.312 -18.594 1 97 138 ILE B C 1
ATOM 2758 O O . ILE B 1 138 ? 5.137 -25.656 -18.984 1 97 138 ILE B O 1
ATOM 2762 N N . LYS B 1 139 ? 7.379 -25.594 -19.266 1 97 139 LYS B N 1
ATOM 2763 C CA . LYS B 1 139 ? 7.336 -26.312 -20.531 1 97 139 LYS B CA 1
ATOM 2764 C C . LYS B 1 139 ? 6.715 -27.703 -20.359 1 97 139 LYS B C 1
ATOM 2766 O O . LYS B 1 139 ? 5.914 -28.141 -21.188 1 97 139 LYS B O 1
ATOM 2771 N N . LEU B 1 140 ? 7.129 -28.344 -19.312 1 97.81 140 LEU B N 1
ATOM 2772 C CA . LEU B 1 140 ? 6.598 -29.672 -19.047 1 97.81 140 LEU B CA 1
ATOM 2773 C C . LEU B 1 140 ? 5.098 -29.609 -18.781 1 97.81 140 LEU B C 1
ATOM 2775 O O . LEU B 1 140 ? 4.348 -30.469 -19.281 1 97.81 140 LEU B O 1
ATOM 2779 N N . LYS B 1 141 ? 4.648 -28.641 -18.031 1 97.5 141 LYS B N 1
ATOM 2780 C CA . LYS B 1 141 ? 3.227 -28.5 -17.719 1 97.5 141 LYS B CA 1
ATOM 2781 C C . LYS B 1 141 ? 2.434 -28.109 -18.969 1 97.5 141 LYS B C 1
ATOM 2783 O O . LYS B 1 141 ? 1.284 -28.531 -19.141 1 97.5 141 LYS B O 1
ATOM 2788 N N . GLU B 1 142 ? 3.008 -27.312 -19.828 1 96.44 142 GLU B N 1
ATOM 2789 C CA . GLU B 1 142 ? 2.379 -26.969 -21.094 1 96.44 142 GLU B CA 1
ATOM 2790 C C . GLU B 1 142 ? 2.105 -28.203 -21.938 1 96.44 142 GLU B C 1
ATOM 2792 O O . GLU B 1 142 ? 1.044 -28.328 -22.547 1 96.44 142 GLU B O 1
ATOM 2797 N N . LYS B 1 143 ? 3.09 -29.078 -21.938 1 97.19 143 LYS B N 1
ATOM 2798 C CA . LYS B 1 143 ? 2.93 -30.344 -22.656 1 97.19 143 LYS B CA 1
ATOM 2799 C C . LYS B 1 143 ? 1.848 -31.203 -22.031 1 97.19 143 LYS B C 1
ATOM 2801 O O . LYS B 1 143 ? 1.045 -31.828 -22.734 1 97.19 143 LYS B O 1
ATOM 2806 N N . GLU B 1 144 ? 1.9 -31.234 -20.703 1 97.06 144 GLU B N 1
ATOM 2807 C CA . GLU B 1 144 ? 0.938 -32.031 -19.969 1 97.06 144 GLU B CA 1
ATOM 2808 C C . GLU B 1 144 ? -0.494 -31.609 -20.266 1 97.06 144 GLU B C 1
ATOM 2810 O O . GLU B 1 144 ? -1.384 -32.438 -20.422 1 97.06 144 GLU B O 1
ATOM 2815 N N . PHE B 1 145 ? -0.771 -30.297 -20.328 1 96.44 145 PHE B N 1
ATOM 2816 C CA . PHE B 1 145 ? -2.133 -29.797 -20.469 1 96.44 145 PHE B CA 1
ATOM 2817 C C . PHE B 1 145 ? -2.404 -29.375 -21.922 1 96.44 145 PHE B C 1
ATOM 2819 O O . PHE B 1 145 ? -3.322 -28.594 -22.172 1 96.44 145 PHE B O 1
ATOM 2826 N N . TYR B 1 146 ? -1.598 -29.828 -22.781 1 93.44 146 TYR B N 1
ATOM 2827 C CA . TYR B 1 146 ? -1.756 -29.469 -24.188 1 93.44 146 TYR B CA 1
ATOM 2828 C C . TYR B 1 146 ? -3.146 -29.844 -24.688 1 93.44 146 TYR B C 1
ATOM 2830 O O . TYR B 1 146 ? -3.58 -30.984 -24.547 1 93.44 146 TYR B O 1
ATOM 2838 N N . ASN B 1 147 ? -3.877 -28.891 -25.141 1 93.5 147 ASN B N 1
ATOM 2839 C CA . ASN B 1 147 ? -5.199 -29.031 -25.75 1 93.5 147 ASN B CA 1
ATOM 2840 C C . ASN B 1 147 ? -6.219 -29.578 -24.734 1 93.5 147 ASN B C 1
ATOM 2842 O O . ASN B 1 147 ? -7.133 -30.312 -25.109 1 93.5 147 ASN B O 1
ATOM 2846 N N . THR B 1 148 ? -6.027 -29.422 -23.484 1 94.81 148 THR B N 1
ATOM 2847 C CA . THR B 1 148 ? -6.961 -29.766 -22.422 1 94.81 148 THR B CA 1
ATOM 2848 C C . THR B 1 148 ? -7.203 -28.578 -21.5 1 94.81 148 THR B C 1
ATOM 2850 O O . THR B 1 148 ? -6.422 -27.625 -21.484 1 94.81 148 THR B O 1
ATOM 2853 N N . GLN B 1 149 ? -8.297 -28.625 -20.906 1 95.44 149 GLN B N 1
ATOM 2854 C CA . GLN B 1 149 ? -8.547 -27.609 -19.891 1 95.44 149 GLN B CA 1
ATOM 2855 C C . GLN B 1 149 ? -7.59 -27.766 -18.703 1 95.44 149 GLN B C 1
ATOM 2857 O O . GLN B 1 149 ? -7.371 -28.875 -18.234 1 95.44 149 GLN B O 1
ATOM 2862 N N . VAL B 1 150 ? -6.957 -26.719 -18.266 1 97.88 150 VAL B N 1
ATOM 2863 C CA . VAL B 1 150 ? -6.055 -26.75 -17.125 1 97.88 150 VAL B CA 1
ATOM 2864 C C . VAL B 1 150 ? -6.859 -26.672 -15.836 1 97.88 150 VAL B C 1
ATOM 2866 O O . VAL B 1 150 ? -7.531 -25.672 -15.562 1 97.88 150 VAL B O 1
ATOM 2869 N N . PRO B 1 151 ? -6.824 -27.703 -15.008 1 97.88 151 PRO B N 1
ATOM 2870 C CA . PRO B 1 151 ? -7.535 -27.609 -13.727 1 97.88 151 PRO B CA 1
ATOM 2871 C C . PRO B 1 151 ? -6.887 -26.625 -12.758 1 97.88 151 PRO B C 1
ATOM 2873 O O . PRO B 1 151 ? -5.672 -26.422 -12.805 1 97.88 151 PRO B O 1
ATOM 2876 N N . ARG B 1 152 ? -7.672 -26.031 -11.922 1 98.25 152 ARG B N 1
ATOM 2877 C CA . ARG B 1 152 ? -7.137 -25.156 -10.883 1 98.25 152 ARG B CA 1
ATOM 2878 C C . ARG B 1 152 ? -6.375 -25.953 -9.836 1 98.25 152 ARG B C 1
ATOM 2880 O O . ARG B 1 152 ? -6.891 -26.953 -9.305 1 98.25 152 ARG B O 1
ATOM 2887 N N . PRO B 1 153 ? -5.148 -25.562 -9.555 1 98 153 PRO B N 1
ATOM 2888 C CA . PRO B 1 153 ? -4.527 -26.203 -8.398 1 98 153 PRO B CA 1
ATOM 2889 C C . PRO B 1 153 ? -5.219 -25.828 -7.082 1 98 153 PRO B C 1
ATOM 2891 O O . PRO B 1 153 ? -5.672 -24.703 -6.914 1 98 153 PRO B O 1
ATOM 2894 N N . ASP B 1 154 ? -5.18 -26.688 -6.082 1 97.31 154 ASP B N 1
ATOM 2895 C CA . ASP B 1 154 ? -5.875 -26.484 -4.812 1 97.31 154 ASP B CA 1
ATOM 2896 C C . ASP B 1 154 ? -5.309 -25.297 -4.047 1 97.31 154 ASP B C 1
ATOM 2898 O O . ASP B 1 154 ? -6.023 -24.641 -3.291 1 97.31 154 ASP B O 1
ATOM 2902 N N . PHE B 1 155 ? -4.117 -25.031 -4.309 1 98.31 155 PHE B N 1
ATOM 2903 C CA . PHE B 1 155 ? -3.459 -23.984 -3.527 1 98.31 155 PHE B CA 1
ATOM 2904 C C . PHE B 1 155 ? -3.734 -22.609 -4.117 1 98.31 155 PHE B C 1
ATOM 2906 O O . PHE B 1 155 ? -3.383 -21.594 -3.52 1 98.31 155 PHE B O 1
ATOM 2913 N N . TRP B 1 156 ? -4.227 -22.562 -5.32 1 98.5 156 TRP B N 1
ATOM 2914 C CA . TRP B 1 156 ? -4.637 -21.281 -5.906 1 98.5 156 TRP B CA 1
ATOM 2915 C C . TRP B 1 156 ? -6.047 -20.906 -5.465 1 98.5 156 TRP B C 1
ATOM 2917 O O . TRP B 1 156 ? -7.012 -21.609 -5.777 1 98.5 156 TRP B O 1
ATOM 2927 N N . VAL B 1 157 ? -6.215 -19.797 -4.715 1 98.75 157 VAL B N 1
ATOM 2928 C CA . VAL B 1 157 ? -7.473 -19.516 -4.027 1 98.75 157 VAL B CA 1
ATOM 2929 C C . VAL B 1 157 ? -7.844 -18.047 -4.227 1 98.75 157 VAL B C 1
ATOM 2931 O O . VAL B 1 157 ? -7.031 -17.25 -4.703 1 98.75 157 VAL B O 1
ATOM 2934 N N . GLY B 1 158 ? -9.078 -17.75 -3.902 1 98.69 158 GLY B N 1
ATOM 2935 C CA . GLY B 1 158 ? -9.547 -16.375 -3.818 1 98.69 158 GLY B CA 1
ATOM 2936 C C . GLY B 1 158 ? -9.82 -15.922 -2.396 1 98.69 158 GLY B C 1
ATOM 2937 O O . GLY B 1 158 ? -10.312 -16.703 -1.576 1 98.69 158 GLY B O 1
ATOM 2938 N N . PHE B 1 159 ? -9.461 -14.727 -2.105 1 98.88 159 PHE B N 1
ATOM 2939 C CA . PHE B 1 159 ? -9.773 -14.086 -0.834 1 98.88 159 PHE B CA 1
ATOM 2940 C C . PHE B 1 159 ? -10.727 -12.914 -1.038 1 98.88 159 PHE B C 1
ATOM 2942 O O . PHE B 1 159 ? -10.656 -12.219 -2.055 1 98.88 159 PHE B O 1
ATOM 2949 N N . CYS B 1 160 ? -11.578 -12.766 -0.142 1 98.88 160 CYS B N 1
ATOM 2950 C CA . CYS B 1 160 ? -12.5 -11.633 -0.105 1 98.88 160 CYS B CA 1
ATOM 2951 C C . CYS B 1 160 ? -12.273 -10.789 1.149 1 98.88 160 CYS B C 1
ATOM 2953 O O . CYS B 1 160 ? -12.367 -11.305 2.268 1 98.88 160 CYS B O 1
ATOM 2955 N N . VAL B 1 161 ? -11.992 -9.547 1.006 1 98.88 161 VAL B N 1
ATOM 2956 C CA . VAL B 1 161 ? -11.914 -8.602 2.119 1 98.88 161 VAL B CA 1
ATOM 2957 C C . VAL B 1 161 ? -13.297 -8 2.381 1 98.88 161 VAL B C 1
ATOM 2959 O O . VAL B 1 161 ? -13.844 -7.305 1.525 1 98.88 161 VAL B O 1
ATOM 2962 N N . ILE B 1 162 ? -13.844 -8.281 3.5 1 98.38 162 ILE B N 1
ATOM 2963 C CA . ILE B 1 162 ? -15.148 -7.777 3.916 1 98.38 162 ILE B CA 1
ATOM 2964 C C . ILE B 1 162 ? -14.984 -6.445 4.641 1 98.38 162 ILE B C 1
ATOM 2966 O O . ILE B 1 162 ? -14.531 -6.406 5.789 1 98.38 162 ILE B O 1
ATOM 2970 N N . PRO B 1 163 ? -15.414 -5.34 4.008 1 98.06 163 PRO B N 1
ATOM 2971 C CA . PRO B 1 163 ? -15.062 -4.023 4.547 1 98.06 163 PRO B CA 1
ATOM 2972 C C . PRO B 1 163 ? -15.789 -3.707 5.852 1 98.06 163 PRO B C 1
ATOM 2974 O O . PRO B 1 163 ? -17 -3.938 5.965 1 98.06 163 PRO B O 1
ATOM 2977 N N . LYS B 1 164 ? -15.062 -3.191 6.789 1 97.62 164 LYS B N 1
ATOM 2978 C CA . LYS B 1 164 ? -15.594 -2.607 8.023 1 97.62 164 LYS B CA 1
ATOM 2979 C C . LYS B 1 164 ? -15.367 -1.098 8.055 1 97.62 164 LYS B C 1
ATOM 2981 O O . LYS B 1 164 ? -16.109 -0.369 8.719 1 97.62 164 LYS B O 1
ATOM 2986 N N . VAL B 1 165 ? -14.359 -0.69 7.422 1 98.25 165 VAL B N 1
ATOM 2987 C CA . VAL B 1 165 ? -14.016 0.718 7.266 1 98.25 165 VAL B CA 1
ATOM 2988 C C . VAL B 1 165 ? -13.641 1 5.809 1 98.25 165 VAL B C 1
ATOM 2990 O O . VAL B 1 165 ? -12.93 0.213 5.18 1 98.25 165 VAL B O 1
ATOM 2993 N N . ILE B 1 166 ? -14.117 2.037 5.234 1 98.75 166 ILE B N 1
ATOM 2994 C CA . ILE B 1 166 ? -13.727 2.547 3.926 1 98.75 166 ILE B CA 1
ATOM 2995 C C . ILE B 1 166 ? -13.453 4.047 4.016 1 98.75 166 ILE B C 1
ATOM 2997 O O . ILE B 1 166 ? -14.273 4.801 4.543 1 98.75 166 ILE B O 1
ATOM 3001 N N . GLU B 1 167 ? -12.336 4.469 3.568 1 98.88 167 GLU B N 1
ATOM 3002 C CA . GLU B 1 167 ? -11.969 5.883 3.602 1 98.88 167 GLU B CA 1
ATOM 3003 C C . GLU B 1 167 ? -11.641 6.402 2.205 1 98.88 167 GLU B C 1
ATOM 3005 O O . GLU B 1 167 ? -10.906 5.758 1.455 1 98.88 167 GLU B O 1
ATOM 3010 N N . PHE B 1 168 ? -12.211 7.562 1.852 1 98.81 168 PHE B N 1
ATOM 3011 C CA . PHE B 1 168 ? -11.953 8.242 0.589 1 98.81 168 PHE B CA 1
ATOM 3012 C C . PHE B 1 168 ? -11.117 9.492 0.812 1 98.81 168 PHE B C 1
ATOM 3014 O O . PHE B 1 168 ? -11.391 10.281 1.721 1 98.81 168 PHE B O 1
ATOM 3021 N N . TRP B 1 169 ? -10.102 9.617 0.039 1 98.5 169 TRP B N 1
ATOM 3022 C CA . TRP B 1 169 ? -9.172 10.742 0.115 1 98.5 169 TRP B CA 1
ATOM 3023 C C . TRP B 1 169 ? -9.008 11.406 -1.249 1 98.5 169 TRP B C 1
ATOM 3025 O O . TRP B 1 169 ? -8.844 10.719 -2.262 1 98.5 169 TRP B O 1
ATOM 3035 N N . GLN B 1 170 ? -9.062 12.695 -1.317 1 97.88 170 GLN B N 1
ATOM 3036 C CA . GLN B 1 170 ? -8.812 13.492 -2.512 1 97.88 170 GLN B CA 1
ATOM 3037 C C . GLN B 1 170 ? -7.844 14.633 -2.219 1 97.88 170 GLN B C 1
ATOM 3039 O O . GLN B 1 170 ? -8 15.352 -1.229 1 97.88 170 GLN B O 1
ATOM 3044 N N . GLU B 1 171 ? -6.918 14.758 -3.049 1 96.94 171 GLU B N 1
ATOM 3045 C CA . GLU B 1 171 ? -5.887 15.773 -2.861 1 96.94 171 GLU B CA 1
ATOM 3046 C C . GLU B 1 171 ? -6.477 17.188 -2.92 1 96.94 171 GLU B C 1
ATOM 3048 O O . GLU B 1 171 ? -7.34 17.469 -3.756 1 96.94 171 GLU B O 1
ATOM 3053 N N . GLY B 1 172 ? -6.09 17.984 -1.979 1 94.38 172 GLY B N 1
ATOM 3054 C CA . GLY B 1 172 ? -6.367 19.422 -2.006 1 94.38 172 GLY B CA 1
ATOM 3055 C C . GLY B 1 172 ? -5.109 20.266 -2.045 1 94.38 172 GLY B C 1
ATOM 3056 O O . GLY B 1 172 ? -4.004 19.766 -1.837 1 94.38 172 GLY B O 1
ATOM 3057 N N . LYS B 1 173 ? -5.289 21.562 -2.285 1 92.75 173 LYS B N 1
ATOM 3058 C CA . LYS B 1 173 ? -4.145 22.484 -2.311 1 92.75 173 LYS B CA 1
ATOM 3059 C C . LYS B 1 173 ? -3.549 22.656 -0.917 1 92.75 173 LYS B C 1
ATOM 3061 O O . LYS B 1 173 ? -4.281 22.719 0.072 1 92.75 173 LYS B O 1
ATOM 3066 N N . TYR B 1 174 ? -2.201 22.641 -0.835 1 92.25 174 TYR B N 1
ATOM 3067 C CA . TYR B 1 174 ? -1.468 22.891 0.4 1 92.25 174 TYR B CA 1
ATOM 3068 C C . TYR B 1 174 ? -1.848 21.875 1.476 1 92.25 174 TYR B C 1
ATOM 3070 O O . TYR B 1 174 ? -2.08 22.25 2.629 1 92.25 174 TYR B O 1
ATOM 3078 N N . ARG B 1 175 ? -2.074 20.641 1.052 1 91.88 175 ARG B N 1
ATOM 3079 C CA . ARG B 1 175 ? -2.312 19.484 1.918 1 91.88 175 ARG B CA 1
ATOM 3080 C C . ARG B 1 175 ? -3.674 19.594 2.598 1 91.88 175 ARG B C 1
ATOM 3082 O O . ARG B 1 175 ? -3.916 18.938 3.617 1 91.88 175 ARG B O 1
ATOM 3089 N N . LYS B 1 176 ? -4.559 20.516 2.008 1 93.88 176 LYS B N 1
ATOM 3090 C CA . LYS B 1 176 ? -5.938 20.547 2.49 1 93.88 176 LYS B CA 1
ATOM 3091 C C . LYS B 1 176 ? -6.781 19.469 1.822 1 93.88 176 LYS B C 1
ATOM 3093 O O . LYS B 1 176 ? -7.77 19.781 1.15 1 93.88 176 LYS B O 1
ATOM 3098 N N . HIS B 1 177 ? -6.379 18.25 2.086 1 96.94 177 HIS B N 1
ATOM 3099 C CA . HIS B 1 177 ? -7.039 17.078 1.496 1 96.94 177 HIS B CA 1
ATOM 3100 C C . HIS B 1 177 ? -8.445 16.906 2.047 1 96.94 177 HIS B C 1
ATOM 3102 O O . HIS B 1 177 ? -8.727 17.281 3.189 1 96.94 177 HIS B O 1
ATOM 3108 N N . ILE B 1 178 ? -9.273 16.391 1.277 1 97.25 178 ILE B N 1
ATOM 3109 C CA . ILE B 1 178 ? -10.617 16.016 1.707 1 97.25 178 ILE B CA 1
ATOM 3110 C C . ILE B 1 178 ? -10.664 14.531 2.037 1 97.25 178 ILE B C 1
ATOM 3112 O O . ILE B 1 178 ? -10.234 13.703 1.234 1 97.25 178 ILE B O 1
ATOM 3116 N N . ARG B 1 179 ? -11.195 14.227 3.211 1 98.19 179 ARG B N 1
ATOM 3117 C CA . ARG B 1 179 ? -11.234 12.844 3.672 1 98.19 179 ARG B CA 1
ATOM 3118 C C . ARG B 1 179 ? -12.594 12.508 4.281 1 98.19 179 ARG B C 1
ATOM 3120 O O . ARG B 1 179 ? -13.078 13.219 5.164 1 98.19 179 ARG B O 1
ATOM 3127 N N . PHE B 1 180 ? -13.156 11.453 3.828 1 98.44 180 PHE B N 1
ATOM 3128 C CA . PHE B 1 180 ? -14.344 10.891 4.453 1 98.44 180 PHE B CA 1
ATOM 3129 C C . PHE B 1 180 ? -14.125 9.43 4.824 1 98.44 180 PHE B C 1
ATOM 3131 O O . PHE B 1 180 ? -13.656 8.641 4 1 98.44 180 PHE B O 1
ATOM 3138 N N . ARG B 1 181 ? -14.508 9.078 6.012 1 98.56 181 ARG B N 1
ATOM 3139 C CA . ARG B 1 181 ? -14.398 7.711 6.504 1 98.56 181 ARG B CA 1
ATOM 3140 C C . ARG B 1 181 ? -15.773 7.113 6.785 1 98.56 181 ARG B C 1
ATOM 3142 O O . ARG B 1 181 ? -16.594 7.734 7.461 1 98.56 181 ARG B O 1
ATOM 3149 N N . TYR B 1 182 ? -15.984 6.008 6.238 1 98.38 182 TYR B N 1
ATOM 3150 C CA . TYR B 1 182 ? -17.156 5.195 6.512 1 98.38 182 TYR B CA 1
ATOM 3151 C C . TYR B 1 182 ? -16.828 4.066 7.48 1 98.38 182 TYR B C 1
ATOM 3153 O O . TYR B 1 182 ? -15.852 3.338 7.285 1 98.38 182 TYR B O 1
ATOM 3161 N N . THR B 1 183 ? -17.609 3.912 8.508 1 98 183 THR B N 1
ATOM 3162 C CA . THR B 1 183 ? -17.484 2.803 9.445 1 98 183 THR B CA 1
ATOM 3163 C C . THR B 1 183 ? -18.781 2.01 9.539 1 98 183 THR B C 1
ATOM 3165 O O . THR B 1 183 ? -19.859 2.588 9.695 1 98 183 THR B O 1
ATOM 3168 N N . LEU B 1 184 ? -18.625 0.724 9.367 1 96.56 184 LEU B N 1
ATOM 3169 C CA . LEU B 1 184 ? -19.797 -0.14 9.461 1 96.56 184 LEU B CA 1
ATOM 3170 C C . LEU B 1 184 ? -20.297 -0.213 10.906 1 96.56 184 LEU B C 1
ATOM 3172 O O . LEU B 1 184 ? -19.531 -0.518 11.82 1 96.56 184 LEU B O 1
ATOM 3176 N N . VAL B 1 185 ? -21.516 0.154 11.086 1 92.62 185 VAL B N 1
ATOM 3177 C CA . VAL B 1 185 ? -22.125 0.12 12.414 1 92.62 185 VAL B CA 1
ATOM 3178 C C . VAL B 1 185 ? -23.109 -1.04 12.492 1 92.62 185 VAL B C 1
ATOM 3180 O O . VAL B 1 185 ? -23.547 -1.57 11.469 1 92.62 185 VAL B O 1
ATOM 3183 N N . GLU B 1 186 ? -23.406 -1.419 13.641 1 84 186 GLU B N 1
ATOM 3184 C CA . GLU B 1 186 ? -24.375 -2.496 13.828 1 84 186 GLU B CA 1
ATOM 3185 C C . GLU B 1 186 ? -25.656 -2.225 13.062 1 84 186 GLU B C 1
ATOM 3187 O O . GLU B 1 186 ? -26.141 -1.092 13.031 1 84 186 GLU B O 1
ATOM 3192 N N . GLY B 1 187 ? -26.297 -3.242 12.406 1 78.06 187 GLY B N 1
ATOM 3193 C CA . GLY B 1 187 ? -27.531 -3.127 11.633 1 78.06 187 GLY B CA 1
ATOM 3194 C C . GLY B 1 187 ? -27.281 -2.789 10.172 1 78.06 187 GLY B C 1
ATOM 3195 O O . GLY B 1 187 ? -28.203 -2.367 9.469 1 78.06 187 GLY B O 1
ATOM 3196 N N . SER B 1 188 ? -26.172 -2.738 9.695 1 69.62 188 SER B N 1
ATOM 3197 C CA . SER B 1 188 ? -25.719 -2.684 8.305 1 69.62 188 SER B CA 1
ATOM 3198 C C . SER B 1 188 ? -25.672 -1.246 7.797 1 69.62 188 SER B C 1
ATOM 3200 O O . SER B 1 188 ? -25.641 -1.009 6.59 1 69.62 188 SER B O 1
ATOM 3202 N N . ASP B 1 189 ? -25.609 -0.367 8.68 1 88.25 189 ASP B N 1
ATOM 3203 C CA . ASP B 1 189 ? -25.531 1.033 8.273 1 88.25 189 ASP B CA 1
ATOM 3204 C C . ASP B 1 189 ? -24.094 1.556 8.383 1 88.25 189 ASP B C 1
ATOM 3206 O O . ASP B 1 189 ? -23.297 1.044 9.172 1 88.25 189 ASP B O 1
ATOM 3210 N N . TRP B 1 190 ? -23.766 2.418 7.414 1 96.62 190 TRP B N 1
ATOM 3211 C CA . TRP B 1 190 ? -22.469 3.084 7.414 1 96.62 190 TRP B CA 1
ATOM 3212 C C . TRP B 1 190 ? -22.547 4.449 8.094 1 96.62 190 TRP B C 1
ATOM 3214 O O . TRP B 1 190 ? -23.438 5.242 7.785 1 96.62 190 TRP B O 1
ATOM 3224 N N . LYS B 1 191 ? -21.719 4.652 9.078 1 96.88 191 LYS B N 1
ATOM 3225 C CA . LYS B 1 191 ? -21.516 5.988 9.625 1 96.88 191 LYS B CA 1
ATOM 3226 C C . LYS B 1 191 ? -20.453 6.742 8.836 1 96.88 191 LYS B C 1
ATOM 3228 O O . LYS B 1 191 ? -19.359 6.215 8.594 1 96.88 191 LYS B O 1
ATOM 3233 N N . VAL B 1 192 ? -20.781 7.949 8.43 1 96.81 192 VAL B N 1
ATOM 3234 C CA . VAL B 1 192 ? -19.859 8.734 7.621 1 96.81 192 VAL B CA 1
ATOM 3235 C C . VAL B 1 192 ? -19.328 9.906 8.438 1 96.81 192 VAL B C 1
ATOM 3237 O O . VAL B 1 192 ? -20.094 10.625 9.086 1 96.81 192 VAL B O 1
ATOM 3240 N N . GLU B 1 193 ? -18.016 10.078 8.445 1 97.56 193 GLU B N 1
ATOM 3241 C CA . GLU B 1 193 ? -17.344 11.188 9.125 1 97.56 193 GLU B CA 1
ATOM 3242 C C . GLU B 1 193 ? -16.281 11.82 8.242 1 97.56 193 GLU B C 1
ATOM 3244 O O . GLU B 1 193 ? -15.562 11.117 7.523 1 97.56 193 GLU B O 1
ATOM 3249 N N . GLN B 1 194 ? -16.219 13.125 8.289 1 97.69 194 GLN B N 1
ATOM 3250 C CA . GLN B 1 194 ? -15.086 13.805 7.66 1 97.69 194 GLN B CA 1
ATOM 3251 C C . GLN B 1 194 ? -13.883 13.852 8.594 1 97.69 194 GLN B C 1
ATOM 3253 O O . GLN B 1 194 ? -14.031 14 9.805 1 97.69 194 GLN B O 1
ATOM 3258 N N . LEU B 1 195 ? -12.75 13.727 8.039 1 98.25 195 LEU B N 1
ATOM 3259 C CA . LEU B 1 195 ? -11.523 13.75 8.836 1 98.25 195 LEU B CA 1
ATOM 3260 C C . LEU B 1 195 ? -10.656 14.945 8.461 1 98.25 195 LEU B C 1
ATOM 3262 O O . LEU B 1 195 ? -10.695 15.414 7.32 1 98.25 195 LEU B O 1
ATOM 3266 N N . TYR B 1 196 ? -9.883 15.406 9.453 1 98.12 196 TYR B N 1
ATOM 3267 C CA . TYR B 1 196 ? -8.82 16.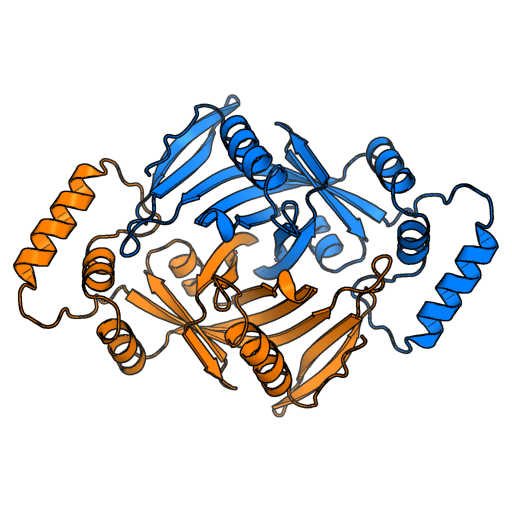344 9.141 1 98.12 196 TYR B CA 1
ATOM 3268 C C . TYR B 1 196 ? -7.812 15.742 8.172 1 98.12 196 TYR B C 1
ATOM 3270 O O . TYR B 1 196 ? -7.516 14.547 8.242 1 98.12 196 TYR B O 1
ATOM 3278 N N . PRO B 1 197 ? -7.25 16.578 7.332 1 95.69 197 PRO B N 1
ATOM 3279 C CA . PRO B 1 197 ? -6.227 16.078 6.406 1 95.69 197 PRO B CA 1
ATOM 3280 C C . PRO B 1 197 ? -4.938 15.672 7.117 1 95.69 197 PRO B C 1
ATOM 3282 O O . PRO B 1 197 ? -4.66 16.156 8.219 1 95.69 197 PRO B O 1
#

Foldseek 3Di:
DFDDDDQDVVVVVVVVLVVCVPDPNPQSQKKKKWFAAPVGRIDIDIFGFDDQDLQFTKTKDFLQAPVNVRCVRPQKIKIWGQDPVQQKIKIFIAGKDWDDPVVQQVVLQVDDPLVNLLRVQDPHNDDDPDPVVSVVSSVVSCVVQPPHRRGHDPRITMMGGNGQKMKMWHDDPPRQIWMKMWGQDPPGGTDIDTDGD/DDDDDDQDVVVVVVVVLVVCVPDPNPASQKKKKWFAAPVGRIDIDIFGFDDQDLQFTKTKDFLQAPVNVRCVRPQKIKIWGQDPVQQKIKIFIAGKDWDDPVVQQVVLQVDDPLVNLLRVQDPHNDDDPDPVVSVVSSVVSCVVQPPHRRGHDPRITMMGGNGQKMKMWHDDPPRQIWMKMWGQDPPGGTDIDTDGD